Protein AF-0000000074209388 (afdb_homodimer)

Secondary structure (DSSP, 8-state):
-EEEEESSTT--EEEEE-PPPPPPTT-EEEEEEEEEE-HHHHHHHHT--TT--SSSB-----EEEEEEEE-TT--S--TT-EEE--SSB--SSSHHHHTT-GGG-TT-B-BTTTB--SSBSEEEESSHHHH-EEPPTTS-HHHHHTIIIIIHHHHIIIIIIS---TT-EEEEE--SHHHHHHHHHHHHTT-EEEEEES-HHHHHHHHHHT-SEEEE-SSS-HHHHHHHHHTS-EEEEEESS--HHHHHHHHHTEEEEEEEEE-SPPPP-TT--B--HHHHHHTT-EEEE-----GGGHHHHHHHHHHTSS-GGGGEEEEE-HHHHHHHGGGTTTS---SEEEE-TT--/-EEEEESSTT--EEEEE-PPPPPPTT-EEEEEEEEEE-HHHHHHHHT--TT--SSSB-----EEEEEEEE-TT--S--TT-EEE--SSB--SSSHHHHTT-GGG-TT-B-BTTTB--SSBSEEEESSHHHH-EEPPTTS-HHHHHTIIIIIHHHHIIIIIIS---TT-EEEEE--SHHHHHHHHHHHHTT-EEEEEES-HHHHHHHHHHT-SEEEE-SSS-HHHHHHHHHTS-EEEEEESS--HHHHHHHHHTEEEEEEEEE-SPPPP-TT--B--HHHHHHTT-EEEE-----GGGHHHHHHHHHHTSS-GGGGEEEEE-HHHHHHHGGGTTTS---SEEEE-TT--

pLDDT: mean 95.86, std 5.02, range [57.41, 99.0]

Structure (mmCIF, N/CA/C/O backbone):
data_AF-0000000074209388-model_v1
#
loop_
_entity.id
_entity.type
_entity.pdbx_description
1 polymer 'Alcohol dehydrogenase'
#
loop_
_atom_site.group_PDB
_atom_site.id
_atom_site.type_symbol
_atom_site.label_atom_id
_atom_site.label_alt_id
_atom_site.label_comp_id
_atom_site.label_asym_id
_atom_site.label_entity_id
_atom_site.label_seq_id
_atom_site.pdbx_PDB_ins_code
_atom_site.Cartn_x
_atom_site.Cartn_y
_atom_site.Cartn_z
_atom_site.occupancy
_atom_site.B_iso_or_equiv
_atom_site.auth_seq_id
_atom_site.auth_comp_id
_atom_site.auth_asym_id
_atom_site.auth_atom_id
_atom_site.pdbx_PDB_model_num
ATOM 1 N N . MET A 1 1 ? 12.617 -39.031 -22.172 1 97.19 1 MET A N 1
ATOM 2 C CA . MET A 1 1 ? 11.305 -38.719 -21.609 1 97.19 1 MET A CA 1
ATOM 3 C C . MET A 1 1 ? 10.422 -38.062 -22.641 1 97.19 1 MET A C 1
ATOM 5 O O . MET A 1 1 ? 10.914 -37.5 -23.625 1 97.19 1 MET A O 1
ATOM 9 N N . ARG A 1 2 ? 9.164 -38.188 -22.422 1 98.19 2 ARG A N 1
ATOM 10 C CA . ARG A 1 2 ? 8.211 -37.438 -23.25 1 98.19 2 ARG A CA 1
ATOM 11 C C . ARG A 1 2 ? 7.969 -36.062 -22.688 1 98.19 2 ARG A C 1
ATOM 13 O O . ARG A 1 2 ? 7.898 -35.875 -21.469 1 98.19 2 ARG A O 1
ATOM 20 N N . ALA A 1 3 ? 7.824 -35.062 -23.594 1 98.5 3 ALA A N 1
ATOM 21 C CA . ALA A 1 3 ? 7.559 -33.688 -23.188 1 98.5 3 ALA A CA 1
ATOM 22 C C . ALA A 1 3 ? 6.828 -32.938 -24.297 1 98.5 3 ALA A C 1
ATOM 24 O O . ALA A 1 3 ? 6.891 -33.312 -25.469 1 98.5 3 ALA A O 1
ATOM 25 N N . ILE A 1 4 ? 6.078 -31.984 -23.922 1 98.44 4 ILE A N 1
ATOM 26 C CA . ILE A 1 4 ? 5.527 -31.031 -24.875 1 98.44 4 ILE A CA 1
ATOM 27 C C . ILE A 1 4 ? 6.582 -29.984 -25.219 1 98.44 4 ILE A C 1
ATOM 29 O O . ILE A 1 4 ? 7.156 -29.359 -24.328 1 98.44 4 ILE A O 1
ATOM 33 N N . LEU A 1 5 ? 6.836 -29.75 -26.469 1 97.94 5 LEU A N 1
ATOM 34 C CA . LEU A 1 5 ? 7.824 -28.781 -26.922 1 97.94 5 LEU A CA 1
ATOM 35 C C . LEU A 1 5 ? 7.23 -27.859 -27.984 1 97.94 5 LEU A C 1
ATOM 37 O O . LEU A 1 5 ? 6.328 -28.25 -28.719 1 97.94 5 LEU A O 1
ATOM 41 N N . PHE A 1 6 ? 7.688 -26.625 -27.984 1 97.62 6 PHE A N 1
ATOM 42 C CA . PHE A 1 6 ? 7.508 -25.734 -29.125 1 97.62 6 PHE A CA 1
ATOM 43 C C . PHE A 1 6 ? 8.844 -25.156 -29.578 1 97.62 6 PHE A C 1
ATOM 45 O O . PHE A 1 6 ? 9.719 -24.875 -28.75 1 97.62 6 PHE A O 1
ATOM 52 N N . ASP A 1 7 ? 9.016 -24.922 -30.875 1 97.31 7 ASP A N 1
ATOM 53 C CA . ASP A 1 7 ? 10.289 -24.5 -31.469 1 97.31 7 ASP A CA 1
ATOM 54 C C . ASP A 1 7 ? 10.312 -22.984 -31.703 1 97.31 7 ASP A C 1
ATOM 56 O O . ASP A 1 7 ? 11.375 -22.406 -31.906 1 97.31 7 ASP A O 1
ATOM 60 N N . GLU A 1 8 ? 9.195 -22.422 -31.812 1 97 8 GLU A N 1
ATOM 61 C CA . GLU A 1 8 ? 9.039 -20.984 -31.984 1 97 8 GLU A CA 1
ATOM 62 C C . GLU A 1 8 ? 7.84 -20.469 -31.203 1 97 8 GLU A C 1
ATOM 64 O O . GLU A 1 8 ? 6.875 -21.188 -30.969 1 97 8 GLU A O 1
ATOM 69 N N . PHE A 1 9 ? 8.023 -19.297 -30.781 1 96.5 9 PHE A N 1
ATOM 70 C CA . PHE A 1 9 ? 6.879 -18.703 -30.109 1 96.5 9 PHE A CA 1
ATOM 71 C C . PHE A 1 9 ? 5.652 -18.719 -31.016 1 96.5 9 PHE A C 1
ATOM 73 O O . PHE A 1 9 ? 5.758 -18.484 -32.219 1 96.5 9 PHE A O 1
ATOM 80 N N . GLN A 1 10 ? 4.551 -19.078 -30.422 1 96.38 10 GLN A N 1
ATOM 81 C CA . GLN A 1 10 ? 3.266 -19.156 -31.109 1 96.38 10 GLN A CA 1
ATOM 82 C C . GLN A 1 10 ? 3.266 -20.234 -32.188 1 96.38 10 GLN A C 1
ATOM 84 O O . GLN A 1 10 ? 2.402 -20.25 -33.062 1 96.38 10 GLN A O 1
ATOM 89 N N . GLY A 1 11 ? 4.227 -21.062 -32.188 1 96.38 11 GLY A N 1
ATOM 90 C CA . GLY A 1 11 ? 4.289 -22.172 -33.125 1 96.38 11 GLY A CA 1
ATOM 91 C C . GLY A 1 11 ? 3.555 -23.406 -32.625 1 96.38 11 GLY A C 1
ATOM 92 O O . GLY A 1 11 ? 2.959 -23.391 -31.562 1 96.38 11 GLY A O 1
ATOM 93 N N . PRO A 1 12 ? 3.623 -24.422 -33.438 1 96.81 12 PRO A N 1
ATOM 94 C CA . PRO A 1 12 ? 2.959 -25.672 -33.031 1 96.81 12 PRO A CA 1
ATOM 95 C C . PRO A 1 12 ? 3.59 -26.297 -31.797 1 96.81 12 PRO A C 1
ATOM 97 O O . PRO A 1 12 ? 4.809 -26.219 -31.609 1 96.81 12 PRO A O 1
ATOM 100 N N . THR A 1 13 ? 2.775 -26.859 -31 1 97.94 13 THR A N 1
ATOM 101 C CA . THR A 1 13 ? 3.219 -27.656 -29.859 1 97.94 13 THR A CA 1
ATOM 102 C C . THR A 1 13 ? 3.07 -29.141 -30.172 1 97.94 13 THR A C 1
ATOM 104 O O . THR A 1 13 ? 2.096 -29.562 -30.797 1 97.94 13 THR A O 1
ATOM 107 N N . SER A 1 14 ? 4.039 -29.906 -29.766 1 97.56 14 SER A N 1
ATOM 108 C CA . SER A 1 14 ? 3.98 -31.344 -30.031 1 97.56 14 SER A CA 1
ATOM 109 C C . SER A 1 14 ? 4.656 -32.125 -28.906 1 97.56 14 SER A C 1
ATOM 111 O O . SER A 1 14 ? 5.5 -31.578 -28.188 1 97.56 14 SER A O 1
ATOM 113 N N . VAL A 1 15 ? 4.207 -33.344 -28.766 1 98.19 15 VAL A N 1
ATOM 114 C CA . VAL A 1 15 ? 4.859 -34.25 -27.844 1 98.19 15 VAL A CA 1
ATOM 115 C C . VAL A 1 15 ? 6.051 -34.938 -28.531 1 98.19 15 VAL A C 1
ATOM 117 O O . VAL A 1 15 ? 5.91 -35.5 -29.609 1 98.19 15 VAL A O 1
ATOM 120 N N . ARG A 1 16 ? 7.156 -34.812 -27.844 1 98.12 16 ARG A N 1
ATOM 121 C CA . ARG A 1 16 ? 8.375 -35.406 -28.406 1 98.12 16 ARG A CA 1
ATOM 122 C C . ARG A 1 16 ? 9.164 -36.125 -27.328 1 98.12 16 ARG A C 1
ATOM 124 O O . ARG A 1 16 ? 8.961 -35.906 -26.125 1 98.12 16 ARG A O 1
ATOM 131 N N . LYS A 1 17 ? 9.992 -37.031 -27.797 1 98.12 17 LYS A N 1
ATOM 132 C CA . LYS A 1 17 ? 10.953 -37.656 -26.906 1 98.12 17 LYS A CA 1
ATOM 133 C C . LYS A 1 17 ? 12.242 -36.875 -26.828 1 98.12 17 LYS A C 1
ATOM 135 O O . LYS A 1 17 ? 12.828 -36.531 -27.859 1 98.12 17 LYS A O 1
ATOM 140 N N . VAL A 1 18 ? 12.625 -36.562 -25.641 1 97.62 18 VAL A N 1
ATOM 141 C CA . VAL A 1 18 ? 13.859 -35.812 -25.391 1 97.62 18 VAL A CA 1
ATOM 142 C C . VAL A 1 18 ? 14.688 -36.531 -24.328 1 97.62 18 VAL A C 1
ATOM 144 O O . VAL A 1 18 ? 14.188 -37.438 -23.641 1 97.62 18 VAL A O 1
ATOM 147 N N . PRO A 1 19 ? 15.977 -36.188 -24.219 1 97.44 19 PRO A N 1
ATOM 148 C CA . PRO A 1 19 ? 16.797 -36.844 -23.203 1 97.44 19 PRO A CA 1
ATOM 149 C C . PRO A 1 19 ? 16.297 -36.594 -21.781 1 97.44 19 PRO A C 1
ATOM 151 O O . PRO A 1 19 ? 15.82 -35.5 -21.484 1 97.44 19 PRO A O 1
ATOM 154 N N . ASP A 1 20 ? 16.422 -37.594 -20.953 1 98.06 20 ASP A N 1
ATOM 155 C CA . ASP A 1 20 ? 16.125 -37.406 -19.531 1 98.06 20 ASP A CA 1
ATOM 156 C C . ASP A 1 20 ? 17.078 -36.375 -18.922 1 98.06 20 ASP A C 1
ATOM 158 O O . ASP A 1 20 ? 18.281 -36.375 -19.219 1 98.06 20 ASP A O 1
ATOM 162 N N . PRO A 1 21 ? 16.578 -35.562 -18.078 1 98 21 PRO A N 1
ATOM 163 C CA . PRO A 1 21 ? 17.469 -34.625 -17.406 1 98 21 PRO A CA 1
ATOM 164 C C . PRO A 1 21 ? 18.281 -35.25 -16.281 1 98 21 PRO A C 1
ATOM 166 O O . PRO A 1 21 ? 17.844 -36.25 -15.703 1 98 21 PRO A O 1
ATOM 169 N N . ALA A 1 22 ? 19.422 -34.656 -16.047 1 97.56 22 ALA A N 1
ATOM 170 C CA . ALA A 1 22 ? 20.219 -35.031 -14.883 1 97.56 22 ALA A CA 1
ATOM 171 C C . ALA A 1 22 ? 19.953 -34.062 -13.727 1 97.56 22 ALA A C 1
ATOM 173 O O . ALA A 1 22 ? 19.641 -32.875 -13.945 1 97.56 22 ALA A O 1
ATOM 174 N N . ALA A 1 23 ? 20.094 -34.594 -12.555 1 97.75 23 ALA A N 1
ATOM 175 C CA . ALA A 1 23 ? 19.938 -33.719 -11.391 1 97.75 23 ALA A CA 1
ATOM 176 C C . ALA A 1 23 ? 21.141 -32.812 -11.234 1 97.75 23 ALA A C 1
ATOM 178 O O . ALA A 1 23 ? 22.266 -33.281 -11.094 1 97.75 23 ALA A O 1
ATOM 179 N N . PRO A 1 24 ? 20.953 -31.531 -11.289 1 97.56 24 PRO A N 1
ATOM 180 C CA . PRO A 1 24 ? 22.094 -30.641 -11.047 1 97.56 24 PRO A CA 1
ATOM 181 C C . PRO A 1 24 ? 22.516 -30.609 -9.586 1 97.56 24 PRO A C 1
ATOM 183 O O . PRO A 1 24 ? 21.766 -31.047 -8.711 1 97.56 24 PRO A O 1
ATOM 186 N N . ASP A 1 25 ? 23.734 -30.047 -9.375 1 97.75 25 ASP A N 1
ATOM 187 C CA . ASP A 1 25 ? 24.172 -29.812 -7.996 1 97.75 25 ASP A CA 1
ATOM 188 C C . ASP A 1 25 ? 23.172 -28.938 -7.25 1 97.75 25 ASP A C 1
ATOM 190 O O . ASP A 1 25 ? 22.734 -27.906 -7.766 1 97.75 25 ASP A O 1
ATOM 194 N N . GLY A 1 26 ? 22.797 -29.391 -6.035 1 98 26 GLY A N 1
ATOM 195 C CA . GLY A 1 26 ? 21.859 -28.641 -5.199 1 98 26 GLY A CA 1
ATOM 196 C C . GLY A 1 26 ? 20.422 -28.766 -5.656 1 98 26 GLY A C 1
ATOM 197 O O . GLY A 1 26 ? 19.516 -28.266 -4.992 1 98 26 GLY A O 1
ATOM 198 N N . GLY A 1 27 ? 20.203 -29.453 -6.77 1 98.19 27 GLY A N 1
ATOM 199 C CA . GLY A 1 27 ? 18.859 -29.594 -7.328 1 98.19 27 GLY A CA 1
ATOM 200 C C . GLY A 1 27 ? 18.344 -31.016 -7.309 1 98.19 27 GLY A C 1
ATOM 201 O O . GLY A 1 27 ? 18.891 -31.859 -6.609 1 98.19 27 GLY A O 1
ATOM 202 N N . GLY A 1 28 ? 17.203 -31.188 -7.98 1 98.38 28 GLY A N 1
ATOM 203 C CA . GLY A 1 28 ? 16.609 -32.5 -8.109 1 98.38 28 GLY A CA 1
ATOM 204 C C . GLY A 1 28 ? 15.781 -32.656 -9.367 1 98.38 28 GLY A C 1
ATOM 205 O O . GLY A 1 28 ? 15.492 -31.688 -10.055 1 98.38 28 GLY A O 1
ATOM 206 N N . VAL A 1 29 ? 15.578 -33.906 -9.688 1 98.81 29 VAL A N 1
ATOM 207 C CA . VAL A 1 29 ? 14.656 -34.281 -10.75 1 98.81 29 VAL A CA 1
ATOM 208 C C . VAL A 1 29 ? 13.391 -34.875 -10.148 1 98.81 29 VAL A C 1
ATOM 210 O O . VAL A 1 29 ? 13.469 -35.781 -9.297 1 98.81 29 VAL A O 1
ATOM 213 N N . VAL A 1 30 ? 12.312 -34.375 -10.516 1 98.88 30 VAL A N 1
ATOM 214 C CA . VAL A 1 30 ? 11.023 -34.844 -10.039 1 98.88 30 VAL A CA 1
ATOM 215 C C . VAL A 1 30 ? 10.273 -35.562 -11.164 1 98.88 30 VAL A C 1
ATOM 217 O O . VAL A 1 30 ? 10.227 -35.062 -12.297 1 98.88 30 VAL A O 1
ATOM 220 N N . ARG A 1 31 ? 9.789 -36.719 -10.914 1 98.88 31 ARG A N 1
ATOM 221 C CA . ARG A 1 31 ? 8.82 -37.344 -11.812 1 98.88 31 ARG A CA 1
ATOM 222 C C . ARG A 1 31 ? 7.445 -36.688 -11.672 1 98.88 31 ARG A C 1
ATOM 224 O O . ARG A 1 31 ? 6.828 -36.75 -10.609 1 98.88 31 ARG A O 1
ATOM 231 N N . VAL A 1 32 ? 6.953 -36.156 -12.727 1 98.81 32 VAL A N 1
ATOM 232 C CA . VAL A 1 32 ? 5.723 -35.375 -12.688 1 98.81 32 VAL A CA 1
ATOM 233 C C . VAL A 1 32 ? 4.512 -36.281 -12.734 1 98.81 32 VAL A C 1
ATOM 235 O O . VAL A 1 32 ? 4.375 -37.094 -13.664 1 98.81 32 VAL A O 1
ATOM 238 N N . HIS A 1 33 ? 3.695 -36.156 -11.742 1 98.5 33 HIS A N 1
ATOM 239 C CA . HIS A 1 33 ? 2.455 -36.906 -11.734 1 98.5 33 HIS A CA 1
ATOM 240 C C . HIS A 1 33 ? 1.269 -36.062 -12.141 1 98.5 33 HIS A C 1
ATOM 242 O O . HIS A 1 33 ? 0.282 -36.562 -12.688 1 98.5 33 HIS A O 1
ATOM 248 N N . ALA A 1 34 ? 1.374 -34.812 -11.844 1 98 34 ALA A N 1
ATOM 249 C CA . ALA A 1 34 ? 0.345 -33.844 -12.203 1 98 34 ALA A CA 1
ATOM 250 C C . ALA A 1 34 ? 0.949 -32.469 -12.414 1 98 34 ALA A C 1
ATOM 252 O O . ALA A 1 34 ? 1.837 -32.062 -11.664 1 98 34 ALA A O 1
ATOM 253 N N . THR A 1 35 ? 0.519 -31.719 -13.398 1 97.75 35 THR A N 1
ATOM 254 C CA . THR A 1 35 ? 0.925 -30.344 -13.656 1 97.75 35 THR A CA 1
ATOM 255 C C . THR A 1 35 ? -0.229 -29.547 -14.25 1 97.75 35 THR A C 1
ATOM 257 O O . THR A 1 35 ? -1.016 -30.078 -15.039 1 97.75 35 THR A O 1
ATOM 260 N N . GLY A 1 36 ? -0.381 -28.359 -13.82 1 95 36 GLY A N 1
ATOM 261 C CA . GLY A 1 36 ? -1.518 -27.547 -14.242 1 95 36 GLY A CA 1
ATOM 262 C C . GLY A 1 36 ? -1.296 -26.859 -15.562 1 95 36 GLY A C 1
ATOM 263 O O . GLY A 1 36 ? -0.177 -26.438 -15.875 1 95 36 GLY A O 1
ATOM 264 N N . LEU A 1 37 ? -2.367 -26.734 -16.344 1 93.44 37 LEU A N 1
ATOM 265 C CA . LEU A 1 37 ? -2.381 -25.812 -17.484 1 93.44 37 LEU A CA 1
ATOM 266 C C . LEU A 1 37 ? -2.814 -24.422 -17.031 1 93.44 37 LEU A C 1
ATOM 268 O O . LEU A 1 37 ? -3.973 -24.219 -16.672 1 93.44 37 LEU A O 1
ATOM 272 N N . CYS A 1 38 ? -1.927 -23.5 -17.062 1 91.56 38 CYS A N 1
ATOM 273 C CA . CYS A 1 38 ? -2.16 -22.156 -16.578 1 91.56 38 CYS A CA 1
ATOM 274 C C . CYS A 1 38 ? -2.018 -21.141 -17.703 1 91.56 38 CYS A C 1
ATOM 276 O O . CYS A 1 38 ? -1.229 -21.344 -18.641 1 91.56 38 CYS A O 1
ATOM 278 N N . LEU A 1 39 ? -2.746 -20.078 -17.609 1 89.31 39 LEU A N 1
ATOM 279 C CA . LEU A 1 39 ? -2.68 -19.047 -18.641 1 89.31 39 LEU A CA 1
ATOM 280 C C . LEU A 1 39 ? -1.265 -18.5 -18.766 1 89.31 39 LEU A C 1
ATOM 282 O O . LEU A 1 39 ? -0.839 -18.109 -19.859 1 89.31 39 LEU A O 1
ATOM 286 N N . SER A 1 40 ? -0.528 -18.469 -17.719 1 91.69 40 SER A N 1
ATOM 287 C CA . SER A 1 40 ? 0.854 -18 -17.766 1 91.69 40 SER A CA 1
ATOM 288 C C . SER A 1 40 ? 1.693 -18.859 -18.703 1 91.69 40 SER A C 1
ATOM 290 O O . SER A 1 40 ? 2.625 -18.359 -19.344 1 91.69 40 SER A O 1
ATOM 292 N N . ASP A 1 41 ? 1.419 -20.094 -18.797 1 94.12 41 ASP A N 1
ATOM 293 C CA . ASP A 1 41 ? 2.117 -20.953 -19.734 1 94.12 41 ASP A CA 1
ATOM 294 C C . ASP A 1 41 ? 1.813 -20.547 -21.188 1 94.12 41 ASP A C 1
ATOM 296 O O . ASP A 1 41 ? 2.678 -20.656 -22.062 1 94.12 41 ASP A O 1
ATOM 300 N N . TRP A 1 42 ? 0.566 -20.188 -21.375 1 93.69 42 TRP A N 1
ATOM 301 C CA . TRP A 1 42 ? 0.209 -19.656 -22.688 1 93.69 42 TRP A CA 1
ATOM 302 C C . TRP A 1 42 ? 1.02 -18.406 -23.016 1 93.69 42 TRP A C 1
ATOM 304 O O . TRP A 1 42 ? 1.506 -18.25 -24.141 1 93.69 42 TRP A O 1
ATOM 314 N N . HIS A 1 43 ? 1.169 -17.547 -22.078 1 91.69 43 HIS A N 1
ATOM 315 C CA . HIS A 1 43 ? 1.952 -16.344 -22.281 1 91.69 43 HIS A CA 1
ATOM 316 C C . HIS A 1 43 ? 3.402 -16.672 -22.625 1 91.69 43 HIS A C 1
ATOM 318 O O . HIS A 1 43 ? 4.023 -16 -23.438 1 91.69 43 HIS A O 1
ATOM 324 N N . ALA A 1 44 ? 3.889 -17.656 -21.922 1 92.69 44 ALA A N 1
ATOM 325 C CA . ALA A 1 44 ? 5.234 -18.125 -22.25 1 92.69 44 ALA A CA 1
ATOM 326 C C . ALA A 1 44 ? 5.312 -18.609 -23.703 1 92.69 44 ALA A C 1
ATOM 328 O O . ALA A 1 44 ? 6.211 -18.203 -24.438 1 92.69 44 ALA A O 1
ATOM 329 N N . TRP A 1 45 ? 4.367 -19.375 -24.078 1 96.31 45 TRP A N 1
ATOM 330 C CA . TRP A 1 45 ? 4.301 -19.891 -25.453 1 96.31 45 TRP A CA 1
ATOM 331 C C . TRP A 1 45 ? 4.152 -18.75 -26.453 1 96.31 45 TRP A C 1
ATOM 333 O O . TRP A 1 45 ? 4.766 -18.766 -27.516 1 96.31 45 TRP A O 1
ATOM 343 N N . ALA A 1 46 ? 3.42 -17.75 -26 1 95.12 46 ALA A N 1
ATOM 344 C CA . ALA A 1 46 ? 3.102 -16.625 -26.875 1 95.12 46 ALA A CA 1
ATOM 345 C C . ALA A 1 46 ? 4.297 -15.695 -27.016 1 95.12 46 ALA A C 1
ATOM 347 O O . ALA A 1 46 ? 4.297 -14.805 -27.875 1 95.12 46 ALA A O 1
ATOM 348 N N . GLY A 1 47 ? 5.332 -15.828 -26.188 1 92.38 47 GLY A N 1
ATOM 349 C CA . GLY A 1 47 ? 6.527 -15 -26.281 1 92.38 47 GLY A CA 1
ATOM 350 C C . GLY A 1 47 ? 6.422 -13.719 -25.469 1 92.38 47 GLY A C 1
ATOM 351 O O . GLY A 1 47 ? 7.16 -12.766 -25.719 1 92.38 47 GLY A O 1
ATOM 352 N N . HIS A 1 48 ? 5.527 -13.688 -24.547 1 87.31 48 HIS A N 1
ATOM 353 C CA . HIS A 1 48 ? 5.297 -12.484 -23.75 1 87.31 48 HIS A CA 1
ATOM 354 C C . HIS A 1 48 ? 6.258 -12.406 -22.562 1 87.31 48 HIS A C 1
ATOM 356 O O . HIS A 1 48 ? 6.348 -11.375 -21.891 1 87.31 48 HIS A O 1
ATOM 362 N N . ASP A 1 49 ? 6.988 -13.453 -22.312 1 85.19 49 ASP A N 1
ATOM 363 C CA . ASP A 1 49 ? 7.879 -13.531 -21.156 1 85.19 49 ASP A CA 1
ATOM 364 C C . ASP A 1 49 ? 9.344 -13.523 -21.578 1 85.19 49 ASP A C 1
ATOM 366 O O . ASP A 1 49 ? 9.773 -14.383 -22.359 1 85.19 49 ASP A O 1
ATOM 370 N N . THR A 1 50 ? 10.07 -12.656 -21.031 1 85.25 50 THR A N 1
ATOM 371 C CA . THR A 1 50 ? 11.453 -12.477 -21.453 1 85.25 50 THR A CA 1
ATOM 372 C C . THR A 1 50 ? 12.375 -13.453 -20.734 1 85.25 50 THR A C 1
ATOM 374 O O . THR A 1 50 ? 13.57 -13.531 -21.031 1 85.25 50 THR A O 1
ATOM 377 N N . ASP A 1 51 ? 11.852 -14.266 -19.906 1 88 51 ASP A N 1
ATOM 378 C CA . ASP A 1 51 ? 12.68 -15.133 -19.078 1 88 51 ASP A CA 1
ATOM 379 C C . ASP A 1 51 ? 13.023 -16.422 -19.812 1 88 51 ASP A C 1
ATOM 381 O O . ASP A 1 51 ? 13.867 -17.203 -19.359 1 88 51 ASP A O 1
ATOM 385 N N . ILE A 1 52 ? 12.367 -16.703 -20.906 1 89.69 52 ILE A N 1
ATOM 386 C CA . ILE A 1 52 ? 12.648 -17.922 -21.656 1 89.69 52 ILE A CA 1
ATOM 387 C C . ILE A 1 52 ? 13.984 -17.797 -22.375 1 89.69 52 ILE A C 1
ATOM 389 O O . ILE A 1 52 ? 14.117 -16.984 -23.297 1 89.69 52 ILE A O 1
ATOM 393 N N . PRO A 1 53 ? 14.914 -18.578 -22.031 1 87.12 53 PRO A N 1
ATOM 394 C CA . PRO A 1 53 ? 16.281 -18.344 -22.5 1 87.12 53 PRO A CA 1
ATOM 395 C C . PRO A 1 53 ? 16.5 -18.875 -23.922 1 87.12 53 PRO A C 1
ATOM 397 O O . PRO A 1 53 ? 17.344 -18.359 -24.656 1 87.12 53 PRO A O 1
ATOM 400 N N . ALA A 1 54 ? 15.852 -20.016 -24.203 1 89.69 54 ALA A N 1
ATOM 401 C CA . ALA A 1 54 ? 16.141 -20.625 -25.5 1 89.69 54 ALA A CA 1
ATOM 402 C C . ALA A 1 54 ? 14.977 -21.484 -25.984 1 89.69 54 ALA A C 1
ATOM 404 O O . ALA A 1 54 ? 14.148 -21.922 -25.172 1 89.69 54 ALA A O 1
ATOM 405 N N . LEU A 1 55 ? 14.977 -21.672 -27.297 1 94.25 55 LEU A N 1
ATOM 406 C CA . LEU A 1 55 ? 14.07 -22.594 -27.969 1 94.25 55 LEU A CA 1
ATOM 407 C C . LEU A 1 55 ? 14.828 -23.766 -28.578 1 94.25 55 LEU A C 1
ATOM 409 O O . LEU A 1 55 ? 15.992 -23.625 -28.953 1 94.25 55 LEU A O 1
ATOM 413 N N . PRO A 1 56 ? 14.25 -24.984 -28.719 1 96.69 56 PRO A N 1
ATOM 414 C CA . PRO A 1 56 ? 12.898 -25.344 -28.297 1 96.69 56 PRO A CA 1
ATOM 415 C C . PRO A 1 56 ? 12.727 -25.281 -26.781 1 96.69 56 PRO A C 1
ATOM 417 O O . PRO A 1 56 ? 13.711 -25.328 -26.031 1 96.69 56 PRO A O 1
ATOM 420 N N . HIS A 1 57 ? 11.492 -25.156 -26.312 1 97.69 57 HIS A N 1
ATOM 421 C CA . HIS A 1 57 ? 11.211 -24.969 -24.891 1 97.69 57 HIS A CA 1
ATOM 422 C C . HIS A 1 57 ? 10.078 -25.875 -24.422 1 97.69 57 HIS A C 1
ATOM 424 O O . HIS A 1 57 ? 9.164 -26.172 -25.188 1 97.69 57 HIS A O 1
ATOM 430 N N . VAL A 1 58 ? 10.203 -26.391 -23.219 1 98 58 VAL A N 1
ATOM 431 C CA . VAL A 1 58 ? 9.156 -27.156 -22.547 1 98 58 VAL A CA 1
ATOM 432 C C . VAL A 1 58 ? 8.453 -26.281 -21.516 1 98 58 VAL A C 1
ATOM 434 O O . VAL A 1 58 ? 9.039 -25.906 -20.5 1 98 58 VAL A O 1
ATOM 437 N N . PRO A 1 59 ? 7.137 -25.969 -21.641 1 97.25 59 PRO A N 1
ATOM 438 C CA . PRO A 1 59 ? 6.41 -25.141 -20.688 1 97.25 59 PRO A CA 1
ATOM 439 C C . PRO A 1 59 ? 5.914 -25.938 -19.484 1 97.25 59 PRO A C 1
ATOM 441 O O . PRO A 1 59 ? 6.203 -27.125 -19.359 1 97.25 59 PRO A O 1
ATOM 444 N N . GLY A 1 60 ? 5.219 -25.266 -18.562 1 96.94 60 GLY A N 1
ATOM 445 C CA . GLY A 1 60 ? 4.648 -25.875 -17.375 1 96.94 60 GLY A CA 1
ATOM 446 C C . GLY A 1 60 ? 5.355 -25.469 -16.094 1 96.94 60 GLY A C 1
ATOM 447 O O . GLY A 1 60 ? 6.574 -25.594 -15.984 1 96.94 60 GLY A O 1
ATOM 448 N N . HIS A 1 61 ? 4.574 -24.969 -15.102 1 96.75 61 HIS A N 1
ATOM 449 C CA . HIS A 1 61 ? 5.254 -24.484 -13.906 1 96.75 61 HIS A CA 1
ATOM 450 C C . HIS A 1 61 ? 4.496 -24.859 -12.641 1 96.75 61 HIS A C 1
ATOM 452 O O . HIS A 1 61 ? 4.961 -24.594 -11.531 1 96.75 61 HIS A O 1
ATOM 458 N N . GLU A 1 62 ? 3.363 -25.453 -12.758 1 96.56 62 GLU A N 1
ATOM 459 C CA . GLU A 1 62 ? 2.584 -25.969 -11.633 1 96.56 62 GLU A CA 1
ATOM 460 C C . GLU A 1 62 ? 2.689 -27.5 -11.555 1 96.56 62 GLU A C 1
ATOM 462 O O . GLU A 1 62 ? 2.145 -28.203 -12.398 1 96.56 62 GLU A O 1
ATOM 467 N N . LEU A 1 63 ? 3.297 -28 -10.453 1 97.56 63 LEU A N 1
ATOM 468 C CA . LEU A 1 63 ? 3.52 -29.438 -10.555 1 97.56 63 LEU A CA 1
ATOM 469 C C . LEU A 1 63 ? 3.52 -30.094 -9.18 1 97.56 63 LEU A C 1
ATOM 471 O O . LEU A 1 63 ? 3.73 -29.422 -8.172 1 97.56 63 LEU A O 1
ATOM 475 N N . ALA A 1 64 ? 3.248 -31.375 -9.219 1 98.25 64 ALA A N 1
ATOM 476 C CA . ALA A 1 64 ? 3.422 -32.312 -8.109 1 98.25 64 ALA A CA 1
ATOM 477 C C . ALA A 1 64 ? 3.881 -33.688 -8.602 1 98.25 64 ALA A C 1
ATOM 479 O O . ALA A 1 64 ? 3.52 -34.094 -9.703 1 98.25 64 ALA A O 1
ATOM 480 N N . GLY A 1 65 ? 4.648 -34.281 -7.809 1 98.56 65 GLY A N 1
ATOM 481 C CA . GLY A 1 65 ? 5.168 -35.562 -8.18 1 98.56 65 GLY A CA 1
ATOM 482 C C . GLY A 1 65 ? 6.047 -36.188 -7.105 1 98.56 65 GLY A C 1
ATOM 483 O O . GLY A 1 65 ? 5.824 -35.969 -5.91 1 98.56 65 GLY A O 1
ATOM 484 N N . THR A 1 66 ? 6.91 -37.062 -7.578 1 98.81 66 THR A N 1
ATOM 485 C CA . THR A 1 66 ? 7.836 -37.719 -6.664 1 98.81 66 THR A CA 1
ATOM 486 C C . THR A 1 66 ? 9.281 -37.469 -7.062 1 98.81 66 THR A C 1
ATOM 488 O O . THR A 1 66 ? 9.594 -37.375 -8.25 1 98.81 66 THR A O 1
ATOM 491 N N . VAL A 1 67 ? 10.117 -37.375 -6.047 1 98.88 67 VAL A N 1
ATOM 492 C CA . VAL A 1 67 ? 11.539 -37.188 -6.316 1 98.88 67 VAL A CA 1
ATOM 493 C C . VAL A 1 67 ? 12.102 -38.375 -7.051 1 98.88 67 VAL A C 1
ATOM 495 O O . VAL A 1 67 ? 11.977 -39.531 -6.574 1 98.88 67 VAL A O 1
ATOM 498 N N . GLU A 1 68 ? 12.648 -38.156 -8.195 1 98.75 68 GLU A N 1
ATOM 499 C CA . GLU A 1 68 ? 13.281 -39.188 -8.992 1 98.75 68 GLU A CA 1
ATOM 500 C C . GLU A 1 68 ? 14.758 -39.344 -8.648 1 98.75 68 GLU A C 1
ATOM 502 O O . GLU A 1 68 ? 15.273 -40.469 -8.555 1 98.75 68 GLU A O 1
ATOM 507 N N . LYS A 1 69 ? 15.406 -38.219 -8.555 1 98.44 69 LYS A N 1
ATOM 508 C CA . LYS A 1 69 ? 16.828 -38.125 -8.266 1 98.44 69 LYS A CA 1
ATOM 509 C C . LYS A 1 69 ? 17.188 -36.781 -7.602 1 98.44 69 LYS A C 1
ATOM 511 O O . LYS A 1 69 ? 16.547 -35.781 -7.879 1 98.44 69 LYS A O 1
ATOM 516 N N . VAL A 1 70 ? 18.219 -36.844 -6.75 1 98.5 70 VAL A N 1
ATOM 517 C CA . VAL A 1 70 ? 18.719 -35.594 -6.16 1 98.5 70 VAL A CA 1
ATOM 518 C C . VAL A 1 70 ? 20.188 -35.406 -6.527 1 98.5 70 VAL A C 1
ATOM 520 O O . VAL A 1 70 ? 20.906 -36.375 -6.75 1 98.5 70 VAL A O 1
ATOM 523 N N . GLY A 1 71 ? 20.531 -34.188 -6.684 1 98.25 71 GLY A N 1
ATOM 524 C CA . GLY A 1 71 ? 21.906 -33.844 -6.977 1 98.25 71 GLY A CA 1
ATOM 525 C C . GLY A 1 71 ? 22.766 -33.75 -5.73 1 98.25 71 GLY A C 1
ATOM 526 O O . GLY A 1 71 ? 22.266 -33.844 -4.609 1 98.25 71 GLY A O 1
ATOM 527 N N . ALA A 1 72 ? 24.062 -33.5 -6.039 1 98.06 72 ALA A N 1
ATOM 528 C CA . ALA A 1 72 ? 25.016 -33.344 -4.949 1 98.06 72 ALA A CA 1
ATOM 529 C C . ALA A 1 72 ? 24.641 -32.156 -4.07 1 98.06 72 ALA A C 1
ATOM 531 O O . ALA A 1 72 ? 24.234 -31.109 -4.57 1 98.06 72 ALA A O 1
ATOM 532 N N . GLY A 1 73 ? 24.703 -32.344 -2.764 1 97.62 73 GLY A N 1
ATOM 533 C CA . GLY A 1 73 ? 24.469 -31.266 -1.83 1 97.62 73 GLY A CA 1
ATOM 534 C C . GLY A 1 73 ? 23.047 -31.234 -1.292 1 97.62 73 GLY A C 1
ATOM 535 O O . GLY A 1 73 ? 22.766 -30.531 -0.317 1 97.62 73 GLY A O 1
ATOM 536 N N . VAL A 1 74 ? 22.156 -32 -1.941 1 98.56 74 VAL A N 1
ATOM 537 C CA . VAL A 1 74 ? 20.797 -32.062 -1.445 1 98.56 74 VAL A CA 1
ATOM 538 C C . VAL A 1 74 ? 20.734 -32.969 -0.216 1 98.56 74 VAL A C 1
ATOM 540 O O . VAL A 1 74 ? 21.25 -34.094 -0.237 1 98.56 74 VAL A O 1
ATOM 543 N N . THR A 1 75 ? 20.094 -32.5 0.836 1 98.31 75 THR A N 1
ATOM 544 C CA . THR A 1 75 ? 20.125 -33.25 2.078 1 98.31 75 THR A CA 1
ATOM 545 C C . THR A 1 75 ? 18.719 -33.531 2.578 1 98.31 75 THR A C 1
ATOM 547 O O . THR A 1 75 ? 18.516 -34.438 3.412 1 98.31 75 THR A O 1
ATOM 550 N N . ARG A 1 76 ? 17.75 -32.906 2.098 1 98.19 76 ARG A N 1
ATOM 551 C CA . ARG A 1 76 ? 16.422 -32.969 2.715 1 98.19 76 ARG A CA 1
ATOM 552 C C . ARG A 1 76 ? 15.5 -33.906 1.949 1 98.19 76 ARG A C 1
ATOM 554 O O . ARG A 1 76 ? 14.375 -34.156 2.379 1 98.19 76 ARG A O 1
ATOM 561 N N . TRP A 1 77 ? 15.984 -34.406 0.867 1 98.62 77 TRP A N 1
ATOM 562 C CA . TRP A 1 77 ? 15.086 -35.156 -0.006 1 98.62 77 TRP A CA 1
ATOM 563 C C . TRP A 1 77 ? 15.727 -36.438 -0.487 1 98.62 77 TRP A C 1
ATOM 565 O O . TRP A 1 77 ? 16.953 -36.531 -0.642 1 98.62 77 TRP A O 1
ATOM 575 N N . ARG A 1 78 ? 14.867 -37.406 -0.757 1 97.94 78 ARG A N 1
ATOM 576 C CA . ARG A 1 78 ? 15.305 -38.688 -1.312 1 97.94 78 ARG A CA 1
ATOM 577 C C . ARG A 1 78 ? 14.328 -39.188 -2.373 1 97.94 78 ARG A C 1
ATOM 579 O O . ARG A 1 78 ? 13.18 -38.75 -2.424 1 97.94 78 ARG A O 1
ATOM 586 N N . GLU A 1 79 ? 14.82 -40.156 -3.08 1 98.25 79 GLU A N 1
ATOM 587 C CA . GLU A 1 79 ? 14 -40.75 -4.125 1 98.25 79 GLU A CA 1
ATOM 588 C C . GLU A 1 79 ? 12.695 -41.312 -3.553 1 98.25 79 GLU A C 1
ATOM 590 O O . GLU A 1 79 ? 12.695 -41.938 -2.494 1 98.25 79 GLU A O 1
ATOM 595 N N . GLY A 1 80 ? 11.562 -40.906 -4.195 1 98.44 80 GLY A N 1
ATOM 596 C CA . GLY A 1 80 ? 10.266 -41.406 -3.781 1 98.44 80 GLY A CA 1
ATOM 597 C C . GLY A 1 80 ? 9.453 -40.406 -2.979 1 98.44 80 GLY A C 1
ATOM 598 O O . GLY A 1 80 ? 8.242 -40.594 -2.822 1 98.44 80 GLY A O 1
ATOM 599 N N . ASP A 1 81 ? 10.094 -39.438 -2.393 1 98.62 81 ASP A N 1
ATOM 600 C CA . ASP A 1 81 ? 9.375 -38.406 -1.619 1 98.62 81 ASP A CA 1
ATOM 601 C C . ASP A 1 81 ? 8.336 -37.719 -2.479 1 98.62 81 ASP A C 1
ATOM 603 O O . ASP A 1 81 ? 8.609 -37.344 -3.625 1 98.62 81 ASP A O 1
ATOM 607 N N . ARG A 1 82 ? 7.066 -37.5 -1.964 1 98.69 82 ARG A N 1
ATOM 608 C CA . ARG A 1 82 ? 6.023 -36.719 -2.621 1 98.69 82 ARG A CA 1
ATOM 609 C C . ARG A 1 82 ? 6.262 -35.25 -2.439 1 98.69 82 ARG A C 1
ATOM 611 O O . ARG A 1 82 ? 6.387 -34.75 -1.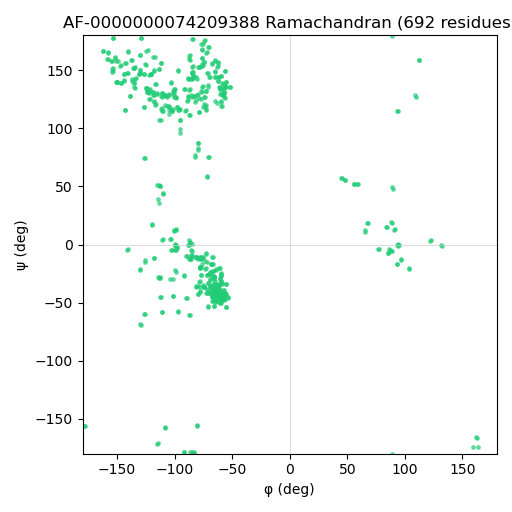312 1 98.69 82 ARG A O 1
ATOM 618 N N . VAL A 1 83 ? 6.301 -34.469 -3.572 1 98.62 83 VAL A N 1
ATOM 619 C CA . VAL A 1 83 ? 6.691 -33.094 -3.426 1 98.62 83 VAL A CA 1
ATOM 620 C C . VAL A 1 83 ? 5.879 -32.219 -4.383 1 98.62 83 VAL A C 1
ATOM 622 O O . VAL A 1 83 ? 5.289 -32.719 -5.34 1 98.62 83 VAL A O 1
ATOM 625 N N . THR A 1 84 ? 5.77 -31.062 -4.09 1 98.12 84 THR A N 1
ATOM 626 C CA . THR A 1 84 ? 5.402 -29.953 -4.973 1 98.12 84 THR A CA 1
ATOM 627 C C . THR A 1 84 ? 6.398 -28.797 -4.848 1 98.12 84 THR A C 1
ATOM 629 O O . THR A 1 84 ? 7.414 -28.938 -4.164 1 98.12 84 THR A O 1
ATOM 632 N N . VAL A 1 85 ? 6.227 -27.766 -5.609 1 97.81 85 VAL A N 1
ATOM 633 C CA . VAL A 1 85 ? 7.148 -26.625 -5.621 1 97.81 85 VAL A CA 1
ATOM 634 C C . VAL A 1 85 ? 6.395 -25.359 -5.977 1 97.81 85 VAL A C 1
ATOM 636 O O . VAL A 1 85 ? 5.457 -25.375 -6.777 1 97.81 85 VAL A O 1
ATOM 639 N N . PRO A 1 86 ? 6.715 -24.234 -5.312 1 96.94 86 PRO A N 1
ATOM 640 C CA . PRO A 1 86 ? 6.172 -22.969 -5.805 1 96.94 86 PRO A CA 1
ATOM 641 C C . PRO A 1 86 ? 6.648 -22.625 -7.215 1 96.94 86 PRO A C 1
ATOM 643 O O . PRO A 1 86 ? 7.742 -23.031 -7.613 1 96.94 86 PRO A O 1
ATOM 646 N N . PHE A 1 87 ? 5.867 -21.859 -7.949 1 94.69 87 PHE A N 1
ATOM 647 C CA . PHE A 1 87 ? 6.336 -21.422 -9.258 1 94.69 87 PHE A CA 1
ATOM 648 C C . PHE A 1 87 ? 7.484 -20.422 -9.125 1 94.69 87 PHE A C 1
ATOM 650 O O . PHE A 1 87 ? 8.281 -20.266 -10.047 1 94.69 87 PHE A O 1
ATOM 657 N N . VAL A 1 88 ? 7.531 -19.766 -7.953 1 94.25 88 VAL A N 1
ATOM 658 C CA . VAL A 1 88 ? 8.648 -18.875 -7.652 1 94.25 88 VAL A CA 1
ATOM 659 C C . VAL A 1 88 ? 9.695 -19.625 -6.836 1 94.25 88 VAL A C 1
ATOM 661 O O . VAL A 1 88 ? 9.625 -19.656 -5.605 1 94.25 88 VAL A O 1
ATOM 664 N N . SER A 1 89 ? 10.711 -20.078 -7.508 1 97.25 89 SER A N 1
ATOM 665 C CA . SER A 1 89 ? 11.797 -20.766 -6.824 1 97.25 89 SER A CA 1
ATOM 666 C C . SER A 1 89 ? 12.961 -19.828 -6.543 1 97.25 89 SER A C 1
ATOM 668 O O . SER A 1 89 ? 13.594 -19.312 -7.469 1 97.25 89 SER A O 1
ATOM 670 N N . GLY A 1 90 ? 13.219 -19.609 -5.258 1 98 90 GLY A N 1
ATOM 671 C CA . GLY A 1 90 ? 14.344 -18.766 -4.891 1 98 90 GLY A CA 1
ATOM 672 C C . GLY A 1 90 ? 15.688 -19.469 -5.055 1 98 90 GLY A C 1
ATOM 673 O O . GLY A 1 90 ? 15.742 -20.672 -5.301 1 98 90 GLY A O 1
ATOM 674 N N . CYS A 1 91 ? 16.781 -18.703 -4.879 1 97.94 91 CYS A N 1
ATOM 675 C CA . CYS A 1 91 ? 18.125 -19.234 -5.051 1 97.94 91 CYS A CA 1
ATOM 676 C C . CYS A 1 91 ? 18.547 -20.047 -3.838 1 97.94 91 CYS A C 1
ATOM 678 O O . CYS A 1 91 ? 19.5 -20.828 -3.906 1 97.94 91 CYS A O 1
ATOM 680 N N . GLY A 1 92 ? 17.906 -19.844 -2.768 1 97.56 92 GLY A N 1
ATOM 681 C CA . GLY A 1 92 ? 18.141 -20.625 -1.56 1 97.56 92 GLY A CA 1
ATOM 682 C C . GLY A 1 92 ? 19.234 -20.047 -0.683 1 97.56 92 GLY A C 1
ATOM 683 O O . GLY A 1 92 ? 19.422 -20.469 0.458 1 97.56 92 GLY A O 1
ATOM 684 N N . THR A 1 93 ? 19.906 -18.984 -1.203 1 97.38 93 THR A N 1
ATOM 685 C CA . THR A 1 93 ? 21.094 -18.594 -0.456 1 97.38 93 THR A CA 1
ATOM 686 C C . THR A 1 93 ? 21.094 -17.094 -0.165 1 97.38 93 THR A C 1
ATOM 688 O O . THR A 1 93 ? 21.812 -16.641 0.73 1 97.38 93 THR A O 1
ATOM 691 N N . CYS A 1 94 ? 20.391 -16.328 -0.901 1 97.69 94 CYS A N 1
ATOM 692 C CA . CYS A 1 94 ? 20.438 -14.883 -0.681 1 97.69 94 CYS A CA 1
ATOM 693 C C . CYS A 1 94 ? 19.672 -14.5 0.583 1 97.69 94 CYS A C 1
ATOM 695 O O . CYS A 1 94 ? 19.062 -15.352 1.228 1 97.69 94 CYS A O 1
ATOM 697 N N . GLU A 1 95 ? 19.719 -13.25 0.926 1 96.94 95 GLU A N 1
ATOM 698 C CA . GLU A 1 95 ? 19.109 -12.781 2.164 1 96.94 95 GLU A CA 1
ATOM 699 C C . GLU A 1 95 ? 17.594 -13.008 2.154 1 96.94 95 GLU A C 1
ATOM 701 O O . GLU A 1 95 ? 17 -13.344 3.182 1 96.94 95 GLU A O 1
ATOM 706 N N . TRP A 1 96 ? 16.953 -12.859 1.062 1 97.94 96 TRP A N 1
ATOM 707 C CA . TRP A 1 96 ? 15.508 -13.023 0.955 1 97.94 96 TRP A CA 1
ATOM 708 C C . TRP A 1 96 ? 15.117 -14.492 1.116 1 97.94 96 TRP A C 1
ATOM 710 O O . TRP A 1 96 ? 14.148 -14.812 1.817 1 97.94 96 TRP A O 1
ATOM 720 N N . CYS A 1 97 ? 15.836 -15.336 0.537 1 98.06 97 CYS A N 1
ATOM 721 C CA . CYS A 1 97 ? 15.57 -16.766 0.691 1 98.06 97 CYS A CA 1
ATOM 722 C C . CYS A 1 97 ? 15.797 -17.203 2.131 1 98.06 97 CYS A C 1
ATOM 724 O O . CYS A 1 97 ? 14.984 -17.938 2.691 1 98.06 97 CYS A O 1
ATOM 726 N N . ARG A 1 98 ? 16.812 -16.672 2.709 1 97.25 98 ARG A N 1
ATOM 727 C CA . ARG A 1 98 ? 17.156 -17.094 4.062 1 97.25 98 ARG A CA 1
ATOM 728 C C . ARG A 1 98 ? 16.125 -16.594 5.07 1 97.25 98 ARG A C 1
ATOM 730 O O . ARG A 1 98 ? 15.961 -17.172 6.145 1 97.25 98 ARG A O 1
ATOM 737 N N . THR A 1 99 ? 15.438 -15.484 4.719 1 96.62 99 THR A N 1
ATOM 738 C CA . THR A 1 99 ? 14.469 -14.914 5.648 1 96.62 99 THR A CA 1
ATOM 739 C C . THR A 1 99 ? 13.047 -15.32 5.262 1 96.62 99 THR A C 1
ATOM 741 O O . THR A 1 99 ? 12.078 -14.719 5.723 1 96.62 99 THR A O 1
ATOM 744 N N . GLY A 1 100 ? 12.93 -16.281 4.359 1 96.81 100 GLY A N 1
ATOM 745 C CA . GLY A 1 100 ? 11.641 -16.844 4.02 1 96.81 100 GLY A CA 1
ATOM 746 C C . GLY A 1 100 ? 10.883 -16.031 2.986 1 96.81 100 GLY A C 1
ATOM 747 O O . GLY A 1 100 ? 9.664 -16.188 2.834 1 96.81 100 GLY A O 1
ATOM 748 N N . GLN A 1 101 ? 11.586 -15.125 2.301 1 97.94 101 GLN A N 1
ATOM 749 C CA . GLN A 1 101 ? 10.953 -14.258 1.317 1 97.94 101 GLN A CA 1
ATOM 750 C C . GLN A 1 101 ? 11.438 -14.578 -0.094 1 97.94 101 GLN A C 1
ATOM 752 O O . GLN A 1 101 ? 11.797 -13.672 -0.852 1 97.94 101 GLN A O 1
ATOM 757 N N . ALA A 1 102 ? 11.398 -15.828 -0.457 1 98 102 ALA A N 1
ATOM 758 C CA . ALA A 1 102 ? 11.938 -16.281 -1.735 1 98 102 ALA A CA 1
ATOM 759 C C . ALA A 1 102 ? 11.133 -15.719 -2.902 1 98 102 ALA A C 1
ATOM 761 O O . ALA A 1 102 ? 11.633 -15.641 -4.027 1 98 102 ALA A O 1
ATOM 762 N N . GLN A 1 103 ? 9.844 -15.328 -2.635 1 97.44 103 GLN A N 1
ATOM 763 C CA . GLN A 1 103 ? 8.992 -14.852 -3.719 1 97.44 103 GLN A CA 1
ATOM 764 C C . GLN A 1 103 ? 9.492 -13.523 -4.277 1 97.44 103 GLN A C 1
ATOM 766 O O . GLN A 1 103 ? 9.062 -13.094 -5.348 1 97.44 103 GLN A O 1
ATOM 771 N N . VAL A 1 104 ? 10.477 -12.906 -3.535 1 98.25 104 VAL A N 1
ATOM 772 C CA . VAL A 1 104 ? 11.039 -11.664 -4.066 1 98.25 104 VAL A CA 1
ATOM 773 C C . VAL A 1 104 ? 12.531 -11.836 -4.301 1 98.25 104 VAL A C 1
ATOM 775 O O . VAL A 1 104 ? 13.273 -10.852 -4.391 1 98.25 104 VAL A O 1
ATOM 778 N N . CYS A 1 105 ? 13.047 -13.039 -4.359 1 98.12 105 CYS A N 1
ATOM 779 C CA . CYS A 1 105 ? 14.453 -13.328 -4.648 1 98.12 105 CYS A CA 1
ATOM 780 C C . CYS A 1 105 ? 14.859 -12.75 -6 1 98.12 105 CYS A C 1
ATOM 782 O O . CYS A 1 105 ? 14.188 -12.992 -7.008 1 98.12 105 CYS A O 1
ATOM 784 N N . PRO A 1 106 ? 15.953 -11.984 -6.059 1 97 106 PRO A N 1
ATOM 785 C CA . PRO A 1 106 ? 16.375 -11.438 -7.348 1 97 106 PRO A CA 1
ATOM 786 C C . PRO A 1 106 ? 16.875 -12.516 -8.312 1 97 106 PRO A C 1
ATOM 788 O O . PRO A 1 106 ? 16.984 -12.266 -9.516 1 97 106 PRO A O 1
ATOM 791 N N . ASP A 1 107 ? 17.172 -13.664 -7.777 1 96.94 107 ASP A N 1
ATOM 792 C CA . ASP A 1 107 ? 17.703 -14.75 -8.594 1 96.94 107 ASP A CA 1
ATOM 793 C C . ASP A 1 107 ? 16.719 -15.914 -8.672 1 96.94 107 ASP A C 1
ATOM 795 O O . ASP A 1 107 ? 17.125 -17.078 -8.617 1 96.94 107 ASP A O 1
ATOM 799 N N . GLN A 1 108 ? 15.523 -15.602 -8.703 1 96 108 GLN A N 1
ATOM 800 C CA . GLN A 1 108 ? 14.469 -16.609 -8.773 1 96 108 GLN A CA 1
ATOM 801 C C . GLN A 1 108 ? 14.531 -17.391 -10.086 1 96 108 GLN A C 1
ATOM 803 O O . GLN A 1 108 ? 14.984 -16.859 -11.102 1 96 108 GLN A O 1
ATOM 808 N N . THR A 1 109 ? 14.109 -18.641 -10.039 1 95.94 109 THR A N 1
ATOM 809 C CA . THR A 1 109 ? 13.906 -19.469 -11.227 1 95.94 109 THR A CA 1
ATOM 810 C C . THR A 1 109 ? 12.484 -20.031 -11.25 1 95.94 109 THR A C 1
ATOM 812 O O . THR A 1 109 ? 11.812 -20.078 -10.219 1 95.94 109 THR A O 1
ATOM 815 N N . GLN A 1 110 ? 12.016 -20.344 -12.367 1 96.44 110 GLN A N 1
ATOM 816 C CA . GLN A 1 110 ? 10.664 -20.859 -12.562 1 96.44 110 GLN A CA 1
ATOM 817 C C . GLN A 1 110 ? 10.633 -21.922 -13.656 1 96.44 110 GLN A C 1
ATOM 819 O O . GLN A 1 110 ? 10.93 -21.641 -14.812 1 96.44 110 GLN A O 1
ATOM 824 N N . PRO A 1 111 ? 10.297 -23.156 -13.266 1 97.06 111 PRO A N 1
ATOM 825 C CA . PRO A 1 111 ? 10.156 -24.156 -14.328 1 97.06 111 PRO A CA 1
ATOM 826 C C . PRO A 1 111 ? 9.164 -23.734 -15.406 1 97.06 111 PRO A C 1
ATOM 828 O O . PRO A 1 111 ? 8.133 -23.141 -15.102 1 97.06 111 PRO A O 1
ATOM 831 N N . GLY A 1 112 ? 9.516 -24.016 -16.656 1 96.81 112 GLY A N 1
ATOM 832 C CA . GLY A 1 112 ? 8.656 -23.656 -17.766 1 96.81 112 GLY A CA 1
ATOM 833 C C . GLY A 1 112 ? 8.906 -22.234 -18.281 1 96.81 112 GLY A C 1
ATOM 834 O O . GLY A 1 112 ? 8.297 -21.812 -19.266 1 96.81 112 GLY A O 1
ATOM 835 N N . PHE A 1 113 ? 9.797 -21.484 -17.594 1 96.38 113 PHE A N 1
ATOM 836 C CA . PHE A 1 113 ? 10.156 -20.125 -17.984 1 96.38 113 PHE A CA 1
ATOM 837 C C . PHE A 1 113 ? 11.672 -19.953 -18.062 1 96.38 113 PHE A C 1
ATOM 839 O O . PHE A 1 113 ? 12.258 -20.078 -19.141 1 96.38 113 PHE A O 1
ATOM 846 N N . THR A 1 114 ? 12.359 -19.984 -16.922 1 96.62 114 THR A N 1
ATOM 847 C CA . THR A 1 114 ? 13.805 -19.797 -16.906 1 96.62 114 THR A CA 1
ATOM 848 C C . THR A 1 114 ? 14.523 -21.062 -17.328 1 96.62 114 THR A C 1
ATOM 850 O O . THR A 1 114 ? 15.711 -21.047 -17.656 1 96.62 114 THR A O 1
ATOM 853 N N . HIS A 1 115 ? 13.891 -22.188 -17.266 1 96.56 115 HIS A N 1
ATOM 854 C CA . HIS A 1 115 ? 14.352 -23.5 -17.734 1 96.56 115 HIS A CA 1
ATOM 855 C C . HIS A 1 115 ? 13.18 -24.406 -18.094 1 96.56 115 HIS A C 1
ATOM 857 O O . HIS A 1 115 ? 12.016 -23.984 -17.984 1 96.56 115 HIS A O 1
ATOM 863 N N . TRP A 1 116 ? 13.422 -25.594 -18.578 1 97.81 116 TRP A N 1
ATOM 864 C CA . TRP A 1 116 ? 12.367 -26.5 -19.031 1 97.81 116 TRP A CA 1
ATOM 865 C C . TRP A 1 116 ? 11.406 -26.828 -17.891 1 97.81 116 TRP A C 1
ATOM 867 O O . TRP A 1 116 ? 11.828 -27.016 -16.75 1 97.81 116 TRP A O 1
ATOM 877 N N . GLY A 1 117 ? 10.125 -26.969 -18.281 1 98 117 GLY A N 1
ATOM 878 C CA . GLY A 1 117 ? 9.086 -27.062 -17.266 1 98 117 GLY A CA 1
ATOM 879 C C . GLY A 1 117 ? 8.5 -28.469 -17.141 1 98 117 GLY A C 1
ATOM 880 O O . GLY A 1 117 ? 9.164 -29.453 -17.484 1 98 117 GLY A O 1
ATOM 881 N N . SER A 1 118 ? 7.324 -28.5 -16.625 1 98.31 118 SER A N 1
ATOM 882 C CA . SER A 1 118 ? 6.754 -29.734 -16.109 1 98.31 118 SER A CA 1
ATOM 883 C C . SER A 1 118 ? 5.797 -30.359 -17.109 1 98.31 118 SER A C 1
ATOM 885 O O . SER A 1 118 ? 5.164 -31.375 -16.828 1 98.31 118 SER A O 1
ATOM 887 N N . TYR A 1 119 ? 5.613 -29.703 -18.25 1 98.44 119 TYR A N 1
ATOM 888 C CA . TYR A 1 119 ? 4.879 -30.422 -19.281 1 98.44 119 TYR A CA 1
ATOM 889 C C . TYR A 1 119 ? 5.727 -31.547 -19.875 1 98.44 119 TYR A C 1
ATOM 891 O O . TYR A 1 119 ? 5.977 -31.562 -21.078 1 98.44 119 TYR A O 1
ATOM 899 N N . ALA A 1 120 ? 6.133 -32.438 -19.047 1 98.56 120 ALA A N 1
ATOM 900 C CA . ALA A 1 120 ? 7.062 -33.531 -19.297 1 98.56 120 ALA A CA 1
ATOM 901 C C . ALA A 1 120 ? 6.957 -34.594 -18.219 1 98.56 120 ALA A C 1
ATOM 903 O O . ALA A 1 120 ? 6.332 -34.375 -17.172 1 98.56 120 ALA A O 1
ATOM 904 N N . GLU A 1 121 ? 7.547 -35.719 -18.5 1 98.69 121 GLU A N 1
ATOM 905 C CA . GLU A 1 121 ? 7.551 -36.812 -17.516 1 98.69 121 GLU A CA 1
ATOM 906 C C . GLU A 1 121 ? 8.461 -36.469 -16.344 1 98.69 121 GLU A C 1
ATOM 908 O O . GLU A 1 121 ? 8.211 -36.906 -15.211 1 98.69 121 GLU A O 1
ATOM 913 N N . LEU A 1 122 ? 9.531 -35.75 -16.609 1 98.81 122 LEU A N 1
ATOM 914 C CA . LEU A 1 122 ? 10.508 -35.344 -15.609 1 98.81 122 LEU A CA 1
ATOM 915 C C . LEU A 1 122 ? 10.789 -33.844 -15.688 1 98.81 122 LEU A C 1
ATOM 917 O O . LEU A 1 122 ? 10.742 -33.281 -16.781 1 98.81 122 LEU A O 1
ATOM 921 N N . VAL A 1 123 ? 11.133 -33.25 -14.57 1 98.69 123 VAL A N 1
ATOM 922 C CA . VAL A 1 123 ? 11.453 -31.844 -14.555 1 98.69 123 VAL A CA 1
ATOM 923 C C . VAL A 1 123 ? 12.578 -31.578 -13.562 1 98.69 123 VAL A C 1
ATOM 925 O O . VAL A 1 123 ? 12.625 -32.188 -12.484 1 98.69 123 VAL A O 1
ATOM 928 N N . VAL A 1 124 ? 13.461 -30.688 -13.922 1 98.56 124 VAL A N 1
ATOM 929 C CA . VAL A 1 124 ? 14.547 -30.266 -13.055 1 98.56 124 VAL A CA 1
ATOM 930 C C . VAL A 1 124 ? 14.086 -29.109 -12.164 1 98.56 124 VAL A C 1
ATOM 932 O O . VAL A 1 124 ? 13.477 -28.156 -12.656 1 98.56 124 VAL A O 1
ATOM 935 N N . LEU A 1 125 ? 14.375 -29.203 -10.883 1 98.38 125 LEU A N 1
ATOM 936 C CA . LEU A 1 125 ? 14.125 -28.125 -9.938 1 98.38 125 LEU A CA 1
ATOM 937 C C . LEU A 1 125 ? 15.406 -27.734 -9.211 1 98.38 125 LEU A C 1
ATOM 939 O O . LEU A 1 125 ? 16.125 -28.594 -8.711 1 98.38 125 LEU A O 1
ATOM 943 N N . ASN A 1 126 ? 15.617 -26.453 -9.203 1 97.31 126 ASN A N 1
ATOM 944 C CA . ASN A 1 126 ? 16.828 -25.922 -8.594 1 97.31 126 ASN A CA 1
ATOM 945 C C . ASN A 1 126 ? 16.641 -25.688 -7.094 1 97.31 126 ASN A C 1
ATOM 947 O O . ASN A 1 126 ? 15.516 -25.562 -6.617 1 97.31 126 ASN A O 1
ATOM 951 N N . ALA A 1 127 ? 17.797 -25.641 -6.375 1 98.12 127 ALA A N 1
ATOM 952 C CA . ALA A 1 127 ? 17.812 -25.375 -4.938 1 98.12 127 ALA A CA 1
ATOM 953 C C . ALA A 1 127 ? 16.734 -26.219 -4.23 1 98.12 127 ALA A C 1
ATOM 955 O O . ALA A 1 127 ? 15.906 -25.672 -3.496 1 98.12 127 ALA A O 1
ATOM 956 N N . ALA A 1 128 ? 16.844 -27.516 -4.414 1 98.5 128 ALA A N 1
ATOM 957 C CA . ALA A 1 128 ? 15.812 -28.469 -4.004 1 98.5 128 ALA A CA 1
ATOM 958 C C . ALA A 1 128 ? 15.5 -28.328 -2.518 1 98.5 128 ALA A C 1
ATOM 960 O O . ALA A 1 128 ? 14.328 -28.281 -2.125 1 98.5 128 ALA A O 1
ATOM 961 N N . ASP A 1 129 ? 16.5 -28.156 -1.666 1 98.38 129 ASP A N 1
ATOM 962 C CA . ASP A 1 129 ? 16.297 -28.094 -0.223 1 98.38 129 ASP A CA 1
ATOM 963 C C . ASP A 1 129 ? 15.492 -26.844 0.155 1 98.38 129 ASP A C 1
ATOM 965 O O . ASP A 1 129 ? 14.75 -26.859 1.144 1 98.38 129 ASP A O 1
ATOM 969 N N . ALA A 1 130 ? 15.586 -25.797 -0.643 1 98.12 130 ALA A N 1
ATOM 970 C CA . ALA A 1 130 ? 14.914 -24.547 -0.33 1 98.12 130 ALA A CA 1
ATOM 971 C C . ALA A 1 130 ? 13.523 -24.5 -0.957 1 98.12 130 ALA A C 1
ATOM 973 O O . ALA A 1 130 ? 12.609 -23.859 -0.422 1 98.12 130 ALA A O 1
ATOM 974 N N . ASN A 1 131 ? 13.352 -25.234 -2.082 1 98.38 131 ASN A N 1
ATOM 975 C CA . ASN A 1 131 ? 12.164 -24.922 -2.881 1 98.38 131 ASN A CA 1
ATOM 976 C C . ASN A 1 131 ? 11.18 -26.094 -2.885 1 98.38 131 ASN A C 1
ATOM 978 O O . ASN A 1 131 ? 9.977 -25.891 -3.049 1 98.38 131 ASN A O 1
ATOM 982 N N . LEU A 1 132 ? 11.586 -27.328 -2.748 1 98.5 132 LEU A N 1
ATOM 983 C CA . LEU A 1 132 ? 10.648 -28.438 -2.734 1 98.5 132 LEU A CA 1
ATOM 984 C C . LEU A 1 132 ? 9.812 -28.422 -1.459 1 98.5 132 LEU A C 1
ATOM 986 O O . LEU A 1 132 ? 10.312 -28.078 -0.387 1 98.5 132 LEU A O 1
ATOM 990 N N . VAL A 1 133 ? 8.586 -28.797 -1.566 1 98.38 133 VAL A N 1
ATOM 991 C CA . VAL A 1 133 ? 7.633 -28.875 -0.463 1 98.38 133 VAL A CA 1
ATOM 992 C C . VAL A 1 133 ? 7.09 -30.281 -0.336 1 98.38 133 VAL A C 1
ATOM 994 O O . VAL A 1 133 ? 6.629 -30.875 -1.319 1 98.38 133 VAL A O 1
ATOM 997 N N . ALA A 1 134 ? 7.109 -30.75 0.822 1 98.31 134 ALA A N 1
ATOM 998 C CA . ALA A 1 134 ? 6.586 -32.094 1.064 1 98.31 134 ALA A CA 1
ATOM 999 C C . ALA A 1 134 ? 5.066 -32.125 0.94 1 98.31 134 ALA A C 1
ATOM 1001 O O . ALA A 1 134 ? 4.379 -31.234 1.454 1 98.31 134 ALA A O 1
ATOM 1002 N N . LEU A 1 135 ? 4.57 -33.094 0.298 1 97.44 135 LEU A N 1
ATOM 1003 C CA . LEU A 1 135 ? 3.129 -33.281 0.168 1 97.44 135 LEU A CA 1
ATOM 1004 C C . LEU A 1 135 ? 2.619 -34.312 1.168 1 97.44 135 LEU A C 1
ATOM 1006 O O . LEU A 1 135 ? 3.09 -35.469 1.183 1 97.44 135 LEU A O 1
ATOM 1010 N N . PRO A 1 136 ? 1.648 -33.938 1.918 1 95.44 136 PRO A N 1
ATOM 1011 C CA . PRO A 1 136 ? 0.997 -34.938 2.758 1 95.44 136 PRO A CA 1
ATOM 1012 C C . PRO A 1 136 ? 0.344 -36.031 1.944 1 95.44 136 PRO A C 1
ATOM 1014 O O . PRO A 1 136 ? -0.09 -35.812 0.812 1 95.44 136 PRO A O 1
ATOM 1017 N N . ASP A 1 137 ? 0.178 -37.156 2.58 1 93.56 137 ASP A N 1
ATOM 1018 C CA . ASP A 1 137 ? -0.37 -38.344 1.904 1 93.56 137 ASP A CA 1
ATOM 1019 C C . ASP A 1 137 ? -1.821 -38.094 1.492 1 93.56 137 ASP A C 1
ATOM 1021 O O . ASP A 1 137 ? -2.283 -38.656 0.49 1 93.56 137 ASP A O 1
ATOM 1025 N N . ASP A 1 138 ? -2.475 -37.25 2.217 1 92.5 138 ASP A N 1
ATOM 1026 C CA . ASP A 1 138 ? -3.906 -37.062 2.01 1 92.5 138 ASP A CA 1
ATOM 1027 C C . ASP A 1 138 ? -4.168 -36 0.925 1 92.5 138 ASP A C 1
ATOM 1029 O O . ASP A 1 138 ? -5.32 -35.75 0.583 1 92.5 138 ASP A O 1
ATOM 1033 N N . VAL A 1 139 ? -3.125 -35.5 0.314 1 94.81 139 VAL A N 1
ATOM 1034 C CA . VAL A 1 139 ? -3.277 -34.531 -0.763 1 94.81 139 VAL A CA 1
ATOM 1035 C C . VAL A 1 139 ? -2.934 -35.188 -2.102 1 94.81 139 VAL A C 1
ATOM 1037 O O . VAL A 1 139 ? -1.82 -35.656 -2.289 1 94.81 139 VAL A O 1
ATOM 1040 N N . SER A 1 140 ? -3.914 -35.188 -2.949 1 95.31 140 SER A N 1
ATOM 1041 C CA . SER A 1 140 ? -3.678 -35.781 -4.258 1 95.31 140 SER A CA 1
ATOM 1042 C C . SER A 1 140 ? -2.691 -34.969 -5.078 1 95.31 140 SER A C 1
ATOM 1044 O O . SER A 1 140 ? -2.525 -33.75 -4.828 1 95.31 140 SER A O 1
ATOM 1046 N N . PHE A 1 141 ? -2.029 -35.531 -6 1 96.5 141 PHE A N 1
ATOM 1047 C CA . PHE A 1 141 ? -1.104 -34.812 -6.871 1 96.5 141 PHE A CA 1
ATOM 1048 C C . PHE A 1 141 ? -1.84 -33.781 -7.699 1 96.5 141 PHE A C 1
ATOM 1050 O O . PHE A 1 141 ? -1.31 -32.688 -7.953 1 96.5 141 PHE A O 1
ATOM 1057 N N . GLU A 1 142 ? -3.07 -34.094 -8.125 1 94.62 142 GLU A N 1
ATOM 1058 C CA . GLU A 1 142 ? -3.861 -33.156 -8.914 1 94.62 142 GLU A CA 1
ATOM 1059 C C . GLU A 1 142 ? -4.18 -31.906 -8.117 1 94.62 142 GLU A C 1
ATOM 1061 O O . GLU A 1 142 ? -4.039 -30.797 -8.625 1 94.62 142 GLU A O 1
ATOM 1066 N N . ALA A 1 143 ? -4.578 -32.125 -6.91 1 93.19 143 ALA A N 1
ATOM 1067 C CA . ALA A 1 143 ? -4.84 -30.984 -6.043 1 93.19 143 ALA A CA 1
ATOM 1068 C C . ALA A 1 143 ? -3.568 -30.172 -5.805 1 93.19 143 ALA A C 1
ATOM 1070 O O . ALA A 1 143 ? -3.588 -28.938 -5.871 1 93.19 143 ALA A O 1
ATOM 1071 N N . ALA A 1 144 ? -2.49 -30.859 -5.594 1 94.69 144 ALA A N 1
ATOM 1072 C CA . ALA A 1 144 ? -1.215 -30.219 -5.305 1 94.69 144 ALA A CA 1
ATOM 1073 C C . ALA A 1 144 ? -0.732 -29.391 -6.5 1 94.69 144 ALA A C 1
ATOM 1075 O O . ALA A 1 144 ? -0.158 -28.312 -6.332 1 94.69 144 ALA A O 1
ATOM 1076 N N . ALA A 1 145 ? -0.928 -29.891 -7.695 1 93.56 145 ALA A N 1
ATOM 1077 C CA . ALA A 1 145 ? -0.512 -29.188 -8.898 1 93.56 145 ALA A CA 1
ATOM 1078 C C . ALA A 1 145 ? -1.217 -27.828 -9.016 1 93.56 145 ALA A C 1
ATOM 1080 O O . ALA A 1 145 ? -0.655 -26.875 -9.555 1 93.56 145 ALA A O 1
ATOM 1081 N N . SER A 1 146 ? -2.426 -27.75 -8.469 1 89.44 146 SER A N 1
ATOM 1082 C CA . SER A 1 146 ? -3.201 -26.516 -8.539 1 89.44 146 SER A CA 1
ATOM 1083 C C . SER A 1 146 ? -2.693 -25.484 -7.539 1 89.44 146 SER A C 1
ATOM 1085 O O . SER A 1 146 ? -3.047 -24.312 -7.617 1 89.44 146 SER A O 1
ATOM 1087 N N . LEU A 1 147 ? -1.831 -25.891 -6.648 1 92.69 147 LEU A N 1
ATOM 1088 C CA . LEU A 1 147 ? -1.39 -25.016 -5.566 1 92.69 147 LEU A CA 1
ATOM 1089 C C . LEU A 1 147 ? -0.161 -24.203 -5.98 1 92.69 147 LEU A C 1
ATOM 1091 O O . LEU A 1 147 ? 0.249 -23.281 -5.277 1 92.69 147 LEU A O 1
ATOM 1095 N N . GLY A 1 148 ? 0.388 -24.547 -7.09 1 89.81 148 GLY A N 1
ATOM 1096 C CA . GLY A 1 148 ? 1.685 -24.016 -7.461 1 89.81 148 GLY A CA 1
ATOM 1097 C C . GLY A 1 148 ? 1.632 -22.547 -7.832 1 89.81 148 GLY A C 1
ATOM 1098 O O . GLY A 1 148 ? 2.535 -21.781 -7.492 1 89.81 148 GLY A O 1
ATOM 1099 N N . CYS A 1 149 ? 0.614 -22.109 -8.523 1 91.69 149 CYS A N 1
ATOM 1100 C CA . CYS A 1 149 ? 0.58 -20.734 -9 1 91.69 149 CYS A CA 1
ATOM 1101 C C . CYS A 1 149 ? -0.698 -20.031 -8.555 1 91.69 149 CYS A C 1
ATOM 1103 O O . CYS A 1 149 ? -0.678 -19.234 -7.617 1 91.69 149 CYS A O 1
ATOM 1105 N N . ARG A 1 150 ? -1.856 -20.531 -8.93 1 90.94 150 ARG A N 1
ATOM 1106 C CA . ARG A 1 150 ? -3.117 -19.828 -8.688 1 90.94 150 ARG A CA 1
ATOM 1107 C C . ARG A 1 150 ? -3.418 -19.734 -7.199 1 90.94 150 ARG A C 1
ATOM 1109 O O . ARG A 1 150 ? -3.59 -18.641 -6.664 1 90.94 150 ARG A O 1
ATOM 1116 N N . PHE A 1 151 ? -3.393 -20.922 -6.512 1 93.19 151 PHE A N 1
ATOM 1117 C CA . PHE A 1 151 ? -3.754 -20.938 -5.098 1 93.19 151 PHE A CA 1
ATOM 1118 C C . PHE A 1 151 ? -2.662 -20.297 -4.25 1 93.19 151 PHE A C 1
ATOM 1120 O O . PHE A 1 151 ? -2.957 -19.562 -3.301 1 93.19 151 PHE A O 1
ATOM 1127 N N . ALA A 1 152 ? -1.409 -20.641 -4.617 1 96.19 152 ALA A N 1
ATOM 1128 C CA . ALA A 1 152 ? -0.321 -20.047 -3.846 1 96.19 152 ALA A CA 1
ATOM 1129 C C . ALA A 1 152 ? -0.354 -18.516 -3.932 1 96.19 152 ALA A C 1
ATOM 1131 O O . ALA A 1 152 ? -0.209 -17.828 -2.92 1 96.19 152 ALA A O 1
ATOM 1132 N N . THR A 1 153 ? -0.567 -18.031 -5.117 1 96.38 153 THR A N 1
ATOM 1133 C CA . THR A 1 153 ? -0.642 -16.594 -5.332 1 96.38 153 THR A CA 1
ATOM 1134 C C . THR A 1 153 ? -1.809 -15.992 -4.555 1 96.38 153 THR A C 1
ATOM 1136 O O . THR A 1 153 ? -1.648 -14.977 -3.867 1 96.38 153 THR A O 1
ATOM 1139 N N . ALA A 1 154 ? -2.916 -16.625 -4.637 1 97.44 154 ALA A N 1
ATOM 1140 C CA . ALA A 1 154 ? -4.109 -16.156 -3.936 1 97.44 154 ALA A CA 1
ATOM 1141 C C . ALA A 1 154 ? -3.932 -16.25 -2.424 1 97.44 154 ALA A C 1
ATOM 1143 O O . ALA A 1 154 ? -4.352 -15.359 -1.686 1 97.44 154 ALA A O 1
ATOM 1144 N N . TYR A 1 155 ? -3.375 -17.359 -1.976 1 98.31 155 TYR A N 1
ATOM 1145 C CA . TYR A 1 155 ? -3.176 -17.562 -0.544 1 98.31 155 TYR A CA 1
ATOM 1146 C C . TYR A 1 155 ? -2.279 -16.484 0.038 1 98.31 155 TYR A C 1
ATOM 1148 O O . TYR A 1 155 ? -2.58 -15.914 1.093 1 98.31 155 TYR A O 1
ATOM 1156 N N . ARG A 1 156 ? -1.196 -16.25 -0.627 1 98.31 156 ARG A N 1
ATOM 1157 C CA . ARG A 1 156 ? -0.314 -15.172 -0.183 1 98.31 156 ARG A CA 1
ATOM 1158 C C . ARG A 1 156 ? -1.048 -13.836 -0.156 1 98.31 156 ARG A C 1
ATOM 1160 O O . ARG A 1 156 ? -0.93 -13.07 0.807 1 98.31 156 ARG A O 1
ATOM 1167 N N . ALA A 1 157 ? -1.799 -13.531 -1.177 1 98.69 157 ALA A N 1
ATOM 1168 C CA . ALA A 1 157 ? -2.521 -12.258 -1.254 1 98.69 157 ALA A CA 1
ATOM 1169 C C . ALA A 1 157 ? -3.494 -12.109 -0.086 1 98.69 157 ALA A C 1
ATOM 1171 O O . ALA A 1 157 ? -3.49 -11.094 0.605 1 98.69 157 ALA A O 1
ATOM 1172 N N . VAL A 1 158 ? -4.281 -13.156 0.176 1 98.75 158 VAL A N 1
ATOM 1173 C CA . VAL A 1 158 ? -5.395 -13.094 1.118 1 98.75 158 VAL A CA 1
ATOM 1174 C C . VAL A 1 158 ? -4.867 -13.219 2.547 1 98.75 158 VAL A C 1
ATOM 1176 O O . VAL A 1 158 ? -5.27 -12.453 3.43 1 98.75 158 VAL A O 1
ATOM 1179 N N . THR A 1 159 ? -3.938 -14.117 2.781 1 98.12 159 THR A N 1
ATOM 1180 C CA . THR A 1 159 ? -3.52 -14.438 4.145 1 98.12 159 THR A CA 1
ATOM 1181 C C . THR A 1 159 ? -2.197 -13.75 4.477 1 98.12 159 THR A C 1
ATOM 1183 O O . THR A 1 159 ? -2.021 -13.234 5.578 1 98.12 159 THR A O 1
ATOM 1186 N N . GLY A 1 160 ? -1.282 -13.805 3.568 1 97.81 160 GLY A N 1
ATOM 1187 C CA . GLY A 1 160 ? 0.051 -13.289 3.838 1 97.81 160 GLY A CA 1
ATOM 1188 C C . GLY A 1 160 ? 0.134 -11.773 3.75 1 97.81 160 GLY A C 1
ATOM 1189 O O . GLY A 1 160 ? 0.793 -11.133 4.574 1 97.81 160 GLY A O 1
ATOM 1190 N N . ARG A 1 161 ? -0.559 -11.164 2.754 1 98.69 161 ARG A N 1
ATOM 1191 C CA . ARG A 1 161 ? -0.444 -9.734 2.498 1 98.69 161 ARG A CA 1
ATOM 1192 C C . ARG A 1 161 ? -1.586 -8.969 3.156 1 98.69 161 ARG A C 1
ATOM 1194 O O . ARG A 1 161 ? -1.357 -8.141 4.039 1 98.69 161 ARG A O 1
ATOM 1201 N N . ALA A 1 162 ? -2.836 -9.352 2.773 1 98.81 162 ALA A N 1
ATOM 1202 C CA . ALA A 1 162 ? -3.998 -8.633 3.287 1 98.81 162 ALA A CA 1
ATOM 1203 C C . ALA A 1 162 ? -4.305 -9.039 4.727 1 98.81 162 ALA A C 1
ATOM 1205 O O . ALA A 1 162 ? -4.992 -8.312 5.449 1 98.81 162 ALA A O 1
ATOM 1206 N N . ARG A 1 163 ? -3.908 -10.289 5.129 1 98.56 163 ARG A N 1
ATOM 1207 C CA . ARG A 1 163 ? -4.145 -10.812 6.469 1 98.56 163 ARG A CA 1
ATOM 1208 C C . ARG A 1 163 ? -5.629 -10.766 6.82 1 98.56 163 ARG A C 1
ATOM 1210 O O . ARG A 1 163 ? -6.004 -10.227 7.867 1 98.56 163 ARG A O 1
ATOM 1217 N N . VAL A 1 164 ? -6.434 -11.305 5.98 1 98.75 164 VAL A N 1
ATOM 1218 C CA . VAL A 1 164 ? -7.887 -11.297 6.109 1 98.75 164 VAL A CA 1
ATOM 1219 C C . VAL A 1 164 ? -8.289 -11.961 7.422 1 98.75 164 VAL A C 1
ATOM 1221 O O . VAL A 1 164 ? -7.723 -12.984 7.812 1 98.75 164 VAL A O 1
ATOM 1224 N N . GLN A 1 165 ? -9.258 -11.375 8.078 1 98.5 165 GLN A N 1
ATOM 1225 C CA . GLN A 1 165 ? -9.812 -11.898 9.328 1 98.5 165 GLN A CA 1
ATOM 1226 C C . GLN A 1 165 ? -11.242 -12.391 9.133 1 98.5 165 GLN A C 1
ATOM 1228 O O . GLN A 1 165 ? -11.93 -11.977 8.195 1 98.5 165 GLN A O 1
ATOM 1233 N N . SER A 1 166 ? -11.594 -13.305 10.039 1 98.44 166 SER A N 1
ATOM 1234 C CA . SER A 1 166 ? -12.969 -13.789 10.016 1 98.44 166 SER A CA 1
ATOM 1235 C C . SER A 1 166 ? -13.961 -12.641 10.133 1 98.44 166 SER A C 1
ATOM 1237 O O . SER A 1 166 ? -13.75 -11.703 10.898 1 98.44 166 SER A O 1
ATOM 1239 N N . GLY A 1 167 ? -14.992 -12.688 9.305 1 98.56 167 GLY A N 1
ATOM 1240 C CA . GLY A 1 167 ? -16.062 -11.703 9.359 1 98.56 167 GLY A CA 1
ATOM 1241 C C . GLY A 1 167 ? -15.844 -10.531 8.414 1 98.56 167 GLY A C 1
ATOM 1242 O O . GLY A 1 167 ? -16.781 -9.789 8.117 1 98.56 167 GLY A O 1
ATOM 1243 N N . GLU A 1 168 ? -14.656 -10.32 7.91 1 98.81 168 GLU A N 1
ATOM 1244 C CA . GLU A 1 168 ? -14.367 -9.203 7.008 1 98.81 168 GLU A CA 1
ATOM 1245 C C . GLU A 1 168 ? -14.992 -9.422 5.637 1 98.81 168 GLU A C 1
ATOM 1247 O O . GLU A 1 168 ? -15.125 -10.562 5.18 1 98.81 168 GLU A O 1
ATOM 1252 N N . TRP A 1 169 ? -15.375 -8.336 5.023 1 98.94 169 TRP A N 1
ATOM 1253 C CA . TRP A 1 169 ? -15.781 -8.367 3.621 1 98.94 169 TRP A CA 1
ATOM 1254 C C . TRP A 1 169 ? -14.562 -8.297 2.703 1 98.94 169 TRP A C 1
ATOM 1256 O O . TRP A 1 169 ? -13.711 -7.418 2.859 1 98.94 169 TRP A O 1
ATOM 1266 N N . VAL A 1 170 ? -14.516 -9.25 1.801 1 98.94 170 VAL A N 1
ATOM 1267 C CA . VAL A 1 170 ? -13.469 -9.289 0.785 1 98.94 170 VAL A CA 1
ATOM 1268 C C . VAL A 1 170 ? -14.094 -9.172 -0.604 1 98.94 170 VAL A C 1
ATOM 1270 O O . VAL A 1 170 ? -14.984 -9.945 -0.958 1 98.94 170 VAL A O 1
ATOM 1273 N N . VAL A 1 171 ? -13.68 -8.18 -1.371 1 98.94 171 VAL A N 1
ATOM 1274 C CA . VAL A 1 171 ? -14.102 -8.102 -2.766 1 98.94 171 VAL A CA 1
ATOM 1275 C C . VAL A 1 171 ? -13 -8.656 -3.67 1 98.94 171 VAL A C 1
ATOM 1277 O O . VAL A 1 171 ? -11.828 -8.273 -3.543 1 98.94 171 VAL A O 1
ATOM 1280 N N . VAL A 1 172 ? -13.336 -9.57 -4.484 1 98.94 172 VAL A N 1
ATOM 1281 C CA . VAL A 1 172 ? -12.422 -10.148 -5.469 1 98.94 172 VAL A CA 1
ATOM 1282 C C . VAL A 1 172 ? -12.844 -9.719 -6.875 1 98.94 172 VAL A C 1
ATOM 1284 O O . VAL A 1 172 ? -13.93 -10.07 -7.34 1 98.94 172 VAL A O 1
ATOM 1287 N N . VAL A 1 173 ? -11.953 -8.953 -7.484 1 98.81 173 VAL A N 1
ATOM 1288 C CA . VAL A 1 173 ? -12.219 -8.492 -8.844 1 98.81 173 VAL A CA 1
ATOM 1289 C C . VAL A 1 173 ? -11.539 -9.414 -9.844 1 98.81 173 VAL A C 1
ATOM 1291 O O . VAL A 1 173 ? -10.305 -9.461 -9.922 1 98.81 173 VAL A O 1
ATOM 1294 N N . GLY A 1 174 ? -12.32 -10.078 -10.641 1 96.94 174 GLY A N 1
ATOM 1295 C CA . GLY A 1 174 ? -11.852 -11.133 -11.516 1 96.94 174 GLY A CA 1
ATOM 1296 C C . GLY A 1 174 ? -11.977 -12.516 -10.898 1 96.94 174 GLY A C 1
ATOM 1297 O O . GLY A 1 174 ? -11.305 -12.828 -9.914 1 96.94 174 GLY A O 1
ATOM 1298 N N . ALA A 1 175 ? -12.828 -13.305 -11.516 1 94.62 175 ALA A N 1
ATOM 1299 C CA . ALA A 1 175 ? -13.062 -14.648 -10.984 1 94.62 175 ALA A CA 1
ATOM 1300 C C . ALA A 1 175 ? -12.477 -15.711 -11.914 1 94.62 175 ALA A C 1
ATOM 1302 O O . ALA A 1 175 ? -13.156 -16.688 -12.258 1 94.62 175 ALA A O 1
ATOM 1303 N N . GLY A 1 176 ? -11.289 -15.43 -12.344 1 91.12 176 GLY A N 1
ATOM 1304 C CA . GLY A 1 176 ? -10.5 -16.469 -12.984 1 91.12 176 GLY A CA 1
ATOM 1305 C C . GLY A 1 176 ? -9.82 -17.406 -11.992 1 91.12 176 GLY A C 1
ATOM 1306 O O . GLY A 1 176 ? -10.336 -17.625 -10.891 1 91.12 176 GLY A O 1
ATOM 1307 N N . GLY A 1 177 ? -8.734 -18.047 -12.422 1 90 177 GLY A N 1
ATOM 1308 C CA . GLY A 1 177 ? -8.055 -19 -11.57 1 90 177 GLY A CA 1
ATOM 1309 C C . GLY A 1 177 ? -7.637 -18.422 -10.234 1 90 177 GLY A C 1
ATOM 1310 O O . GLY A 1 177 ? -8 -18.953 -9.18 1 90 177 GLY A O 1
ATOM 1311 N N . VAL A 1 178 ? -6.914 -17.328 -10.281 1 94 178 VAL A N 1
ATOM 1312 C CA . VAL A 1 178 ? -6.441 -16.688 -9.055 1 94 178 VAL A CA 1
ATOM 1313 C C . VAL A 1 178 ? -7.625 -16.141 -8.266 1 94 178 VAL A C 1
ATOM 1315 O O . VAL A 1 178 ? -7.695 -16.312 -7.043 1 94 178 VAL A O 1
ATOM 1318 N N . GLY A 1 179 ? -8.578 -15.578 -8.961 1 96.56 179 GLY A N 1
ATOM 1319 C CA . GLY A 1 179 ? -9.734 -15.008 -8.297 1 96.56 179 GLY A CA 1
ATOM 1320 C C . GLY A 1 179 ? -10.586 -16.047 -7.578 1 96.56 179 GLY A C 1
ATOM 1321 O O . GLY A 1 179 ? -10.961 -15.852 -6.422 1 96.56 179 GLY A O 1
ATOM 1322 N N . LEU A 1 180 ? -10.891 -17.125 -8.258 1 95.56 180 LEU A N 1
ATOM 1323 C CA . LEU A 1 180 ? -11.672 -18.203 -7.641 1 95.56 180 LEU A CA 1
ATOM 1324 C C . LEU A 1 180 ? -10.93 -18.797 -6.445 1 95.56 180 LEU A C 1
ATOM 1326 O O . LEU A 1 180 ? -11.547 -19.109 -5.426 1 95.56 180 LEU A O 1
ATOM 1330 N N . SER A 1 181 ? -9.625 -18.906 -6.609 1 96.31 181 SER A N 1
ATOM 1331 C CA . SER A 1 181 ? -8.828 -19.375 -5.48 1 96.31 181 SER A CA 1
ATOM 1332 C C . SER A 1 181 ? -8.93 -18.422 -4.301 1 96.31 181 SER A C 1
ATOM 1334 O O . SER A 1 181 ? -9.078 -18.844 -3.154 1 96.31 181 SER A O 1
ATOM 1336 N N . ALA A 1 182 ? -8.875 -17.141 -4.578 1 98.12 182 ALA A N 1
ATOM 1337 C CA . ALA A 1 182 ? -8.977 -16.125 -3.529 1 98.12 182 ALA A CA 1
ATOM 1338 C C . ALA A 1 182 ? -10.328 -16.188 -2.824 1 98.12 182 ALA A C 1
ATOM 1340 O O . ALA A 1 182 ? -10.398 -16.062 -1.602 1 98.12 182 ALA A O 1
ATOM 1341 N N . VAL A 1 183 ? -11.375 -16.422 -3.631 1 98.38 183 VAL A N 1
ATOM 1342 C CA . VAL A 1 183 ? -12.711 -16.562 -3.055 1 98.38 183 VAL A CA 1
ATOM 1343 C C . VAL A 1 183 ? -12.719 -17.75 -2.076 1 98.38 183 VAL A C 1
ATOM 1345 O O . VAL A 1 183 ? -13.109 -17.594 -0.917 1 98.38 183 VAL A O 1
ATOM 1348 N N . MET A 1 184 ? -12.25 -18.844 -2.516 1 97.5 184 MET A N 1
ATOM 1349 C CA . MET A 1 184 ? -12.273 -20.062 -1.696 1 97.5 184 MET A CA 1
ATOM 1350 C C . MET A 1 184 ? -11.453 -19.875 -0.425 1 97.5 184 MET A C 1
ATOM 1352 O O . MET A 1 184 ? -11.883 -20.281 0.659 1 97.5 184 MET A O 1
ATOM 1356 N N . ILE A 1 185 ? -10.305 -19.281 -0.54 1 98.12 185 ILE A N 1
ATOM 1357 C CA . ILE A 1 185 ? -9.398 -19.094 0.59 1 98.12 185 ILE A CA 1
ATOM 1358 C C . ILE A 1 185 ? -10.016 -18.125 1.589 1 98.12 185 ILE A C 1
ATOM 1360 O O . ILE A 1 185 ? -9.984 -18.359 2.799 1 98.12 185 ILE A O 1
ATOM 1364 N N . ALA A 1 186 ? -10.578 -17 1.088 1 98.75 186 ALA A N 1
ATOM 1365 C CA . ALA A 1 186 ? -11.227 -16.031 1.97 1 98.75 186 ALA A CA 1
ATOM 1366 C C . ALA A 1 186 ? -12.375 -16.656 2.742 1 98.75 186 ALA A C 1
ATOM 1368 O O . ALA A 1 186 ? -12.516 -16.453 3.949 1 98.75 186 ALA A O 1
ATOM 1369 N N . VAL A 1 187 ? -13.156 -17.469 2.061 1 98.31 187 VAL A N 1
ATOM 1370 C CA . VAL A 1 187 ? -14.266 -18.172 2.695 1 98.31 187 VAL A CA 1
ATOM 1371 C C . VAL A 1 187 ? -13.734 -19.125 3.758 1 98.31 187 VAL A C 1
ATOM 1373 O O . VAL A 1 187 ? -14.258 -19.188 4.871 1 98.31 187 VAL A O 1
ATOM 1376 N N . ALA A 1 188 ? -12.703 -19.844 3.398 1 96.94 188 ALA A N 1
ATOM 1377 C CA . ALA A 1 188 ? -12.109 -20.781 4.336 1 96.94 188 ALA A CA 1
ATOM 1378 C C . ALA A 1 188 ? -11.602 -20.062 5.59 1 96.94 188 ALA A C 1
ATOM 1380 O O . ALA A 1 188 ? -11.555 -20.656 6.672 1 96.94 188 ALA A O 1
ATOM 1381 N N . ARG A 1 189 ? -11.266 -18.797 5.465 1 96.81 189 ARG A N 1
ATOM 1382 C CA . ARG A 1 189 ? -10.773 -18 6.582 1 96.81 189 ARG A CA 1
ATOM 1383 C C . ARG A 1 189 ? -11.922 -17.344 7.344 1 96.81 189 ARG A C 1
ATOM 1385 O O . ARG A 1 189 ? -11.703 -16.609 8.305 1 96.81 189 ARG A O 1
ATOM 1392 N N . GLY A 1 190 ? -13.117 -17.578 6.902 1 97.94 190 GLY A N 1
ATOM 1393 C CA . GLY A 1 190 ? -14.297 -17.078 7.598 1 97.94 190 GLY A CA 1
ATOM 1394 C C . GLY A 1 190 ? -14.75 -15.719 7.121 1 97.94 190 GLY A C 1
ATOM 1395 O O . GLY A 1 190 ? -15.57 -15.07 7.773 1 97.94 190 GLY A O 1
ATOM 1396 N N . ALA A 1 191 ? -14.234 -15.273 6.016 1 98.75 191 ALA A N 1
ATOM 1397 C CA . ALA A 1 191 ? -14.609 -13.961 5.48 1 98.75 191 ALA A CA 1
ATOM 1398 C C . ALA A 1 191 ? -15.859 -14.062 4.613 1 98.75 191 ALA A C 1
ATOM 1400 O O . ALA A 1 191 ? -16.297 -15.164 4.254 1 98.75 191 ALA A O 1
ATOM 1401 N N . ARG A 1 192 ? -16.453 -12.961 4.383 1 98.88 192 ARG A N 1
ATOM 1402 C CA . ARG A 1 192 ? -17.562 -12.812 3.445 1 98.88 192 ARG A CA 1
ATOM 1403 C C . ARG A 1 192 ? -17.078 -12.234 2.117 1 98.88 192 ARG A C 1
ATOM 1405 O O . ARG A 1 192 ? -16.328 -11.258 2.094 1 98.88 192 ARG A O 1
ATOM 1412 N N . VAL A 1 193 ? -17.531 -12.836 1.006 1 98.94 193 VAL A N 1
ATOM 1413 C CA . VAL A 1 193 ? -16.875 -12.484 -0.246 1 98.94 193 VAL A CA 1
ATOM 1414 C C . VAL A 1 193 ? -17.891 -11.93 -1.234 1 98.94 193 VAL A C 1
ATOM 1416 O O . VAL A 1 193 ? -18.984 -12.477 -1.372 1 98.94 193 VAL A O 1
ATOM 1419 N N . VAL A 1 194 ? -17.547 -10.828 -1.86 1 98.94 194 VAL A N 1
ATOM 1420 C CA . VAL A 1 194 ? -18.188 -10.32 -3.07 1 98.94 194 VAL A CA 1
ATOM 1421 C C . VAL A 1 194 ? -17.281 -10.57 -4.277 1 98.94 194 VAL A C 1
ATOM 1423 O O . VAL A 1 194 ? -16.156 -10.078 -4.328 1 98.94 194 VAL A O 1
ATOM 1426 N N . ALA A 1 195 ? -17.766 -11.336 -5.227 1 98.81 195 ALA A N 1
ATOM 1427 C CA . ALA A 1 195 ? -17 -11.578 -6.445 1 98.81 195 ALA A CA 1
ATOM 1428 C C . ALA A 1 195 ? -17.5 -10.719 -7.594 1 98.81 195 ALA A C 1
ATOM 1430 O O . ALA A 1 195 ? -18.719 -10.609 -7.812 1 98.81 195 ALA A O 1
ATOM 1431 N N . VAL A 1 196 ? -16.609 -10.094 -8.266 1 98.75 196 VAL A N 1
ATOM 1432 C CA . VAL A 1 196 ? -16.906 -9.219 -9.398 1 98.75 196 VAL A CA 1
ATOM 1433 C C . VAL A 1 196 ? -16.312 -9.805 -10.672 1 98.75 196 VAL A C 1
ATOM 1435 O O . VAL A 1 196 ? -15.148 -10.195 -10.703 1 98.75 196 VAL A O 1
ATOM 1438 N N . ASP A 1 197 ? -17.078 -9.914 -11.703 1 97.56 197 ASP A N 1
ATOM 1439 C CA . ASP A 1 197 ? -16.594 -10.367 -13 1 97.56 197 ASP A CA 1
ATOM 1440 C C . ASP A 1 197 ? -17.516 -9.906 -14.125 1 97.56 197 ASP A C 1
ATOM 1442 O O . ASP A 1 197 ? -18.672 -9.523 -13.875 1 97.56 197 ASP A O 1
ATOM 1446 N N . ARG A 1 198 ? -17.016 -9.883 -15.289 1 96 198 ARG A N 1
ATOM 1447 C CA . ARG A 1 198 ? -17.812 -9.5 -16.438 1 96 198 ARG A CA 1
ATOM 1448 C C . ARG A 1 198 ? -18.578 -10.695 -17 1 96 198 ARG A C 1
ATOM 1450 O O . ARG A 1 198 ? -19.453 -10.547 -17.859 1 96 198 ARG A O 1
ATOM 1457 N N . SER A 1 199 ? -18.234 -11.938 -16.562 1 93.38 199 SER A N 1
ATOM 1458 C CA . SER A 1 199 ? -18.812 -13.18 -17.062 1 93.38 199 SER A CA 1
ATOM 1459 C C . SER A 1 199 ? -19.75 -13.82 -16.047 1 93.38 199 SER A C 1
ATOM 1461 O O . SER A 1 199 ? -19.344 -14.117 -14.922 1 93.38 199 SER A O 1
ATOM 1463 N N . GLU A 1 200 ? -20.969 -14.141 -16.5 1 94.69 200 GLU A N 1
ATOM 1464 C CA . GLU A 1 200 ? -21.922 -14.828 -15.625 1 94.69 200 GLU A CA 1
ATOM 1465 C C . GLU A 1 200 ? -21.406 -16.203 -15.234 1 94.69 200 GLU A C 1
ATOM 1467 O O . GLU A 1 200 ? -21.641 -16.656 -14.109 1 94.69 200 GLU A O 1
ATOM 1472 N N . GLY A 1 201 ? -20.781 -16.844 -16.188 1 92.56 201 GLY A N 1
ATOM 1473 C CA . GLY A 1 201 ? -20.219 -18.156 -15.898 1 92.56 201 GLY A CA 1
ATOM 1474 C C . GLY A 1 201 ? -19.172 -18.109 -14.797 1 92.56 201 GLY A C 1
ATOM 1475 O O . GLY A 1 201 ? -19.172 -18.984 -13.914 1 92.56 201 GLY A O 1
ATOM 1476 N N . ALA A 1 202 ? -18.344 -17.141 -14.828 1 92.88 202 ALA A N 1
ATOM 1477 C CA . ALA A 1 202 ? -17.328 -16.969 -13.789 1 92.88 202 ALA A CA 1
ATOM 1478 C C . ALA A 1 202 ? -17.969 -16.688 -12.438 1 92.88 202 ALA A C 1
ATOM 1480 O O . ALA A 1 202 ? -17.516 -17.172 -11.406 1 92.88 202 ALA A O 1
ATOM 1481 N N . LEU A 1 203 ? -19.031 -15.906 -12.453 1 96.88 203 LEU A N 1
ATOM 1482 C CA . LEU A 1 203 ? -19.719 -15.555 -11.219 1 96.88 203 LEU A CA 1
ATOM 1483 C C . LEU A 1 203 ? -20.422 -16.766 -10.625 1 96.88 203 LEU A C 1
ATOM 1485 O O . LEU A 1 203 ? -20.5 -16.922 -9.398 1 96.88 203 LEU A O 1
ATOM 1489 N N . GLU A 1 204 ? -20.938 -17.594 -11.508 1 95.75 204 GLU A N 1
ATOM 1490 C CA . GLU A 1 204 ? -21.516 -18.844 -11.016 1 95.75 204 GLU A CA 1
ATOM 1491 C C . GLU A 1 204 ? -20.469 -19.719 -10.344 1 95.75 204 GLU A C 1
ATOM 1493 O O . GLU A 1 204 ? -20.734 -20.312 -9.297 1 95.75 204 GLU A O 1
ATOM 1498 N N . ALA A 1 205 ? -19.328 -19.766 -10.961 1 93.69 205 ALA A N 1
ATOM 1499 C CA . ALA A 1 205 ? -18.219 -20.5 -10.359 1 93.69 205 ALA A CA 1
ATOM 1500 C C . ALA A 1 205 ? -17.828 -19.906 -9.008 1 93.69 205 ALA A C 1
ATOM 1502 O O . ALA A 1 205 ? -17.531 -20.641 -8.062 1 93.69 205 ALA A O 1
ATOM 1503 N N . ALA A 1 206 ? -17.875 -18.625 -8.914 1 96.88 206 ALA A N 1
ATOM 1504 C CA . ALA A 1 206 ? -17.531 -17.938 -7.664 1 96.88 206 ALA A CA 1
ATOM 1505 C C . ALA A 1 206 ? -18.547 -18.266 -6.57 1 96.88 206 ALA A C 1
ATOM 1507 O O . ALA A 1 206 ? -18.172 -18.469 -5.414 1 96.88 206 ALA A O 1
ATOM 1508 N N . ARG A 1 207 ? -19.812 -18.297 -6.941 1 97.75 207 ARG A N 1
ATOM 1509 C CA . ARG A 1 207 ? -20.844 -18.688 -5.984 1 97.75 207 ARG A CA 1
ATOM 1510 C C . ARG A 1 207 ? -20.609 -20.094 -5.457 1 97.75 207 ARG A C 1
ATOM 1512 O O . ARG A 1 207 ? -20.719 -20.344 -4.254 1 97.75 207 ARG A O 1
ATOM 1519 N N . ARG A 1 208 ? -20.25 -20.938 -6.359 1 95 208 ARG A N 1
ATOM 1520 C CA . ARG A 1 208 ? -19.969 -22.312 -5.973 1 95 208 ARG A CA 1
ATOM 1521 C C . ARG A 1 208 ? -18.766 -22.391 -5.047 1 95 208 ARG A C 1
ATOM 1523 O O . ARG A 1 208 ? -18.703 -23.25 -4.164 1 95 208 ARG A O 1
ATOM 1530 N N . ALA A 1 209 ? -17.875 -21.453 -5.27 1 95.06 209 ALA A N 1
ATOM 1531 C CA . ALA A 1 209 ? -16.656 -21.438 -4.453 1 95.06 209 ALA A CA 1
ATOM 1532 C C . ALA A 1 209 ? -16.922 -20.797 -3.094 1 95.06 209 ALA A C 1
ATOM 1534 O O . ALA A 1 209 ? -16.062 -20.797 -2.217 1 95.06 209 ALA A O 1
ATOM 1535 N N . GLY A 1 210 ? -18.094 -20.141 -2.912 1 97.56 210 GLY A N 1
ATOM 1536 C CA . GLY A 1 210 ? -18.484 -19.688 -1.588 1 97.56 210 GLY A CA 1
ATOM 1537 C C . GLY A 1 210 ? -18.734 -18.188 -1.526 1 97.56 210 GLY A C 1
ATOM 1538 O O . GLY A 1 210 ? -19.031 -17.641 -0.461 1 97.56 210 GLY A O 1
ATOM 1539 N N . ALA A 1 211 ? -18.656 -17.516 -2.631 1 98.56 211 ALA A N 1
ATOM 1540 C CA . ALA A 1 211 ? -18.938 -16.078 -2.613 1 98.56 211 ALA A CA 1
ATOM 1541 C C . ALA A 1 211 ? -20.375 -15.82 -2.148 1 98.56 211 ALA A C 1
ATOM 1543 O O . ALA A 1 211 ? -21.312 -16.438 -2.65 1 98.56 211 ALA A O 1
ATOM 1544 N N . GLU A 1 212 ? -20.5 -14.977 -1.236 1 98.69 212 GLU A N 1
ATOM 1545 C CA . GLU A 1 212 ? -21.797 -14.648 -0.684 1 98.69 212 GLU A CA 1
ATOM 1546 C C . GLU A 1 212 ? -22.609 -13.781 -1.652 1 98.69 212 GLU A C 1
ATOM 1548 O O . GLU A 1 212 ? -23.828 -13.906 -1.73 1 98.69 212 GLU A O 1
ATOM 1553 N N . ARG A 1 213 ? -21.922 -12.898 -2.354 1 98.69 213 ARG A N 1
ATOM 1554 C CA . ARG A 1 213 ? -22.531 -12 -3.33 1 98.69 213 ARG A CA 1
ATOM 1555 C C . ARG A 1 213 ? -21.688 -11.945 -4.605 1 98.69 213 ARG A C 1
ATOM 1557 O O . ARG A 1 213 ? -20.484 -12.195 -4.578 1 98.69 213 ARG A O 1
ATOM 1564 N N . THR A 1 214 ? -22.359 -11.68 -5.703 1 98.38 214 THR A N 1
ATOM 1565 C CA . THR A 1 214 ? -21.656 -11.484 -6.973 1 98.38 214 THR A CA 1
ATOM 1566 C C . THR A 1 214 ? -22.125 -10.195 -7.652 1 98.38 214 THR A C 1
ATOM 1568 O O . THR A 1 214 ? -23.266 -9.766 -7.457 1 98.38 214 THR A O 1
ATOM 1571 N N . VAL A 1 215 ? -21.25 -9.562 -8.352 1 98.31 215 VAL A N 1
ATOM 1572 C CA . VAL A 1 215 ? -21.531 -8.344 -9.109 1 98.31 215 VAL A CA 1
ATOM 1573 C C . VAL A 1 215 ? -21.094 -8.531 -10.555 1 98.31 215 VAL A C 1
ATOM 1575 O O . VAL A 1 215 ? -19.922 -8.758 -10.836 1 98.31 215 VAL A O 1
ATOM 1578 N N . LEU A 1 216 ? -22.031 -8.453 -11.461 1 97.38 216 LEU A N 1
ATOM 1579 C CA . LEU A 1 216 ? -21.703 -8.469 -12.883 1 97.38 216 LEU A CA 1
ATOM 1580 C C . LEU A 1 216 ? -21.203 -7.105 -13.344 1 97.38 216 LEU A C 1
ATOM 1582 O O . LEU A 1 216 ? -21.938 -6.113 -13.289 1 97.38 216 LEU A O 1
ATOM 1586 N N . ALA A 1 217 ? -19.969 -7.031 -13.727 1 94.75 217 ALA A N 1
ATOM 1587 C CA . ALA A 1 217 ? -19.375 -5.781 -14.195 1 94.75 217 ALA A CA 1
ATOM 1588 C C . ALA A 1 217 ? -19.703 -5.527 -15.664 1 94.75 217 ALA A C 1
ATOM 1590 O O . ALA A 1 217 ? -18.875 -5.77 -16.547 1 94.75 217 ALA A O 1
ATOM 1591 N N . ASP A 1 218 ? -20.812 -5.145 -15.977 1 90.12 218 ASP A N 1
ATOM 1592 C CA . ASP A 1 218 ? -21.312 -4.848 -17.312 1 90.12 218 ASP A CA 1
ATOM 1593 C C . ASP A 1 218 ? -21.625 -3.363 -17.469 1 90.12 218 ASP A C 1
ATOM 1595 O O . ASP A 1 218 ? -22.719 -3.006 -17.938 1 90.12 218 ASP A O 1
ATOM 1599 N N . GLY A 1 219 ? -20.672 -2.523 -17.125 1 89.19 219 GLY A N 1
ATOM 1600 C CA . GLY A 1 219 ? -20.875 -1.089 -17.234 1 89.19 219 GLY A CA 1
ATOM 1601 C C . GLY A 1 219 ? -21.375 -0.458 -15.945 1 89.19 219 GLY A C 1
ATOM 1602 O O . GLY A 1 219 ? -21.5 0.765 -15.859 1 89.19 219 GLY A O 1
ATOM 1603 N N . LEU A 1 220 ? -21.578 -1.22 -14.914 1 88.62 220 LEU A N 1
ATOM 1604 C CA . LEU A 1 220 ? -22.047 -0.725 -13.625 1 88.62 220 LEU A CA 1
ATOM 1605 C C . LEU A 1 220 ? -20.922 -0.033 -12.859 1 88.62 220 LEU A C 1
ATOM 1607 O O . LEU A 1 220 ? -19.75 -0.211 -13.18 1 88.62 220 LEU A O 1
ATOM 1611 N N . ASP A 1 221 ? -21.406 0.773 -11.906 1 96.88 221 ASP A N 1
ATOM 1612 C CA . ASP A 1 221 ? -20.484 1.338 -10.922 1 96.88 221 ASP A CA 1
ATOM 1613 C C . ASP A 1 221 ? -20.156 0.324 -9.828 1 96.88 221 ASP A C 1
ATOM 1615 O O . ASP A 1 221 ? -20.781 0.331 -8.766 1 96.88 221 ASP A O 1
ATOM 1619 N N . VAL A 1 222 ? -19.156 -0.476 -10.07 1 98.31 222 VAL A N 1
ATOM 1620 C CA . VAL A 1 222 ? -18.828 -1.61 -9.219 1 98.31 222 VAL A CA 1
ATOM 1621 C C . VAL A 1 222 ? -18.562 -1.124 -7.793 1 98.31 222 VAL A C 1
ATOM 1623 O O . VAL A 1 222 ? -19.125 -1.668 -6.836 1 98.31 222 VAL A O 1
ATOM 1626 N N . PRO A 1 223 ? -17.797 -0.071 -7.609 1 98.69 223 PRO A N 1
ATOM 1627 C CA . PRO A 1 223 ? -17.562 0.422 -6.25 1 98.69 223 PRO A CA 1
ATOM 1628 C C . PRO A 1 223 ? -18.844 0.771 -5.516 1 98.69 223 PRO A C 1
ATOM 1630 O O . PRO A 1 223 ? -19.016 0.417 -4.344 1 98.69 223 PRO A O 1
ATOM 1633 N N . ALA A 1 224 ? -19.719 1.473 -6.141 1 98.56 224 ALA A N 1
ATOM 1634 C CA . ALA A 1 224 ? -20.984 1.851 -5.508 1 98.56 224 ALA A CA 1
ATOM 1635 C C . ALA A 1 224 ? -21.781 0.618 -5.082 1 98.56 224 ALA A C 1
ATOM 1637 O O . ALA A 1 224 ? -22.328 0.579 -3.98 1 98.56 224 ALA A O 1
ATOM 1638 N N . VAL A 1 225 ? -21.844 -0.406 -5.969 1 98.44 225 VAL A N 1
ATOM 1639 C CA . VAL A 1 225 ? -22.578 -1.638 -5.672 1 98.44 225 VAL A CA 1
ATOM 1640 C C . VAL A 1 225 ? -21.922 -2.344 -4.484 1 98.44 225 VAL A C 1
ATOM 1642 O O . VAL A 1 225 ? -22.609 -2.809 -3.574 1 98.44 225 VAL A O 1
ATOM 1645 N N . VAL A 1 226 ? -20.578 -2.418 -4.457 1 98.75 226 VAL A N 1
ATOM 1646 C CA . VAL A 1 226 ? -19.859 -3.09 -3.375 1 98.75 226 VAL A CA 1
ATOM 1647 C C . VAL A 1 226 ? -20.125 -2.359 -2.059 1 98.75 226 VAL A C 1
ATOM 1649 O O . VAL A 1 226 ? -20.344 -2.992 -1.023 1 98.75 226 VAL A O 1
ATOM 1652 N N . HIS A 1 227 ? -20.078 -1.045 -2.051 1 98.75 227 HIS A N 1
ATOM 1653 C CA . HIS A 1 227 ? -20.344 -0.276 -0.842 1 98.75 227 HIS A CA 1
ATOM 1654 C C . HIS A 1 227 ? -21.75 -0.56 -0.314 1 98.75 227 HIS A C 1
ATOM 1656 O O . HIS A 1 227 ? -21.953 -0.656 0.898 1 98.75 227 HIS A O 1
ATOM 1662 N N . GLN A 1 228 ? -22.719 -0.659 -1.211 1 98.31 228 GLN A N 1
ATOM 1663 C CA . GLN A 1 228 ? -24.078 -0.972 -0.807 1 98.31 228 GLN A CA 1
ATOM 1664 C C . GLN A 1 228 ? -24.172 -2.365 -0.19 1 98.31 228 GLN A C 1
ATOM 1666 O O . GLN A 1 228 ? -24.734 -2.539 0.887 1 98.31 228 GLN A O 1
ATOM 1671 N N . VAL A 1 229 ? -23.516 -3.332 -0.85 1 97.94 229 VAL A N 1
ATOM 1672 C CA . VAL A 1 229 ? -23.594 -4.73 -0.438 1 97.94 229 VAL A CA 1
ATOM 1673 C C . VAL A 1 229 ? -22.906 -4.902 0.919 1 97.94 229 VAL A C 1
ATOM 1675 O O . VAL A 1 229 ? -23.391 -5.668 1.763 1 97.94 229 VAL A O 1
ATOM 1678 N N . THR A 1 230 ? -21.844 -4.211 1.181 1 98.25 230 THR A N 1
ATOM 1679 C CA . THR A 1 230 ? -21.016 -4.414 2.371 1 98.25 230 THR A CA 1
ATOM 1680 C C . THR A 1 230 ? -21.375 -3.398 3.453 1 98.25 230 THR A C 1
ATOM 1682 O O . THR A 1 230 ? -20.812 -3.42 4.547 1 98.25 230 THR A O 1
ATOM 1685 N N . ASP A 1 231 ? -22.312 -2.504 3.133 1 97.5 231 ASP A N 1
ATOM 1686 C CA . ASP A 1 231 ? -22.734 -1.438 4.039 1 97.5 231 ASP A CA 1
ATOM 1687 C C . ASP A 1 231 ? -21.547 -0.555 4.43 1 97.5 231 ASP A C 1
ATOM 1689 O O . ASP A 1 231 ? -21.266 -0.372 5.617 1 97.5 231 ASP A O 1
ATOM 1693 N N . GLY A 1 232 ? -20.812 -0.06 3.344 1 97.62 232 GLY A N 1
ATOM 1694 C CA . GLY A 1 232 ? -19.797 0.918 3.676 1 97.62 232 GLY A CA 1
ATOM 1695 C C . GLY A 1 232 ? -18.453 0.62 3.033 1 97.62 232 GLY A C 1
ATOM 1696 O O . GLY A 1 232 ? -17.469 1.347 3.248 1 97.62 232 GLY A O 1
ATOM 1697 N N . GLY A 1 233 ? -18.328 -0.463 2.289 1 98.69 233 GLY A N 1
ATOM 1698 C CA . GLY A 1 233 ? -17.094 -0.807 1.616 1 98.69 233 GLY A CA 1
ATOM 1699 C C . GLY A 1 233 ? -16.438 -2.057 2.176 1 98.69 233 GLY A C 1
ATOM 1700 O O . GLY A 1 233 ? -16.672 -2.428 3.326 1 98.69 233 GLY A O 1
ATOM 1701 N N . ALA A 1 234 ? -15.617 -2.648 1.413 1 98.94 234 ALA A N 1
ATOM 1702 C CA . ALA A 1 234 ? -14.961 -3.893 1.799 1 98.94 234 ALA A CA 1
ATOM 1703 C C . ALA A 1 234 ? -13.719 -3.617 2.641 1 98.94 234 ALA A C 1
ATOM 1705 O O . ALA A 1 234 ? -13.117 -2.549 2.533 1 98.94 234 ALA A O 1
ATOM 1706 N N . HIS A 1 235 ? -13.359 -4.59 3.486 1 98.94 235 HIS A N 1
ATOM 1707 C CA . HIS A 1 235 ? -12.133 -4.52 4.27 1 98.94 235 HIS A CA 1
ATOM 1708 C C . HIS A 1 235 ? -10.914 -4.789 3.4 1 98.94 235 HIS A C 1
ATOM 1710 O O . HIS A 1 235 ? -9.859 -4.18 3.6 1 98.94 235 HIS A O 1
ATOM 1716 N N . VAL A 1 236 ? -11.109 -5.707 2.471 1 98.94 236 VAL A N 1
ATOM 1717 C CA . VAL A 1 236 ? -10.031 -6.133 1.591 1 98.94 236 VAL A CA 1
ATOM 1718 C C . VAL A 1 236 ? -10.531 -6.203 0.151 1 98.94 236 VAL A C 1
ATOM 1720 O O . VAL A 1 236 ? -11.672 -6.617 -0.097 1 98.94 236 VAL A O 1
ATOM 1723 N N . ALA A 1 237 ? -9.711 -5.754 -0.766 1 99 237 ALA A N 1
ATOM 1724 C CA . ALA A 1 237 ? -9.961 -5.941 -2.193 1 99 237 ALA A CA 1
ATOM 1725 C C . ALA A 1 237 ? -8.781 -6.645 -2.863 1 99 237 ALA A C 1
ATOM 1727 O O . ALA A 1 237 ? -7.621 -6.336 -2.578 1 99 237 ALA A O 1
ATOM 1728 N N . VAL A 1 238 ? -9.07 -7.613 -3.676 1 98.94 238 VAL A N 1
ATOM 1729 C CA . VAL A 1 238 ? -8.062 -8.297 -4.484 1 98.94 238 VAL A CA 1
ATOM 1730 C C . VAL A 1 238 ? -8.352 -8.07 -5.965 1 98.94 238 VAL A C 1
ATOM 1732 O O . VAL A 1 238 ? -9.445 -8.383 -6.449 1 98.94 238 VAL A O 1
ATOM 1735 N N . ASP A 1 239 ? -7.449 -7.488 -6.672 1 98.88 239 ASP A N 1
ATOM 1736 C CA . ASP A 1 239 ? -7.543 -7.41 -8.125 1 98.88 239 ASP A CA 1
ATOM 1737 C C . ASP A 1 239 ? -6.758 -8.547 -8.789 1 98.88 239 ASP A C 1
ATOM 1739 O O . ASP A 1 239 ? -5.527 -8.508 -8.836 1 98.88 239 ASP A O 1
ATOM 1743 N N . ALA A 1 240 ? -7.465 -9.469 -9.297 1 97.31 240 ALA A N 1
ATOM 1744 C CA . ALA A 1 240 ? -6.855 -10.648 -9.906 1 97.31 240 ALA A CA 1
ATOM 1745 C C . ALA A 1 240 ? -6.801 -10.508 -11.422 1 97.31 240 ALA A C 1
ATOM 1747 O O . ALA A 1 240 ? -6.57 -11.492 -12.133 1 97.31 240 ALA A O 1
ATOM 1748 N N . VAL A 1 241 ? -7.031 -9.297 -11.969 1 96.06 241 VAL A N 1
ATOM 1749 C CA . VAL A 1 241 ? -7.074 -9.07 -13.406 1 96.06 241 VAL A CA 1
ATOM 1750 C C . VAL A 1 241 ? -5.871 -8.234 -13.836 1 96.06 241 VAL A C 1
ATOM 1752 O O . VAL A 1 241 ? -5.07 -8.664 -14.664 1 96.06 241 VAL A O 1
ATOM 1755 N N . GLY A 1 242 ? -5.727 -7.039 -13.25 1 96.19 242 GLY A N 1
ATOM 1756 C CA . GLY A 1 242 ? -4.602 -6.172 -13.562 1 96.19 242 GLY A CA 1
ATOM 1757 C C . GLY A 1 242 ? -4.875 -5.238 -14.727 1 96.19 242 GLY A C 1
ATOM 1758 O O . GLY A 1 242 ? -4.117 -5.207 -15.695 1 96.19 242 GLY A O 1
ATOM 1759 N N . SER A 1 243 ? -5.957 -4.531 -14.758 1 96.31 243 SER A N 1
ATOM 1760 C CA . SER A 1 243 ? -6.242 -3.406 -15.641 1 96.31 243 SER A CA 1
ATOM 1761 C C . SER A 1 243 ? -6.469 -2.125 -14.852 1 96.31 243 SER A C 1
ATOM 1763 O O . SER A 1 243 ? -6.723 -2.172 -13.641 1 96.31 243 SER A O 1
ATOM 1765 N N . GLU A 1 244 ? -6.367 -0.983 -15.5 1 96.38 244 GLU A N 1
ATOM 1766 C CA . GLU A 1 244 ? -6.629 0.285 -14.82 1 96.38 244 GLU A CA 1
ATOM 1767 C C . GLU A 1 244 ? -8.016 0.301 -14.195 1 96.38 244 GLU A C 1
ATOM 1769 O O . GLU A 1 244 ? -8.188 0.741 -13.055 1 96.38 244 GLU A O 1
ATOM 1774 N N . ARG A 1 245 ? -8.914 -0.205 -14.938 1 96.5 245 ARG A N 1
ATOM 1775 C CA . ARG A 1 245 ? -10.297 -0.193 -14.477 1 96.5 245 ARG A CA 1
ATOM 1776 C C . ARG A 1 245 ? -10.477 -1.107 -13.266 1 96.5 245 ARG A C 1
ATOM 1778 O O . ARG A 1 245 ? -11.078 -0.712 -12.266 1 96.5 245 ARG A O 1
ATOM 1785 N N . THR A 1 246 ? -10 -2.324 -13.32 1 98 246 THR A N 1
ATOM 1786 C CA . THR A 1 246 ? -10.203 -3.268 -12.227 1 98 246 THR A CA 1
ATOM 1787 C C . THR A 1 246 ? -9.43 -2.838 -10.984 1 98 246 THR A C 1
ATOM 1789 O O . THR A 1 246 ? -9.891 -3.031 -9.859 1 98 246 THR A O 1
ATOM 1792 N N . CYS A 1 247 ? -8.273 -2.291 -11.234 1 98.38 247 CYS A N 1
ATOM 1793 C CA . CYS A 1 247 ? -7.504 -1.736 -10.125 1 98.38 247 CYS A CA 1
ATOM 1794 C C . CYS A 1 247 ? -8.281 -0.627 -9.422 1 98.38 247 CYS A C 1
ATOM 1796 O O . CYS A 1 247 ? -8.414 -0.632 -8.195 1 98.38 247 CYS A O 1
ATOM 1798 N N . ALA A 1 248 ? -8.805 0.282 -10.227 1 98.44 248 ALA A N 1
ATOM 1799 C CA . ALA A 1 248 ? -9.594 1.386 -9.688 1 98.44 248 ALA A CA 1
ATOM 1800 C C . ALA A 1 248 ? -10.844 0.871 -8.969 1 98.44 248 ALA A C 1
ATOM 1802 O O . ALA A 1 248 ? -11.156 1.316 -7.863 1 98.44 248 ALA A O 1
ATOM 1803 N N . ASP A 1 249 ? -11.523 -0.073 -9.57 1 98.62 249 ASP A N 1
ATOM 1804 C CA . ASP A 1 249 ? -12.727 -0.646 -8.969 1 98.62 249 ASP A CA 1
ATOM 1805 C C . ASP A 1 249 ? -12.414 -1.281 -7.617 1 98.62 249 ASP A C 1
ATOM 1807 O O . ASP A 1 249 ? -13.156 -1.094 -6.652 1 98.62 249 ASP A O 1
ATOM 1811 N N . ALA A 1 250 ? -11.336 -2.025 -7.582 1 98.88 250 ALA A N 1
ATOM 1812 C CA . ALA A 1 250 ? -10.945 -2.686 -6.34 1 98.88 250 ALA A CA 1
ATOM 1813 C C . ALA A 1 250 ? -10.648 -1.662 -5.246 1 98.88 250 ALA A C 1
ATOM 1815 O O . ALA A 1 250 ? -11.203 -1.739 -4.148 1 98.88 250 ALA A O 1
ATOM 1816 N N . ILE A 1 251 ? -9.867 -0.683 -5.523 1 98.94 251 ILE A N 1
ATOM 1817 C CA . ILE A 1 251 ? -9.438 0.316 -4.555 1 98.94 251 ILE A CA 1
ATOM 1818 C C . ILE A 1 251 ? -10.633 1.143 -4.094 1 98.94 251 ILE A C 1
ATOM 1820 O O . ILE A 1 251 ? -10.82 1.372 -2.896 1 98.94 251 ILE A O 1
ATOM 1824 N N . LEU A 1 252 ? -11.469 1.544 -5.023 1 98.88 252 LEU A N 1
ATOM 1825 C CA . LEU A 1 252 ? -12.594 2.428 -4.723 1 98.88 252 LEU A CA 1
ATOM 1826 C C . LEU A 1 252 ? -13.711 1.663 -4.023 1 98.88 252 LEU A C 1
ATOM 1828 O O . LEU A 1 252 ? -14.641 2.27 -3.482 1 98.88 252 LEU A O 1
ATOM 1832 N N . SER A 1 253 ? -13.625 0.334 -3.996 1 98.94 253 SER A N 1
ATOM 1833 C CA . SER A 1 253 ? -14.609 -0.499 -3.322 1 98.94 253 SER A CA 1
ATOM 1834 C C . SER A 1 253 ? -14.289 -0.648 -1.838 1 98.94 253 SER A C 1
ATOM 1836 O O . SER A 1 253 ? -15.094 -1.195 -1.077 1 98.94 253 SER A O 1
ATOM 1838 N N . LEU A 1 254 ? -13.203 -0.144 -1.422 1 98.94 254 LEU A N 1
ATOM 1839 C CA . LEU A 1 254 ? -12.727 -0.346 -0.059 1 98.94 254 LEU A CA 1
ATOM 1840 C C . LEU A 1 254 ? -13.359 0.664 0.894 1 98.94 254 LEU A C 1
ATOM 1842 O O . LEU A 1 254 ? -13.656 1.792 0.498 1 98.94 254 LEU A O 1
ATOM 1846 N N . ARG A 1 255 ? -13.539 0.226 2.105 1 98.81 255 ARG A N 1
ATOM 1847 C CA . ARG A 1 255 ? -13.828 1.155 3.193 1 98.81 255 ARG A CA 1
ATOM 1848 C C . ARG A 1 255 ? -12.562 1.894 3.629 1 98.81 255 ARG A C 1
ATOM 1850 O O . ARG A 1 255 ? -11.461 1.542 3.213 1 98.81 255 ARG A O 1
ATOM 1857 N N . ARG A 1 256 ? -12.711 2.934 4.426 1 98.62 256 ARG A N 1
ATOM 1858 C CA . ARG A 1 256 ? -11.562 3.615 5.02 1 98.62 256 ARG A CA 1
ATOM 1859 C C . ARG A 1 256 ? -10.641 2.627 5.727 1 98.62 256 ARG A C 1
ATOM 1861 O O . ARG A 1 256 ? -11.109 1.712 6.406 1 98.62 256 ARG A O 1
ATOM 1868 N N . ARG A 1 257 ? -9.328 2.803 5.492 1 98.62 257 ARG A N 1
ATOM 1869 C CA . ARG A 1 257 ? -8.273 1.981 6.082 1 98.62 257 ARG A CA 1
ATOM 1870 C C . ARG A 1 257 ? -8.328 0.555 5.547 1 98.62 257 ARG A C 1
ATOM 1872 O O . ARG A 1 257 ? -7.879 -0.381 6.211 1 98.62 257 ARG A O 1
ATOM 1879 N N . GLY A 1 258 ? -9.008 0.389 4.422 1 98.88 258 GLY A N 1
ATOM 1880 C CA . GLY A 1 258 ? -9.023 -0.918 3.783 1 98.88 258 GLY A CA 1
ATOM 1881 C C . GLY A 1 258 ? -7.688 -1.295 3.168 1 98.88 258 GLY A C 1
ATOM 1882 O O . GLY A 1 258 ? -6.781 -0.466 3.088 1 98.88 258 GLY A O 1
ATOM 1883 N N . ARG A 1 259 ? -7.574 -2.539 2.752 1 98.94 259 ARG A N 1
ATOM 1884 C CA . ARG A 1 259 ? -6.352 -3.086 2.164 1 98.94 259 ARG A CA 1
ATOM 1885 C C . ARG A 1 259 ? -6.617 -3.627 0.764 1 98.94 259 ARG A C 1
ATOM 1887 O O . ARG A 1 259 ? -7.535 -4.426 0.563 1 98.94 259 ARG A O 1
ATOM 1894 N N . HIS A 1 260 ? -5.852 -3.143 -0.205 1 98.94 260 HIS A N 1
ATOM 1895 C CA . HIS A 1 260 ? -5.895 -3.637 -1.576 1 98.94 260 HIS A CA 1
ATOM 1896 C C . HIS A 1 260 ? -4.68 -4.504 -1.886 1 98.94 260 HIS A C 1
ATOM 1898 O O . HIS A 1 260 ? -3.541 -4.105 -1.617 1 98.94 260 HIS A O 1
ATOM 1904 N N . VAL A 1 261 ? -4.891 -5.668 -2.406 1 98.94 261 VAL A N 1
ATOM 1905 C CA . VAL A 1 261 ? -3.789 -6.488 -2.895 1 98.94 261 VAL A CA 1
ATOM 1906 C C . VAL A 1 261 ? -3.857 -6.594 -4.418 1 98.94 261 VAL A C 1
ATOM 1908 O O . VAL A 1 261 ? -4.836 -7.105 -4.965 1 98.94 261 VAL A O 1
ATOM 1911 N N . GLN A 1 262 ? -2.854 -6.078 -5.051 1 98.88 262 GLN A N 1
ATOM 1912 C CA . GLN A 1 262 ? -2.752 -6.184 -6.5 1 98.88 262 GLN A CA 1
ATOM 1913 C C . GLN A 1 262 ? -1.986 -7.441 -6.91 1 98.88 262 GLN A C 1
ATOM 1915 O O . GLN A 1 262 ? -0.792 -7.562 -6.629 1 98.88 262 GLN A O 1
ATOM 1920 N N . VAL A 1 263 ? -2.686 -8.344 -7.582 1 97.69 263 VAL A N 1
ATOM 1921 C CA . VAL A 1 263 ? -2.105 -9.617 -8.016 1 97.69 263 VAL A CA 1
ATOM 1922 C C . VAL A 1 263 ? -2.008 -9.648 -9.539 1 97.69 263 VAL A C 1
ATOM 1924 O O . VAL A 1 263 ? -0.989 -10.062 -10.094 1 97.69 263 VAL A O 1
ATOM 1927 N N . GLY A 1 264 ? -3.1 -9.227 -10.164 1 95.69 264 GLY A N 1
ATOM 1928 C CA . GLY A 1 264 ? -3.125 -9.203 -11.617 1 95.69 264 GLY A CA 1
ATOM 1929 C C . GLY A 1 264 ? -2.07 -8.297 -12.219 1 95.69 264 GLY A C 1
ATOM 1930 O O . GLY A 1 264 ? -1.916 -7.145 -11.797 1 95.69 264 GLY A O 1
ATOM 1931 N N . LEU A 1 265 ? -1.384 -8.766 -13.203 1 93.38 265 LEU A N 1
ATOM 1932 C CA . LEU A 1 265 ? -0.33 -8.008 -13.867 1 93.38 265 LEU A CA 1
ATOM 1933 C C . LEU A 1 265 ? -0.912 -7.098 -14.945 1 93.38 265 LEU A C 1
ATOM 1935 O O . LEU A 1 265 ? -1.853 -7.477 -15.641 1 93.38 265 LEU A O 1
ATOM 1939 N N . PHE A 1 266 ? -0.304 -5.969 -15.039 1 93.69 266 PHE A N 1
ATOM 1940 C CA . PHE A 1 266 ? -0.773 -4.988 -16.016 1 93.69 266 PHE A CA 1
ATOM 1941 C C . PHE A 1 266 ? -0.095 -5.199 -17.359 1 93.69 266 PHE A C 1
ATOM 1943 O O . PHE A 1 266 ? 1.078 -5.574 -17.422 1 93.69 266 PHE A O 1
ATOM 1950 N N . PRO A 1 267 ? -0.894 -4.98 -18.406 1 88.44 267 PRO A N 1
ATOM 1951 C CA . PRO A 1 267 ? -0.167 -4.844 -19.672 1 88.44 267 PRO A CA 1
ATOM 1952 C C . PRO A 1 267 ? 0.882 -3.734 -19.625 1 88.44 267 PRO A C 1
ATOM 1954 O O . PRO A 1 267 ? 0.735 -2.766 -18.875 1 88.44 267 PRO A O 1
ATOM 1957 N N . PRO A 1 268 ? 1.903 -3.904 -20.344 1 85.75 268 PRO A N 1
ATOM 1958 C CA . PRO A 1 268 ? 2.961 -2.889 -20.312 1 85.75 268 PRO A CA 1
ATOM 1959 C C . PRO A 1 268 ? 2.467 -1.512 -20.75 1 85.75 268 PRO A C 1
ATOM 1961 O O . PRO A 1 268 ? 1.842 -1.381 -21.812 1 85.75 268 PRO A O 1
ATOM 1964 N N . VAL A 1 269 ? 2.574 -0.611 -19.891 1 85.75 269 VAL A N 1
ATOM 1965 C CA . VAL A 1 269 ? 2.295 0.792 -20.188 1 85.75 269 VAL A CA 1
ATOM 1966 C C . VAL A 1 269 ? 3.371 1.673 -19.547 1 85.75 269 VAL A C 1
ATOM 1968 O O . VAL A 1 269 ? 3.828 1.4 -18.438 1 85.75 269 VAL A O 1
ATOM 1971 N N . ASP A 1 270 ? 3.713 2.672 -20.266 1 88.12 270 ASP A N 1
ATOM 1972 C CA . ASP A 1 270 ? 4.738 3.568 -19.75 1 88.12 270 ASP A CA 1
ATOM 1973 C C . ASP A 1 270 ? 4.297 4.191 -18.422 1 88.12 270 ASP A C 1
ATOM 1975 O O . ASP A 1 270 ? 3.197 4.734 -18.312 1 88.12 270 ASP A O 1
ATOM 1979 N N . GLY A 1 271 ? 5.031 4.008 -17.484 1 90.56 271 GLY A N 1
ATOM 1980 C CA . GLY A 1 271 ? 4.777 4.594 -16.172 1 90.56 271 GLY A CA 1
ATOM 1981 C C . GLY A 1 271 ? 3.84 3.764 -15.32 1 90.56 271 GLY A C 1
ATOM 1982 O O . GLY A 1 271 ? 3.623 4.07 -14.148 1 90.56 271 GLY A O 1
ATOM 1983 N N . GLY A 1 272 ? 3.287 2.729 -15.953 1 95.38 272 GLY A N 1
ATOM 1984 C CA . GLY A 1 272 ? 2.328 1.924 -15.211 1 95.38 272 GLY A CA 1
ATOM 1985 C C . GLY A 1 272 ? 0.905 2.438 -15.328 1 95.38 272 GLY A C 1
ATOM 1986 O O . GLY A 1 272 ? 0.646 3.406 -16.047 1 95.38 272 GLY A O 1
ATOM 1987 N N . PRO A 1 273 ? -0.023 1.782 -14.695 1 97.19 273 PRO A N 1
ATOM 1988 C CA . PRO A 1 273 ? -1.432 2.174 -14.766 1 97.19 273 PRO A CA 1
ATOM 1989 C C . PRO A 1 273 ? -1.741 3.42 -13.938 1 97.19 273 PRO A C 1
ATOM 1991 O O . PRO A 1 273 ? -0.999 3.746 -13.008 1 97.19 273 PRO A O 1
ATOM 1994 N N . ARG A 1 274 ? -2.848 4.094 -14.336 1 97.56 274 ARG A N 1
ATOM 1995 C CA . ARG A 1 274 ? -3.393 5.137 -13.469 1 97.56 274 ARG A CA 1
ATOM 1996 C C . ARG A 1 274 ? -4.078 4.527 -12.25 1 97.56 274 ARG A C 1
ATOM 1998 O O . ARG A 1 274 ? -4.82 3.549 -12.367 1 97.56 274 ARG A O 1
ATOM 2005 N N . VAL A 1 275 ? -3.793 5.008 -11.086 1 98.44 275 VAL A N 1
ATOM 2006 C CA . VAL A 1 275 ? -4.309 4.512 -9.812 1 98.44 275 VAL A CA 1
ATOM 2007 C C . VAL A 1 275 ? -4.969 5.656 -9.047 1 98.44 275 VAL A C 1
ATOM 2009 O O . VAL A 1 275 ? -4.434 6.766 -8.992 1 98.44 275 VAL A O 1
ATOM 2012 N N . PRO A 1 276 ? -6.145 5.449 -8.477 1 98.31 276 PRO A N 1
ATOM 2013 C CA . PRO A 1 276 ? -6.797 6.508 -7.707 1 98.31 276 PRO A CA 1
ATOM 2014 C C . PRO A 1 276 ? -6.098 6.793 -6.383 1 98.31 276 PRO A C 1
ATOM 2016 O O . PRO A 1 276 ? -6.68 6.586 -5.316 1 98.31 276 PRO A O 1
ATOM 2019 N N . MET A 1 277 ? -4.98 7.457 -6.418 1 98.38 277 MET A N 1
ATOM 2020 C CA . MET A 1 277 ? -4.113 7.688 -5.27 1 98.38 277 MET A CA 1
ATOM 2021 C C . MET A 1 277 ? -4.738 8.695 -4.312 1 98.38 277 MET A C 1
ATOM 2023 O O . MET A 1 277 ? -4.414 8.711 -3.121 1 98.38 277 MET A O 1
ATOM 2027 N N . GLY A 1 278 ? -5.605 9.594 -4.82 1 97.31 278 GLY A N 1
ATOM 2028 C CA . GLY A 1 278 ? -6.332 10.469 -3.91 1 97.31 278 GLY A CA 1
ATOM 2029 C C . GLY A 1 278 ? -7.117 9.711 -2.855 1 97.31 278 GLY A C 1
ATOM 2030 O O . GLY A 1 278 ? -7.113 10.086 -1.682 1 97.31 278 GLY A O 1
ATOM 2031 N N . ARG A 1 279 ? -7.777 8.641 -3.314 1 98.12 279 ARG A N 1
ATOM 2032 C CA . ARG A 1 279 ? -8.523 7.77 -2.41 1 98.12 279 ARG A CA 1
ATOM 2033 C C . ARG A 1 279 ? -7.586 7.043 -1.45 1 98.12 279 ARG A C 1
ATOM 2035 O O . ARG A 1 279 ? -7.883 6.918 -0.26 1 98.12 279 ARG A O 1
ATOM 2042 N N . VAL A 1 280 ? -6.445 6.605 -1.946 1 98.81 280 VAL A N 1
ATOM 2043 C CA . VAL A 1 280 ? -5.461 5.898 -1.138 1 98.81 280 VAL A CA 1
ATOM 2044 C C . VAL A 1 280 ? -4.973 6.801 -0.008 1 98.81 280 VAL A C 1
ATOM 2046 O O . VAL A 1 280 ? -4.887 6.375 1.146 1 98.81 280 VAL A O 1
ATOM 2049 N N . ILE A 1 281 ? -4.711 8.016 -0.317 1 98.19 281 ILE A N 1
ATOM 2050 C CA . ILE A 1 281 ? -4.223 8.977 0.671 1 98.19 281 ILE A CA 1
ATOM 2051 C C . ILE A 1 281 ? -5.348 9.328 1.642 1 98.19 281 ILE A C 1
ATOM 2053 O O . ILE A 1 281 ? -5.211 9.141 2.854 1 98.19 281 ILE A O 1
ATOM 2057 N N . GLY A 1 282 ? -6.504 9.758 1.103 1 97.12 282 GLY A N 1
ATOM 2058 C CA . GLY A 1 282 ? -7.578 10.312 1.914 1 97.12 282 GLY A CA 1
ATOM 2059 C C . GLY A 1 282 ? -8.172 9.312 2.887 1 97.12 282 GLY A C 1
ATOM 2060 O O . GLY A 1 282 ? -8.539 9.664 4.008 1 97.12 282 GLY A O 1
ATOM 2061 N N . TRP A 1 283 ? -8.219 8.023 2.471 1 98.56 283 TRP A N 1
ATOM 2062 C CA . TRP A 1 283 ? -8.836 6.992 3.297 1 98.56 283 TRP A CA 1
ATOM 2063 C C . TRP A 1 283 ? -7.773 6.125 3.965 1 98.56 283 TRP A C 1
ATOM 2065 O O . TRP A 1 283 ? -8.094 5.156 4.656 1 98.56 283 TRP A O 1
ATOM 2075 N N . GLU A 1 284 ? -6.48 6.566 3.725 1 98.69 284 GLU A N 1
ATOM 2076 C CA . GLU A 1 284 ? -5.332 5.832 4.246 1 98.69 284 GLU A CA 1
ATOM 2077 C C . GLU A 1 284 ? -5.449 4.34 3.947 1 98.69 284 GLU A C 1
ATOM 2079 O O . GLU A 1 284 ? -5.32 3.508 4.848 1 98.69 284 GLU A O 1
ATOM 2084 N N . LEU A 1 285 ? -5.613 4.043 2.697 1 98.94 285 LEU A N 1
ATOM 2085 C CA . LEU A 1 285 ? -5.648 2.658 2.24 1 98.94 285 LEU A CA 1
ATOM 2086 C C . LEU A 1 285 ? -4.242 2.078 2.143 1 98.94 285 LEU A C 1
ATOM 2088 O O . LEU A 1 285 ? -3.266 2.824 2.045 1 98.94 285 LEU A O 1
ATOM 2092 N N . ASP A 1 286 ? -4.121 0.77 2.299 1 98.94 286 ASP A N 1
ATOM 2093 C CA . ASP A 1 286 ? -2.908 0.025 1.982 1 98.94 286 ASP A CA 1
ATOM 2094 C C . ASP A 1 286 ? -3.002 -0.621 0.602 1 98.94 286 ASP A C 1
ATOM 2096 O O . ASP A 1 286 ? -3.92 -1.4 0.337 1 98.94 286 ASP A O 1
ATOM 2100 N N . VAL A 1 287 ? -2.143 -0.243 -0.28 1 98.94 287 VAL A N 1
ATOM 2101 C CA . VAL A 1 287 ? -2.004 -0.901 -1.574 1 98.94 287 VAL A CA 1
ATOM 2102 C C . VAL A 1 287 ? -0.785 -1.821 -1.56 1 98.94 287 VAL A C 1
ATOM 2104 O O . VAL A 1 287 ? 0.353 -1.353 -1.471 1 98.94 287 VAL A O 1
ATOM 2107 N N . LEU A 1 288 ? -1.05 -3.107 -1.686 1 98.94 288 LEU A N 1
ATOM 2108 C CA . LEU A 1 288 ? -0.037 -4.133 -1.46 1 98.94 288 LEU A CA 1
ATOM 2109 C C . LEU A 1 288 ? 0.208 -4.945 -2.729 1 98.94 288 LEU A C 1
ATOM 2111 O O . LEU A 1 288 ? -0.741 -5.395 -3.375 1 98.94 288 LEU A O 1
ATOM 2115 N N . GLY A 1 289 ? 1.468 -5.09 -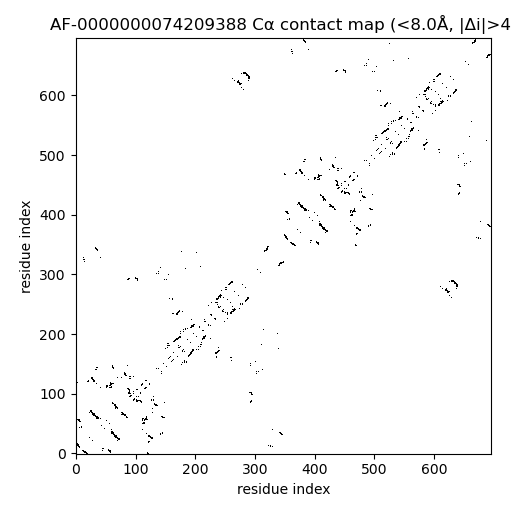3.045 1 98.81 289 GLY A N 1
ATOM 2116 C CA . GLY A 1 289 ? 1.812 -6.016 -4.113 1 98.81 289 GLY A CA 1
ATOM 2117 C C . GLY A 1 289 ? 1.955 -7.449 -3.639 1 98.81 289 GLY A C 1
ATOM 2118 O O . GLY A 1 289 ? 2.406 -7.691 -2.518 1 98.81 289 GLY A O 1
ATOM 2119 N N . SER A 1 290 ? 1.624 -8.328 -4.484 1 98.19 290 SER A N 1
ATOM 2120 C CA . SER A 1 290 ? 1.825 -9.75 -4.223 1 98.19 290 SER A CA 1
ATOM 2121 C C . SER A 1 290 ? 2.336 -10.477 -5.465 1 98.19 290 SER A C 1
ATOM 2123 O O . SER A 1 290 ? 1.762 -10.344 -6.547 1 98.19 290 SER A O 1
ATOM 2125 N N . HIS A 1 291 ? 3.35 -11.172 -5.355 1 95.38 291 HIS A N 1
ATOM 2126 C CA . HIS A 1 291 ? 4.035 -11.758 -6.5 1 95.38 291 HIS A CA 1
ATOM 2127 C C . HIS A 1 291 ? 3.922 -13.273 -6.496 1 95.38 291 HIS A C 1
ATOM 2129 O O . HIS A 1 291 ? 3.99 -13.914 -7.551 1 95.38 291 HIS A O 1
ATOM 2135 N N . GLY A 1 292 ? 3.795 -13.898 -5.391 1 95.44 292 GLY A N 1
ATOM 2136 C CA . GLY A 1 292 ? 3.803 -15.336 -5.191 1 95.44 292 GLY A CA 1
ATOM 2137 C C . GLY A 1 292 ? 4.066 -15.734 -3.754 1 95.44 292 GLY A C 1
ATOM 2138 O O . GLY A 1 292 ? 4.016 -14.898 -2.852 1 95.44 292 GLY A O 1
ATOM 2139 N N . MET A 1 293 ? 4.371 -17.016 -3.609 1 97.19 293 MET A N 1
ATOM 2140 C CA . MET A 1 293 ? 4.523 -17.531 -2.25 1 97.19 293 MET A CA 1
ATOM 2141 C C . MET A 1 293 ? 5.762 -18.406 -2.133 1 97.19 293 MET A C 1
ATOM 2143 O O . MET A 1 293 ? 6.031 -19.234 -3.016 1 97.19 293 MET A O 1
ATOM 2147 N N . ALA A 1 294 ? 6.477 -18.203 -1.114 1 97.38 294 ALA A N 1
ATOM 2148 C CA . ALA A 1 294 ? 7.672 -19 -0.852 1 97.38 294 ALA A CA 1
ATOM 2149 C C . ALA A 1 294 ? 7.305 -20.375 -0.335 1 97.38 294 ALA A C 1
ATOM 2151 O O . ALA A 1 294 ? 6.254 -20.562 0.286 1 97.38 294 ALA A O 1
ATOM 2152 N N . ALA A 1 295 ? 8.172 -21.328 -0.531 1 97.75 295 ALA A N 1
ATOM 2153 C CA . ALA A 1 295 ? 7.98 -22.719 -0.119 1 97.75 295 ALA A CA 1
ATOM 2154 C C . ALA A 1 295 ? 7.684 -22.812 1.374 1 97.75 295 ALA A C 1
ATOM 2156 O O . ALA A 1 295 ? 6.859 -23.625 1.799 1 97.75 295 ALA A O 1
ATOM 2157 N N . VAL A 1 296 ? 8.25 -21.969 2.158 1 97.19 296 VAL A N 1
ATOM 2158 C CA . VAL A 1 296 ? 8.172 -22.062 3.613 1 97.19 296 VAL A CA 1
ATOM 2159 C C . VAL A 1 296 ? 6.742 -21.812 4.078 1 97.19 296 VAL A C 1
ATOM 2161 O O . VAL A 1 296 ? 6.363 -22.203 5.184 1 97.19 296 VAL A O 1
ATOM 2164 N N . ASP A 1 297 ? 5.926 -21.25 3.229 1 97.12 297 ASP A N 1
ATOM 2165 C CA . ASP A 1 297 ? 4.57 -20.875 3.621 1 97.12 297 ASP A CA 1
ATOM 2166 C C . ASP A 1 297 ? 3.559 -21.922 3.152 1 97.12 297 ASP A C 1
ATOM 2168 O O . ASP A 1 297 ? 2.363 -21.797 3.426 1 97.12 297 ASP A O 1
ATOM 2172 N N . TYR A 1 298 ? 3.938 -22.969 2.494 1 97.81 298 TYR A N 1
ATOM 2173 C CA . TYR A 1 298 ? 3.049 -23.953 1.882 1 97.81 298 TYR A CA 1
ATOM 2174 C C . TYR A 1 298 ? 2.424 -24.844 2.939 1 97.81 298 TYR A C 1
ATOM 2176 O O . TYR A 1 298 ? 1.259 -25.234 2.822 1 97.81 298 TYR A O 1
ATOM 2184 N N . PRO A 1 299 ? 3.15 -25.188 4.004 1 96.44 299 PRO A N 1
ATOM 2185 C CA . PRO A 1 299 ? 2.592 -26.156 4.941 1 96.44 299 PRO A CA 1
ATOM 2186 C C . PRO A 1 299 ? 1.248 -25.719 5.516 1 96.44 299 PRO A C 1
ATOM 2188 O O . PRO A 1 299 ? 0.325 -26.531 5.629 1 96.44 299 PRO A O 1
ATOM 2191 N N . GLU A 1 300 ? 1.13 -24.438 5.809 1 95.94 300 GLU A N 1
ATOM 2192 C CA . GLU A 1 300 ? -0.146 -23.969 6.34 1 95.94 300 GLU A CA 1
ATOM 2193 C C . GLU A 1 300 ? -1.266 -24.141 5.316 1 95.94 300 GLU A C 1
ATOM 2195 O O . GLU A 1 300 ? -2.367 -24.578 5.66 1 95.94 300 GLU A O 1
ATOM 2200 N N . MET A 1 301 ? -1.028 -23.812 4.117 1 96.56 301 MET A N 1
ATOM 2201 C CA . MET A 1 301 ? -2.004 -23.984 3.043 1 96.56 301 MET A CA 1
ATOM 2202 C C . MET A 1 301 ? -2.33 -25.469 2.832 1 96.56 301 MET A C 1
ATOM 2204 O O . MET A 1 301 ? -3.498 -25.828 2.701 1 96.56 301 MET A O 1
ATOM 2208 N N . LEU A 1 302 ? -1.325 -26.312 2.881 1 96.5 302 LEU A N 1
ATOM 2209 C CA . LEU A 1 302 ? -1.505 -27.75 2.682 1 96.5 302 LEU A CA 1
ATOM 2210 C C . LEU A 1 302 ? -2.32 -28.359 3.818 1 96.5 302 LEU A C 1
ATOM 2212 O O . LEU A 1 302 ? -3.111 -29.281 3.596 1 96.5 302 LEU A O 1
ATOM 2216 N N . ASP A 1 303 ? -2.143 -27.812 5.016 1 95.19 303 ASP A N 1
ATOM 2217 C CA . ASP A 1 303 ? -2.938 -28.266 6.152 1 95.19 303 ASP A CA 1
ATOM 2218 C C . ASP A 1 303 ? -4.422 -27.984 5.934 1 95.19 303 ASP A C 1
ATOM 2220 O O . ASP A 1 303 ? -5.277 -28.797 6.281 1 95.19 303 ASP A O 1
ATOM 2224 N N . LEU A 1 304 ? -4.695 -26.891 5.355 1 94.81 304 LEU A N 1
ATOM 2225 C CA . LEU A 1 304 ? -6.082 -26.531 5.062 1 94.81 304 LEU A CA 1
ATOM 2226 C C . LEU A 1 304 ? -6.664 -27.469 4.008 1 94.81 304 LEU A C 1
ATOM 2228 O O . LEU A 1 304 ? -7.84 -27.828 4.074 1 94.81 304 LEU A O 1
ATOM 2232 N N . VAL A 1 305 ? -5.883 -27.812 3.059 1 95.25 305 VAL A N 1
ATOM 2233 C CA . VAL A 1 305 ? -6.336 -28.734 2.023 1 95.25 305 VAL A CA 1
ATOM 2234 C C . VAL A 1 305 ? -6.559 -30.109 2.629 1 95.25 305 VAL A C 1
ATOM 2236 O O . VAL A 1 305 ? -7.586 -30.75 2.387 1 95.25 305 VAL A O 1
ATOM 2239 N N . ALA A 1 306 ? -5.633 -30.531 3.455 1 94.44 306 ALA A N 1
ATOM 2240 C CA . ALA A 1 306 ? -5.699 -31.859 4.074 1 94.44 306 ALA A CA 1
ATOM 2241 C C . ALA A 1 306 ? -6.922 -31.984 4.984 1 94.44 306 ALA A C 1
ATOM 2243 O O . ALA A 1 306 ? -7.555 -33.031 5.043 1 94.44 306 ALA A O 1
ATOM 2244 N N . SER A 1 307 ? -7.266 -30.906 5.672 1 93.81 307 SER A N 1
ATOM 2245 C CA . SER A 1 307 ? -8.391 -30.906 6.602 1 93.81 307 SER A CA 1
ATOM 2246 C C . SER A 1 307 ? -9.719 -30.797 5.863 1 93.81 307 SER A C 1
ATOM 2248 O O . SER A 1 307 ? -10.781 -31.016 6.445 1 93.81 307 SER A O 1
ATOM 2250 N N . GLY A 1 308 ? -9.625 -30.328 4.609 1 93.81 308 GLY A N 1
ATOM 2251 C CA . GLY A 1 308 ? -10.836 -30.141 3.826 1 93.81 308 GLY A CA 1
ATOM 2252 C C . GLY A 1 308 ? -11.391 -28.719 3.906 1 93.81 308 GLY A C 1
ATOM 2253 O O . GLY A 1 308 ? -12.367 -28.391 3.23 1 93.81 308 GLY A O 1
ATOM 2254 N N . ALA A 1 309 ? -10.719 -27.906 4.637 1 93.62 309 ALA A N 1
ATOM 2255 C CA . ALA A 1 309 ? -11.156 -26.531 4.75 1 93.62 309 ALA A CA 1
ATOM 2256 C C . ALA A 1 309 ? -10.953 -25.781 3.434 1 93.62 309 ALA A C 1
ATOM 2258 O O . ALA A 1 309 ? -11.695 -24.844 3.121 1 93.62 309 ALA A O 1
ATOM 2259 N N . LEU A 1 310 ? -9.984 -26.172 2.719 1 94.5 310 LEU A N 1
ATOM 2260 C CA . LEU A 1 310 ? -9.711 -25.688 1.369 1 94.5 310 LEU A CA 1
ATOM 2261 C C . LEU A 1 310 ? -9.789 -26.828 0.358 1 94.5 310 LEU A C 1
ATOM 2263 O O . LEU A 1 310 ? -9.133 -27.859 0.522 1 94.5 310 LEU A O 1
ATOM 2267 N N . ARG A 1 311 ? -10.555 -26.594 -0.66 1 93.69 311 ARG A N 1
ATOM 2268 C CA . ARG A 1 311 ? -10.844 -27.703 -1.565 1 93.69 311 ARG A CA 1
ATOM 2269 C C . ARG A 1 311 ? -10.492 -27.344 -3.004 1 93.69 311 ARG A C 1
ATOM 2271 O O . ARG A 1 311 ? -11.383 -27.172 -3.842 1 93.69 311 ARG A O 1
ATOM 2278 N N . PRO A 1 312 ? -9.219 -27.328 -3.27 1 93 312 PRO A N 1
ATOM 2279 C CA . PRO A 1 312 ? -8.812 -26.984 -4.637 1 93 312 PRO A CA 1
ATOM 2280 C C . PRO A 1 312 ? -9.391 -27.953 -5.676 1 93 312 PRO A C 1
ATOM 2282 O O . PRO A 1 312 ? -9.594 -27.562 -6.832 1 93 312 PRO A O 1
ATOM 2285 N N . GLN A 1 313 ? -9.703 -29.141 -5.285 1 89.69 313 GLN A N 1
ATOM 2286 C CA . GLN A 1 313 ? -10.219 -30.156 -6.191 1 89.69 313 GLN A CA 1
ATOM 2287 C C . GLN A 1 313 ? -11.57 -29.75 -6.77 1 89.69 313 GLN A C 1
ATOM 2289 O O . GLN A 1 313 ? -11.969 -30.234 -7.832 1 89.69 313 GLN A O 1
ATOM 2294 N N . ASP A 1 314 ? -12.227 -28.859 -6.066 1 90.81 314 ASP A N 1
ATOM 2295 C CA . ASP A 1 314 ? -13.531 -28.406 -6.531 1 90.81 314 ASP A CA 1
ATOM 2296 C C . ASP A 1 314 ? -13.406 -27.5 -7.754 1 90.81 314 ASP A C 1
ATOM 2298 O O . ASP A 1 314 ? -14.383 -27.25 -8.453 1 90.81 314 ASP A O 1
ATOM 2302 N N . LEU A 1 315 ? -12.18 -27.016 -7.996 1 89.62 315 LEU A N 1
ATOM 2303 C CA . LEU A 1 315 ? -11.969 -26.141 -9.141 1 89.62 315 LEU A CA 1
ATOM 2304 C C . LEU A 1 315 ? -11.391 -26.922 -10.32 1 89.62 315 LEU A C 1
ATOM 2306 O O . LEU A 1 315 ? -11.242 -26.375 -11.422 1 89.62 315 LEU A O 1
ATOM 2310 N N . LEU A 1 316 ? -11.086 -28.172 -10.133 1 89.31 316 LEU A N 1
ATOM 2311 C CA . LEU A 1 316 ? -10.516 -29 -11.195 1 89.31 316 LEU A CA 1
ATOM 2312 C C . LEU A 1 316 ? -11.586 -29.375 -12.211 1 89.31 316 LEU A C 1
ATOM 2314 O O . LEU A 1 316 ? -12.688 -29.781 -11.844 1 89.31 316 LEU A O 1
ATOM 2318 N N . ASP A 1 317 ? -11.32 -29.125 -13.383 1 88.56 317 ASP A N 1
ATOM 2319 C CA . ASP A 1 317 ? -12.234 -29.484 -14.453 1 88.56 317 ASP A CA 1
ATOM 2320 C C . ASP A 1 317 ? -11.977 -30.922 -14.93 1 88.56 317 ASP A C 1
ATOM 2322 O O . ASP A 1 317 ? -12.859 -31.781 -14.836 1 88.56 317 ASP A O 1
ATOM 2326 N N . ARG A 1 318 ? -10.734 -31.156 -15.43 1 91.5 318 ARG A N 1
ATOM 2327 C CA . ARG A 1 318 ? -10.406 -32.5 -15.938 1 91.5 318 ARG A CA 1
ATOM 2328 C C . ARG A 1 318 ? -8.891 -32.719 -15.938 1 91.5 318 ARG A C 1
ATOM 2330 O O . ARG A 1 318 ? -8.125 -31.75 -15.805 1 91.5 318 ARG A O 1
ATOM 2337 N N . VAL A 1 319 ? -8.602 -34 -16.078 1 94.69 319 VAL A N 1
ATOM 2338 C CA . VAL A 1 319 ? -7.211 -34.438 -16.234 1 94.69 319 VAL A CA 1
ATOM 2339 C C . VAL A 1 319 ? -6.973 -34.938 -17.656 1 94.69 319 VAL A C 1
ATOM 2341 O O . VAL A 1 319 ? -7.758 -35.719 -18.188 1 94.69 319 VAL A O 1
ATOM 2344 N N . VAL A 1 320 ? -5.93 -34.406 -18.266 1 96.12 320 VAL A N 1
ATOM 2345 C CA . VAL A 1 320 ? -5.648 -34.781 -19.641 1 96.12 320 VAL A CA 1
ATOM 2346 C C . VAL A 1 320 ? -4.23 -35.344 -19.75 1 96.12 320 VAL A C 1
ATOM 2348 O O . VAL A 1 320 ? -3.449 -35.25 -18.797 1 96.12 320 VAL A O 1
ATOM 2351 N N . GLY A 1 321 ? -3.938 -35.969 -20.906 1 97.12 321 GLY A N 1
ATOM 2352 C CA . GLY A 1 321 ? -2.586 -36.406 -21.188 1 97.12 321 GLY A CA 1
ATOM 2353 C C . GLY A 1 321 ? -1.758 -35.406 -21.938 1 97.12 321 GLY A C 1
ATOM 2354 O O . GLY A 1 321 ? -2.229 -34.281 -22.219 1 97.12 321 GLY A O 1
ATOM 2355 N N . LEU A 1 322 ? -0.52 -35.75 -22.25 1 97.81 322 LEU A N 1
ATOM 2356 C CA . LEU A 1 322 ? 0.432 -34.844 -22.906 1 97.81 322 LEU A CA 1
ATOM 2357 C C . LEU A 1 322 ? -0.099 -34.375 -24.266 1 97.81 322 LEU A C 1
ATOM 2359 O O . LEU A 1 322 ? -0.031 -33.188 -24.594 1 97.81 322 LEU A O 1
ATOM 2363 N N . GLN A 1 323 ? -0.672 -35.312 -25.016 1 97.19 323 GLN A N 1
ATOM 2364 C CA . GLN A 1 323 ? -1.104 -35 -26.375 1 97.19 323 GLN A CA 1
ATOM 2365 C C . GLN A 1 323 ? -2.234 -33.969 -26.375 1 97.19 323 GLN A C 1
ATOM 2367 O O . GLN A 1 323 ? -2.191 -33 -27.109 1 97.19 323 GLN A O 1
ATOM 2372 N N . GLU A 1 324 ? -3.184 -34.25 -25.578 1 96.25 324 GLU A N 1
ATOM 2373 C CA . GLU A 1 324 ? -4.301 -33.312 -25.484 1 96.25 324 GLU A CA 1
ATOM 2374 C C . GLU A 1 324 ? -3.844 -31.953 -24.938 1 96.25 324 GLU A C 1
ATOM 2376 O O . GLU A 1 324 ? -4.305 -30.906 -25.406 1 96.25 324 GLU A O 1
ATOM 2381 N N . ALA A 1 325 ? -2.99 -31.969 -23.953 1 96.5 325 ALA A N 1
ATOM 2382 C CA . ALA A 1 325 ? -2.473 -30.734 -23.391 1 96.5 325 ALA A CA 1
ATOM 2383 C C . ALA A 1 325 ? -1.737 -29.922 -24.453 1 96.5 325 ALA A C 1
ATOM 2385 O O . ALA A 1 325 ? -1.839 -28.688 -24.484 1 96.5 325 ALA A O 1
ATOM 2386 N N . ALA A 1 326 ? -0.983 -30.594 -25.281 1 97.44 326 ALA A N 1
ATOM 2387 C CA . ALA A 1 326 ? -0.271 -29.922 -26.375 1 97.44 326 ALA A CA 1
ATOM 2388 C C . ALA A 1 326 ? -1.241 -29.203 -27.297 1 97.44 326 ALA A C 1
ATOM 2390 O O . ALA A 1 326 ? -0.922 -28.125 -27.812 1 97.44 326 ALA A O 1
ATOM 2391 N N . GLU A 1 327 ? -2.395 -29.734 -27.453 1 95.88 327 GLU A N 1
ATOM 2392 C CA . GLU A 1 327 ? -3.416 -29.125 -28.297 1 95.88 327 GLU A CA 1
ATOM 2393 C C . GLU A 1 327 ? -4.109 -27.969 -27.594 1 95.88 327 GLU A C 1
ATOM 2395 O O . GLU A 1 327 ? -4.523 -27 -28.234 1 95.88 327 GLU A O 1
ATOM 2400 N N . LEU A 1 328 ? -4.223 -28.062 -26.328 1 95.06 328 LEU A N 1
ATOM 2401 C CA . LEU A 1 328 ? -4.973 -27.094 -25.547 1 95.06 328 LEU A CA 1
ATOM 2402 C C . LEU A 1 328 ? -4.156 -25.812 -25.344 1 95.06 328 LEU A C 1
ATOM 2404 O O . LEU A 1 328 ? -4.707 -24.719 -25.344 1 95.06 328 LEU A O 1
ATOM 2408 N N . LEU A 1 329 ? -2.846 -25.906 -25.172 1 95.75 329 LEU A N 1
ATOM 2409 C CA . LEU A 1 329 ? -1.986 -24.797 -24.766 1 95.75 329 LEU A CA 1
ATOM 2410 C C . LEU A 1 329 ? -2.166 -23.594 -25.688 1 95.75 329 LEU A C 1
ATOM 2412 O O . LEU A 1 329 ? -2.463 -22.484 -25.234 1 95.75 329 LEU A O 1
ATOM 2416 N N . PRO A 1 330 ? -2.197 -23.75 -27 1 95.69 330 PRO A N 1
ATOM 2417 C CA . PRO A 1 330 ? -2.307 -22.594 -27.891 1 95.69 330 PRO A CA 1
ATOM 2418 C C . PRO A 1 330 ? -3.697 -21.969 -27.875 1 95.69 330 PRO A C 1
ATOM 2420 O O . PRO A 1 330 ? -3.891 -20.875 -28.422 1 95.69 330 PRO A O 1
ATOM 2423 N N . THR A 1 331 ? -4.633 -22.641 -27.203 1 93.25 331 THR A N 1
ATOM 2424 C CA . THR A 1 331 ? -6.012 -22.156 -27.281 1 93.25 331 THR A CA 1
ATOM 2425 C C . THR A 1 331 ? -6.449 -21.562 -25.953 1 93.25 331 THR A C 1
ATOM 2427 O O . THR A 1 331 ? -7.605 -21.156 -25.797 1 93.25 331 THR A O 1
ATOM 2430 N N . MET A 1 332 ? -5.59 -21.469 -25 1 90.19 332 MET A N 1
ATOM 2431 C CA . MET A 1 332 ? -5.961 -21.141 -23.625 1 90.19 332 MET A CA 1
ATOM 2432 C C . MET A 1 332 ? -6.461 -19.703 -23.531 1 90.19 332 MET A C 1
ATOM 2434 O O . MET A 1 332 ? -7.246 -19.375 -22.641 1 90.19 332 MET A O 1
ATOM 2438 N N . ASP A 1 333 ? -6.074 -18.828 -24.359 1 85.75 333 ASP A N 1
ATOM 2439 C CA . ASP A 1 333 ? -6.457 -17.422 -24.266 1 85.75 333 ASP A CA 1
ATOM 2440 C C . ASP A 1 333 ? -7.922 -17.219 -24.656 1 85.75 333 ASP A C 1
ATOM 2442 O O . ASP A 1 333 ? -8.539 -16.234 -24.281 1 85.75 333 ASP A O 1
ATOM 2446 N N . THR A 1 334 ? -8.461 -18.125 -25.344 1 81.69 334 THR A N 1
ATOM 2447 C CA . THR A 1 334 ? -9.805 -17.922 -25.875 1 81.69 334 THR A CA 1
ATOM 2448 C C . THR A 1 334 ? -10.773 -18.953 -25.312 1 81.69 334 THR A C 1
ATOM 2450 O O . THR A 1 334 ? -11.984 -18.828 -25.453 1 81.69 334 THR A O 1
ATOM 2453 N N . ALA A 1 335 ? -10.234 -19.922 -24.688 1 69.94 335 ALA A N 1
ATOM 2454 C CA . ALA A 1 335 ? -11.094 -20.984 -24.172 1 69.94 335 ALA A CA 1
ATOM 2455 C C . ALA A 1 335 ? -11.836 -20.547 -22.922 1 69.94 335 ALA A C 1
ATOM 2457 O O . ALA A 1 335 ? -11.289 -19.812 -22.094 1 69.94 335 ALA A O 1
ATOM 2458 N N . PRO A 1 336 ? -13.148 -20.938 -23 1 57.91 336 PRO A N 1
ATOM 2459 C CA . PRO A 1 336 ? -13.875 -20.656 -21.766 1 57.91 336 PRO A CA 1
ATOM 2460 C C . PRO A 1 336 ? -13.227 -21.328 -20.547 1 57.91 336 PRO A C 1
ATOM 2462 O O . PRO A 1 336 ? -12.719 -22.438 -20.641 1 57.91 336 PRO A O 1
ATOM 2465 N N . ARG A 1 337 ? -12.969 -20.5 -19.547 1 61.03 337 ARG A N 1
ATOM 2466 C CA . ARG A 1 337 ? -12.312 -21.016 -18.344 1 61.03 337 ARG A CA 1
ATOM 2467 C C . ARG A 1 337 ? -13.305 -21.719 -17.438 1 61.03 337 ARG A C 1
ATOM 2469 O O . ARG A 1 337 ? -14.211 -21.094 -16.875 1 61.03 337 ARG A O 1
ATOM 2476 N N . ALA A 1 338 ? -13.703 -23.047 -17.672 1 57.41 338 ALA A N 1
ATOM 2477 C CA . ALA A 1 338 ? -14.656 -23.781 -16.844 1 57.41 338 ALA A CA 1
ATOM 2478 C C . ALA A 1 338 ? -14.016 -24.234 -15.547 1 57.41 338 ALA A C 1
ATOM 2480 O O . ALA A 1 338 ? -14.703 -24.438 -14.547 1 57.41 338 ALA A O 1
ATOM 2481 N N . GLY A 1 339 ? -12.812 -24.203 -15.555 1 75.75 339 GLY A N 1
ATOM 2482 C CA . GLY A 1 339 ? -12.078 -24.75 -14.438 1 75.75 339 GLY A CA 1
ATOM 2483 C C . GLY A 1 339 ? -10.609 -25 -14.75 1 75.75 339 GLY A C 1
ATOM 2484 O O . GLY A 1 339 ? -10.125 -24.609 -15.812 1 75.75 339 GLY A O 1
ATOM 2485 N N . MET A 1 340 ? -9.93 -25.594 -13.82 1 86.56 340 MET A N 1
ATOM 2486 C CA . MET A 1 340 ? -8.5 -25.844 -13.961 1 86.56 340 MET A CA 1
ATOM 2487 C C . MET A 1 340 ? -8.25 -27.188 -14.633 1 86.56 340 MET A C 1
ATOM 2489 O O . MET A 1 340 ? -8.789 -28.219 -14.211 1 86.56 340 MET A O 1
ATOM 2493 N N . VAL A 1 341 ? -7.547 -27.203 -15.695 1 91.5 341 VAL A N 1
ATOM 2494 C CA . VAL A 1 341 ? -7.133 -28.438 -16.359 1 91.5 341 VAL A CA 1
ATOM 2495 C C . VAL A 1 341 ? -5.773 -28.875 -15.82 1 91.5 341 VAL A C 1
ATOM 2497 O O . VAL A 1 341 ? -4.867 -28.062 -15.648 1 91.5 341 VAL A O 1
ATOM 2500 N N . VAL A 1 342 ? -5.715 -30.156 -15.531 1 94.69 342 VAL A N 1
ATOM 2501 C CA . VAL A 1 342 ? -4.473 -30.734 -15.039 1 94.69 342 VAL A CA 1
ATOM 2502 C C . VAL A 1 342 ? -3.959 -31.781 -16.031 1 94.69 342 VAL A C 1
ATOM 2504 O O . VAL A 1 342 ? -4.746 -32.531 -16.625 1 94.69 342 VAL A O 1
ATOM 2507 N N . LEU A 1 343 ? -2.693 -31.703 -16.203 1 96.19 343 LEU A N 1
ATOM 2508 C CA . LEU A 1 343 ? -2.002 -32.656 -17.078 1 96.19 343 LEU A CA 1
ATOM 2509 C C . LEU A 1 343 ? -1.306 -33.75 -16.266 1 96.19 343 LEU A C 1
ATOM 2511 O O . LEU A 1 343 ? -0.623 -33.438 -15.281 1 96.19 343 LEU A O 1
ATOM 2515 N N . ASP A 1 344 ? -1.522 -34.969 -16.625 1 97.25 344 ASP A N 1
ATOM 2516 C CA . ASP A 1 344 ? -0.772 -36.125 -16.156 1 97.25 344 ASP A CA 1
ATOM 2517 C C . ASP A 1 344 ? 0.056 -36.719 -17.281 1 97.25 344 ASP A C 1
ATOM 2519 O O . ASP A 1 344 ? -0.488 -37.375 -18.172 1 97.25 344 ASP A O 1
ATOM 2523 N N . PRO A 1 345 ? 1.363 -36.5 -17.203 1 97 345 PRO A N 1
ATOM 2524 C CA . PRO A 1 345 ? 2.207 -36.969 -18.312 1 97 345 PRO A CA 1
ATOM 2525 C C . PRO A 1 345 ? 2.146 -38.5 -18.5 1 97 345 PRO A C 1
ATOM 2527 O O . PRO A 1 345 ? 2.557 -39 -19.531 1 97 345 PRO A O 1
ATOM 2530 N N . GLY A 1 346 ? 1.735 -39.25 -17.484 1 94 346 GLY A N 1
ATOM 2531 C CA . GLY A 1 346 ? 1.628 -40.688 -17.594 1 94 346 GLY A CA 1
ATOM 2532 C C . GLY A 1 346 ? 0.346 -41.156 -18.266 1 94 346 GLY A C 1
ATOM 2533 O O . GLY A 1 346 ? 0.179 -42.344 -18.547 1 94 346 GLY A O 1
ATOM 2534 N N . ARG A 1 347 ? -0.49 -40.219 -18.406 1 89.81 347 ARG A N 1
ATOM 2535 C CA . ARG A 1 347 ? -1.769 -40.531 -19.047 1 89.81 347 ARG A CA 1
ATOM 2536 C C . ARG A 1 347 ? -1.634 -40.562 -20.562 1 89.81 347 ARG A C 1
ATOM 2538 O O . ARG A 1 347 ? -0.865 -39.781 -21.141 1 89.81 347 ARG A O 1
ATOM 2545 N N . ASP A 1 348 ? -2.309 -41.469 -21.281 1 77.69 348 ASP A N 1
ATOM 2546 C CA . ASP A 1 348 ? -2.254 -41.625 -22.734 1 77.69 348 ASP A CA 1
ATOM 2547 C C . ASP A 1 348 ? -2.926 -40.438 -23.453 1 77.69 348 ASP A C 1
ATOM 2549 O O . ASP A 1 348 ? -3.9 -39.906 -22.938 1 77.69 348 ASP A O 1
ATOM 2553 N N . MET B 1 1 ? -12.781 40.5 17.953 1 97.19 1 MET B N 1
ATOM 2554 C CA . MET B 1 1 ? -11.422 40 17.797 1 97.19 1 MET B CA 1
ATOM 2555 C C . MET B 1 1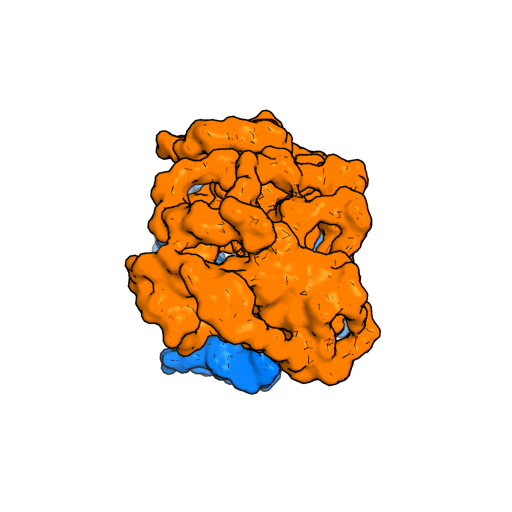 ? -10.828 40.406 16.469 1 97.19 1 MET B C 1
ATOM 2557 O O . MET B 1 1 ? -11.562 40.75 15.531 1 97.19 1 MET B O 1
ATOM 2561 N N . ARG B 1 2 ? -9.555 40.469 16.453 1 98.19 2 ARG B N 1
ATOM 2562 C CA . ARG B 1 2 ? -8.867 40.688 15.188 1 98.19 2 ARG B CA 1
ATOM 2563 C C . ARG B 1 2 ? -8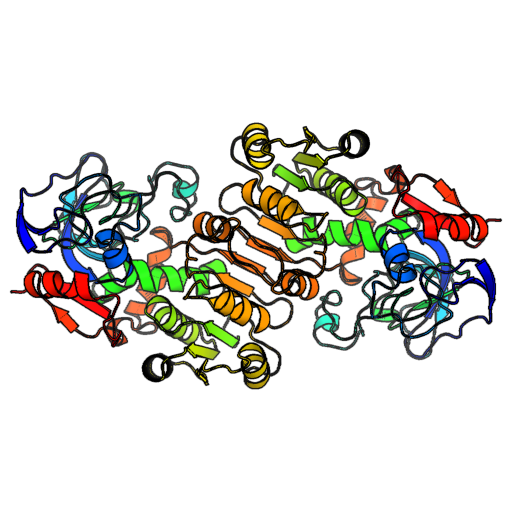.641 39.375 14.438 1 98.19 2 ARG B C 1
ATOM 2565 O O . ARG B 1 2 ? -8.336 38.344 15.047 1 98.19 2 ARG B O 1
ATOM 2572 N N . ALA B 1 3 ? -8.781 39.469 13.086 1 98.5 3 ALA B N 1
ATOM 2573 C CA . ALA B 1 3 ? -8.562 38.281 12.242 1 98.5 3 ALA B CA 1
ATOM 2574 C C . ALA B 1 3 ? -8.156 38.688 10.836 1 98.5 3 ALA B C 1
ATOM 2576 O O . ALA B 1 3 ? -8.414 39.812 10.406 1 98.5 3 ALA B O 1
ATOM 2577 N N . ILE B 1 4 ? -7.43 37.875 10.203 1 98.44 4 ILE B N 1
ATOM 2578 C CA . ILE B 1 4 ? -7.188 38.031 8.773 1 98.44 4 ILE B CA 1
ATOM 2579 C C . ILE B 1 4 ? -8.383 37.5 7.988 1 98.44 4 ILE B C 1
ATOM 2581 O O . ILE B 1 4 ? -8.82 36.344 8.195 1 98.44 4 ILE B O 1
ATOM 2585 N N . LEU B 1 5 ? -8.914 38.25 7.078 1 97.94 5 LEU B N 1
ATOM 2586 C CA . LEU B 1 5 ? -10.062 37.875 6.262 1 97.94 5 LEU B CA 1
ATOM 2587 C C . LEU B 1 5 ? -9.789 38.125 4.785 1 97.94 5 LEU B C 1
ATOM 2589 O O . LEU B 1 5 ? -9.023 39.031 4.441 1 97.94 5 LEU B O 1
ATOM 2593 N N . PHE B 1 6 ? -10.359 37.281 3.945 1 97.62 6 PHE B N 1
ATOM 2594 C CA . PHE B 1 6 ? -10.508 37.594 2.527 1 97.62 6 PHE B CA 1
ATOM 2595 C C . PHE B 1 6 ? -11.953 37.438 2.084 1 97.62 6 PHE B C 1
ATOM 2597 O O . PHE B 1 6 ? -12.656 36.531 2.57 1 97.62 6 PHE B O 1
ATOM 2604 N N . ASP B 1 7 ? -12.406 38.25 1.133 1 97.38 7 ASP B N 1
ATOM 2605 C CA . ASP B 1 7 ? -13.805 38.281 0.713 1 97.38 7 ASP B CA 1
ATOM 2606 C C . ASP B 1 7 ? -14.023 37.5 -0.565 1 97.38 7 ASP B C 1
ATOM 2608 O O . ASP B 1 7 ? -15.164 37.156 -0.916 1 97.38 7 ASP B O 1
ATOM 2612 N N . GLU B 1 8 ? -13.023 37.312 -1.298 1 97 8 GLU B N 1
ATOM 2613 C CA . GLU B 1 8 ? -13.039 36.531 -2.523 1 97 8 GLU B CA 1
ATOM 2614 C C . GLU B 1 8 ? -11.766 35.688 -2.67 1 97 8 GLU B C 1
ATOM 2616 O O . GLU B 1 8 ? -10.703 36.094 -2.18 1 97 8 GLU B O 1
ATOM 2621 N N . PHE B 1 9 ? -11.969 34.625 -3.25 1 96.56 9 PHE B N 1
ATOM 2622 C CA . PHE B 1 9 ? -10.766 33.844 -3.525 1 96.56 9 PHE B CA 1
ATOM 2623 C C . PHE B 1 9 ? -9.758 34.656 -4.324 1 96.56 9 PHE B C 1
ATOM 2625 O O . PHE B 1 9 ? -10.141 35.406 -5.23 1 96.56 9 PHE B O 1
ATOM 2632 N N . GLN B 1 10 ? -8.523 34.531 -3.906 1 96.44 10 GLN B N 1
ATOM 2633 C CA . GLN B 1 10 ? -7.406 35.219 -4.547 1 96.44 10 GLN B CA 1
ATOM 2634 C C . GLN B 1 10 ? -7.523 36.75 -4.383 1 96.44 10 GLN B C 1
ATOM 2636 O O . GLN B 1 10 ? -6.863 37.5 -5.094 1 96.44 10 GLN B O 1
ATOM 2641 N N . GLY B 1 11 ? -8.398 37.188 -3.578 1 96.38 11 GLY B N 1
ATOM 2642 C CA . GLY B 1 11 ? -8.547 38.625 -3.305 1 96.38 11 GLY B CA 1
ATOM 2643 C C . GLY B 1 11 ? -7.609 39.125 -2.225 1 96.38 11 GLY B C 1
ATOM 2644 O O . GLY B 1 11 ? -6.809 38.344 -1.683 1 96.38 11 GLY B O 1
ATOM 2645 N N . PRO B 1 12 ? -7.73 40.375 -1.937 1 96.81 12 PRO B N 1
ATOM 2646 C CA . PRO B 1 12 ? -6.879 40.938 -0.886 1 96.81 12 PRO B CA 1
ATOM 2647 C C . PRO B 1 12 ? -7.18 40.344 0.493 1 96.81 12 PRO B C 1
ATOM 2649 O O . PRO B 1 12 ? -8.336 40.062 0.804 1 96.81 12 PRO B O 1
ATOM 2652 N N . THR B 1 13 ? -6.172 40.188 1.243 1 97.94 13 THR B N 1
ATOM 2653 C CA . THR B 1 13 ? -6.293 39.812 2.646 1 97.94 13 THR B CA 1
ATOM 2654 C C . THR B 1 13 ? -6.07 41.031 3.553 1 97.94 13 THR B C 1
ATOM 2656 O O . THR B 1 13 ? -5.211 41.875 3.277 1 97.94 13 THR B O 1
ATOM 2659 N N . SER B 1 14 ? -6.863 41.125 4.562 1 97.56 14 SER B N 1
ATOM 2660 C CA . SER B 1 14 ? -6.723 42.25 5.473 1 97.56 14 SER B CA 1
ATOM 2661 C C . SER B 1 14 ? -7.074 41.844 6.902 1 97.56 14 SER B C 1
ATOM 2663 O O . SER B 1 14 ? -7.793 40.875 7.121 1 97.56 14 SER B O 1
ATOM 2665 N N . VAL B 1 15 ? -6.492 42.594 7.812 1 98.19 15 VAL B N 1
ATOM 2666 C CA . VAL B 1 15 ? -6.848 42.406 9.219 1 98.19 15 VAL B CA 1
ATOM 2667 C C . VAL B 1 15 ? -8.086 43.25 9.539 1 98.19 15 VAL B C 1
ATOM 2669 O O . VAL B 1 15 ? -8.117 44.469 9.273 1 98.19 15 VAL B O 1
ATOM 2672 N N . ARG B 1 16 ? -9.031 42.562 10.109 1 98.06 16 ARG B N 1
ATOM 2673 C CA . ARG B 1 16 ? -10.273 43.25 10.461 1 98.06 16 ARG B CA 1
ATOM 2674 C C . ARG B 1 16 ? -10.75 42.812 11.852 1 98.06 16 ARG B C 1
ATOM 2676 O O . ARG B 1 16 ? -10.32 41.781 12.383 1 98.06 16 ARG B O 1
ATOM 2683 N N . LYS B 1 17 ? -11.562 43.688 12.398 1 98.12 17 LYS B N 1
ATOM 2684 C CA . LYS B 1 17 ? -12.258 43.312 13.633 1 98.12 17 LYS B CA 1
ATOM 2685 C C . LYS B 1 17 ? -13.578 42.625 13.336 1 98.12 17 LYS B C 1
ATOM 2687 O O . LYS B 1 17 ? -14.391 43.125 12.555 1 98.12 17 LYS B O 1
ATOM 2692 N N . VAL B 1 18 ? -13.75 41.5 13.922 1 97.62 18 VAL B N 1
ATOM 2693 C CA . VAL B 1 18 ? -14.969 40.688 13.766 1 97.62 18 VAL B CA 1
ATOM 2694 C C . VAL B 1 18 ? -15.492 40.281 15.141 1 97.62 18 VAL B C 1
ATOM 2696 O O . VAL B 1 18 ? -14.773 40.375 16.141 1 97.62 18 VAL B O 1
ATOM 2699 N N . PRO B 1 19 ? -16.75 39.844 15.219 1 97.38 19 PRO B N 1
ATOM 2700 C CA . PRO B 1 19 ? -17.266 39.438 16.516 1 97.38 19 PRO B CA 1
ATOM 2701 C C . PRO B 1 19 ? -16.516 38.25 17.109 1 97.38 19 PRO B C 1
ATOM 2703 O O . PRO B 1 19 ? -16.094 37.344 16.359 1 97.38 19 PRO B O 1
ATOM 2706 N N . ASP B 1 20 ? -16.375 38.281 18.422 1 98.06 20 ASP B N 1
ATOM 2707 C CA . ASP B 1 20 ? -15.812 37.094 19.094 1 98.06 20 ASP B CA 1
ATOM 2708 C C . ASP B 1 20 ? -16.703 35.875 18.906 1 98.06 20 ASP B C 1
ATOM 2710 O O . ASP B 1 20 ? -17.938 36 18.953 1 98.06 20 ASP B O 1
ATOM 2714 N N . PRO B 1 21 ? -16.109 34.75 18.703 1 98.06 21 PRO B N 1
ATOM 2715 C CA . PRO B 1 21 ? -16.922 33.562 18.594 1 98.06 21 PRO B CA 1
ATOM 2716 C C . PRO B 1 21 ? -17.438 33.062 19.938 1 98.06 21 PRO B C 1
ATOM 2718 O O . PRO B 1 21 ? -16.812 33.312 20.969 1 98.06 21 PRO B O 1
ATOM 2721 N N . ALA B 1 22 ? -18.547 32.375 19.875 1 97.56 22 ALA B N 1
ATOM 2722 C CA . ALA B 1 22 ? -19.062 31.656 21.031 1 97.56 22 ALA B CA 1
ATOM 2723 C C . ALA B 1 22 ? -18.656 30.188 20.969 1 97.56 22 ALA B C 1
ATOM 2725 O O . ALA B 1 22 ? -18.5 29.625 19.891 1 97.56 22 ALA B O 1
ATOM 2726 N N . ALA B 1 23 ? -18.5 29.641 22.141 1 97.75 23 ALA B N 1
ATOM 2727 C CA . ALA B 1 23 ? -18.188 28.203 22.172 1 97.75 23 ALA B CA 1
ATOM 2728 C C . ALA B 1 23 ? -19.422 27.375 21.812 1 97.75 23 ALA B C 1
ATOM 2730 O O . ALA B 1 23 ? -20.453 27.453 22.484 1 97.75 23 ALA B O 1
ATOM 2731 N N . PRO B 1 24 ? -19.359 26.609 20.781 1 97.56 24 PRO B N 1
ATOM 2732 C CA . PRO B 1 24 ? -20.5 25.75 20.484 1 97.56 24 PRO B CA 1
ATOM 2733 C C . PRO B 1 24 ? -20.625 24.578 21.453 1 97.56 24 PRO B C 1
ATOM 2735 O O . PRO B 1 24 ? -19.656 24.266 22.172 1 97.56 24 PRO B O 1
ATOM 2738 N N . ASP B 1 25 ? -21.828 23.938 21.422 1 97.81 25 ASP B N 1
ATOM 2739 C CA . ASP B 1 25 ? -21.984 22.703 22.203 1 97.81 25 ASP B CA 1
ATOM 2740 C C . ASP B 1 25 ? -20.938 21.672 21.797 1 97.81 25 ASP B C 1
ATOM 2742 O O . ASP B 1 25 ? -20.719 21.438 20.594 1 97.81 25 ASP B O 1
ATOM 2746 N N . GLY B 1 26 ? -20.281 21.094 22.812 1 98.06 26 GLY B N 1
ATOM 2747 C CA . GLY B 1 26 ? -19.281 20.062 22.578 1 98.06 26 GLY B CA 1
ATOM 2748 C C . GLY B 1 26 ? -17.953 20.625 22.094 1 98.06 26 GLY B C 1
ATOM 2749 O O . GLY B 1 26 ? -16.984 19.891 21.938 1 98.06 26 GLY B O 1
ATOM 2750 N N . GLY B 1 27 ? -17.891 21.938 21.875 1 98.25 27 GLY B N 1
ATOM 2751 C CA . GLY B 1 27 ? -16.703 22.562 21.344 1 98.25 27 GLY B CA 1
ATOM 2752 C C . GLY B 1 27 ? -16.062 23.531 22.328 1 98.25 27 GLY B C 1
ATOM 2753 O O . GLY B 1 27 ? -16.359 23.5 23.531 1 98.25 27 GLY B O 1
ATOM 2754 N N . GLY B 1 28 ? -15.062 24.266 21.812 1 98.38 28 GLY B N 1
ATOM 2755 C CA . GLY B 1 28 ? -14.383 25.266 22.609 1 98.38 28 GLY B CA 1
ATOM 2756 C C . GLY B 1 28 ? -13.82 26.406 21.766 1 98.38 28 GLY B C 1
ATOM 2757 O O . GLY B 1 28 ? -13.766 26.312 20.547 1 98.38 28 GLY B O 1
ATOM 2758 N N . VAL B 1 29 ? -13.578 27.469 22.469 1 98.81 29 VAL B N 1
ATOM 2759 C CA . VAL B 1 29 ? -12.859 28.594 21.891 1 98.81 29 VAL B CA 1
ATOM 2760 C C . VAL B 1 29 ? -11.445 28.656 22.469 1 98.81 29 VAL B C 1
ATOM 2762 O O . VAL B 1 29 ? -11.258 28.594 23.688 1 98.81 29 VAL B O 1
ATOM 2765 N N . VAL B 1 30 ? -10.523 28.719 21.641 1 98.88 30 VAL B N 1
ATOM 2766 C CA . VAL B 1 30 ? -9.125 28.781 22.031 1 98.88 30 VAL B CA 1
ATOM 2767 C C . VAL B 1 30 ? -8.555 30.172 21.703 1 98.88 30 VAL B C 1
ATOM 2769 O O . VAL B 1 30 ? -8.789 30.688 20.609 1 98.88 30 VAL B O 1
ATOM 2772 N N . ARG B 1 31 ? -7.918 30.766 22.641 1 98.88 31 ARG B N 1
ATOM 2773 C CA . ARG B 1 31 ? -7.098 31.953 22.359 1 98.88 31 ARG B CA 1
ATOM 2774 C C . ARG B 1 31 ? -5.797 31.562 21.672 1 98.88 31 ARG B C 1
ATOM 2776 O O . ARG B 1 31 ? -4.965 30.859 22.25 1 98.88 31 ARG B O 1
ATOM 2783 N N . VAL B 1 32 ? -5.59 32.031 20.5 1 98.81 32 VAL B N 1
ATOM 2784 C CA . VAL B 1 32 ? -4.461 31.609 19.688 1 98.81 32 VAL B CA 1
ATOM 2785 C C . VAL B 1 32 ? -3.203 32.375 20.109 1 98.81 32 VAL B C 1
ATOM 2787 O O . VAL B 1 32 ? -3.188 33.594 20.109 1 98.81 32 VAL B O 1
ATOM 2790 N N . HIS B 1 33 ? -2.207 31.609 20.438 1 98.5 33 HIS B N 1
ATOM 2791 C CA . HIS B 1 33 ? -0.925 32.219 20.766 1 98.5 33 HIS B CA 1
ATOM 2792 C C . HIS B 1 33 ? 0.065 32.062 19.609 1 98.5 33 HIS B C 1
ATOM 2794 O O . HIS B 1 33 ? 0.96 32.906 19.453 1 98.5 33 HIS B O 1
ATOM 2800 N N . ALA B 1 34 ? -0.094 31.047 18.906 1 98 34 ALA B N 1
ATOM 2801 C CA . ALA B 1 34 ? 0.74 30.781 17.734 1 98 34 ALA B CA 1
ATOM 2802 C C . ALA B 1 34 ? -0.023 29.984 16.672 1 98 34 ALA B C 1
ATOM 2804 O O . ALA B 1 34 ? -0.772 29.062 17.016 1 98 34 ALA B O 1
ATOM 2805 N N . THR B 1 35 ? 0.119 30.281 15.422 1 97.81 35 THR B N 1
ATOM 2806 C CA . THR B 1 35 ? -0.459 29.547 14.305 1 97.81 35 THR B CA 1
ATOM 2807 C C . THR B 1 35 ? 0.466 29.594 13.086 1 97.81 35 THR B C 1
ATOM 2809 O O . THR B 1 35 ? 1.114 30.609 12.828 1 97.81 35 THR B O 1
ATOM 2812 N N . GLY B 1 36 ? 0.595 28.516 12.422 1 95.12 36 GLY B N 1
ATOM 2813 C CA . GLY B 1 36 ? 1.537 28.422 11.32 1 95.12 36 GLY B CA 1
ATOM 2814 C C . GLY B 1 36 ? 0.978 28.938 10.008 1 95.12 36 GLY B C 1
ATOM 2815 O O . GLY B 1 36 ? -0.219 28.812 9.742 1 95.12 36 GLY B O 1
ATOM 2816 N N . LEU B 1 37 ? 1.856 29.547 9.211 1 93.56 37 LEU B N 1
ATOM 2817 C CA . LEU B 1 37 ? 1.545 29.797 7.809 1 93.56 37 LEU B CA 1
ATOM 2818 C C . LEU B 1 37 ? 1.924 28.609 6.941 1 93.56 37 LEU B C 1
ATOM 2820 O O . LEU B 1 37 ? 3.107 28.297 6.793 1 93.56 37 LEU B O 1
ATOM 2824 N N . CYS B 1 38 ? 0.971 27.953 6.41 1 91.75 38 CYS B N 1
ATOM 2825 C CA . CYS B 1 38 ? 1.168 26.734 5.633 1 91.75 38 CYS B CA 1
ATOM 2826 C C . CYS B 1 38 ? 0.702 26.922 4.195 1 91.75 38 CYS B C 1
ATOM 2828 O O . CYS B 1 38 ? -0.225 27.688 3.934 1 91.75 38 CYS B O 1
ATOM 2830 N N . LEU B 1 39 ? 1.327 26.219 3.307 1 89.56 39 LEU B N 1
ATOM 2831 C CA . LEU B 1 39 ? 0.951 26.328 1.901 1 89.56 39 LEU B CA 1
ATOM 2832 C C . LEU B 1 39 ? -0.507 25.938 1.697 1 89.56 39 LEU B C 1
ATOM 2834 O O . LEU B 1 39 ? -1.183 26.469 0.813 1 89.56 39 LEU B O 1
ATOM 2838 N N . SER B 1 40 ? -1.008 25.047 2.488 1 92 40 SER B N 1
ATOM 2839 C CA . SER B 1 40 ? -2.408 24.656 2.389 1 92 40 SER B CA 1
ATOM 2840 C C . SER B 1 40 ? -3.336 25.844 2.627 1 92 40 SER B C 1
ATOM 2842 O O . SER B 1 40 ? -4.426 25.906 2.051 1 92 40 SER B O 1
ATOM 2844 N N . ASP B 1 41 ? -2.965 26.734 3.459 1 94.25 41 ASP B N 1
ATOM 2845 C CA . ASP B 1 41 ? -3.756 27.953 3.664 1 94.25 41 ASP B CA 1
ATOM 2846 C C . ASP B 1 41 ? -3.799 28.797 2.395 1 94.25 41 ASP B C 1
ATOM 2848 O O . ASP B 1 41 ? -4.812 29.438 2.102 1 94.25 41 ASP B O 1
ATOM 2852 N N . TRP B 1 42 ? -2.666 28.812 1.733 1 93.88 42 TRP B N 1
ATOM 2853 C CA . TRP B 1 42 ? -2.641 29.5 0.446 1 93.88 42 TRP B CA 1
ATOM 2854 C C . TRP B 1 42 ? -3.617 28.859 -0.534 1 93.88 42 TRP B C 1
ATOM 2856 O O . TRP B 1 42 ? -4.336 29.562 -1.25 1 93.88 42 TRP B O 1
ATOM 2866 N N . HIS B 1 43 ? -3.646 27.578 -0.561 1 91.88 43 HIS B N 1
ATOM 2867 C CA . HIS B 1 43 ? -4.57 26.875 -1.447 1 91.88 43 HIS B CA 1
ATOM 2868 C C . HIS B 1 43 ? -6.02 27.203 -1.105 1 91.88 43 HIS B C 1
ATOM 2870 O O . HIS B 1 43 ? -6.863 27.328 -1.999 1 91.88 43 HIS B O 1
ATOM 2876 N N . ALA B 1 44 ? -6.258 27.281 0.176 1 92.88 44 ALA B N 1
ATOM 2877 C CA . ALA B 1 44 ? -7.59 27.688 0.604 1 92.88 44 ALA B CA 1
ATOM 2878 C C . ALA B 1 44 ? -7.922 29.094 0.081 1 92.88 44 ALA B C 1
ATOM 2880 O O . ALA B 1 44 ? -8.984 29.297 -0.503 1 92.88 44 ALA B O 1
ATOM 2881 N N . TRP B 1 45 ? -7.012 29.969 0.213 1 96.38 45 TRP B N 1
ATOM 2882 C CA . TRP B 1 45 ? -7.18 31.328 -0.267 1 96.38 45 TRP B CA 1
ATOM 2883 C C . TRP B 1 45 ? -7.352 31.359 -1.781 1 96.38 45 TRP B C 1
ATOM 2885 O O . TRP B 1 45 ? -8.172 32.125 -2.305 1 96.38 45 TRP B O 1
ATOM 2895 N N . ALA B 1 46 ? -6.633 30.438 -2.396 1 95.19 46 ALA B N 1
ATOM 2896 C CA . ALA B 1 46 ? -6.609 30.406 -3.857 1 95.19 46 ALA B CA 1
ATOM 2897 C C . ALA B 1 46 ? -7.895 29.797 -4.41 1 95.19 46 ALA B C 1
ATOM 2899 O O . ALA B 1 46 ? -8.148 29.859 -5.613 1 95.19 46 ALA B O 1
ATOM 2900 N N . GLY B 1 47 ? -8.711 29.172 -3.58 1 92.56 47 GLY B N 1
ATOM 2901 C CA . GLY B 1 47 ? -9.969 28.578 -4.012 1 92.56 47 GLY B CA 1
ATOM 2902 C C . GLY B 1 47 ? -9.82 27.141 -4.496 1 92.56 47 GLY B C 1
ATOM 2903 O O . GLY B 1 47 ? -10.68 26.641 -5.223 1 92.56 47 GLY B O 1
ATOM 2904 N N . HIS B 1 48 ? -8.766 26.516 -4.121 1 87.56 48 HIS B N 1
ATOM 2905 C CA . HIS B 1 48 ? -8.492 25.156 -4.582 1 87.56 48 HIS B CA 1
ATOM 2906 C C . HIS B 1 48 ? -9.188 24.125 -3.699 1 87.56 48 HIS B C 1
ATOM 2908 O O . HIS B 1 48 ? -9.227 22.938 -4.039 1 87.56 48 HIS B O 1
ATOM 2914 N N . ASP B 1 49 ? -9.758 24.531 -2.604 1 85.31 49 ASP B N 1
ATOM 2915 C CA . ASP B 1 49 ? -10.375 23.625 -1.635 1 85.31 49 ASP B CA 1
ATOM 2916 C C . ASP B 1 49 ? -11.891 23.812 -1.614 1 85.31 49 ASP B C 1
ATOM 2918 O O . ASP B 1 49 ? -12.391 24.906 -1.378 1 85.31 49 ASP B O 1
ATOM 2922 N N . THR B 1 50 ? -12.555 22.75 -1.757 1 85.31 50 THR B N 1
ATOM 2923 C CA . THR B 1 50 ? -14.008 22.812 -1.879 1 85.31 50 THR B CA 1
ATOM 2924 C C . THR B 1 50 ? -14.664 22.812 -0.502 1 85.31 50 THR B C 1
ATOM 2926 O O . THR B 1 50 ? -15.883 22.969 -0.391 1 85.31 50 THR B O 1
ATOM 2929 N N . ASP B 1 51 ? -13.914 22.781 0.512 1 88.12 51 ASP B N 1
ATOM 2930 C CA . ASP B 1 51 ? -14.477 22.641 1.853 1 88.12 51 ASP B CA 1
ATOM 2931 C C . ASP B 1 51 ? -14.836 24 2.443 1 88.12 51 ASP B C 1
ATOM 2933 O O . ASP B 1 51 ? -15.477 24.078 3.492 1 88.12 51 ASP B O 1
ATOM 2937 N N . ILE B 1 52 ? -14.398 25.062 1.838 1 89.62 52 ILE B N 1
ATOM 2938 C CA . ILE B 1 52 ? -14.711 26.391 2.357 1 89.62 52 ILE B CA 1
ATOM 2939 C C . ILE B 1 52 ? -16.172 26.719 2.086 1 89.62 52 ILE B C 1
ATOM 2941 O O . ILE B 1 52 ? -16.578 26.875 0.931 1 89.62 52 ILE B O 1
ATOM 2945 N N . PRO B 1 53 ? -16.922 26.891 3.09 1 87.06 53 PRO B N 1
ATOM 2946 C CA . PRO B 1 53 ? -18.375 26.969 2.904 1 87.06 53 PRO B CA 1
ATOM 2947 C C . PRO B 1 53 ? -18.844 28.359 2.465 1 87.06 53 PRO B C 1
ATOM 2949 O O . PRO B 1 53 ? -19.859 28.5 1.799 1 87.06 53 PRO B O 1
ATOM 2952 N N . ALA B 1 54 ? -18.156 29.375 3 1 89.69 54 ALA B N 1
ATOM 2953 C CA . ALA B 1 54 ? -18.656 30.719 2.721 1 89.69 54 ALA B CA 1
ATOM 2954 C C . ALA B 1 54 ? -17.531 31.75 2.826 1 89.69 54 A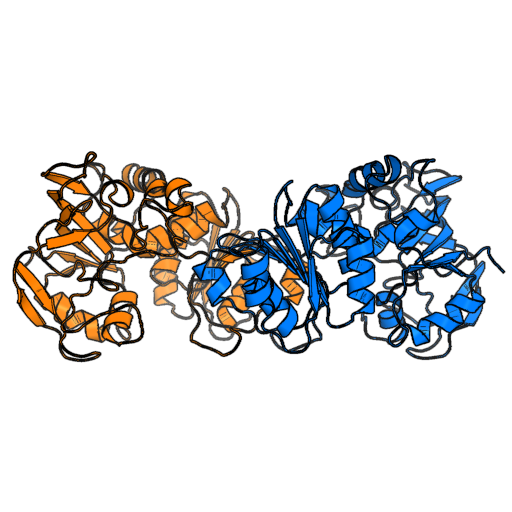LA B C 1
ATOM 2956 O O . ALA B 1 54 ? -16.516 31.5 3.486 1 89.69 54 ALA B O 1
ATOM 2957 N N . LEU B 1 55 ? -17.781 32.875 2.145 1 94.31 55 LEU B N 1
ATOM 2958 C CA . LEU B 1 55 ? -16.938 34.062 2.232 1 94.31 55 LEU B CA 1
ATOM 2959 C C . LEU B 1 55 ? -17.703 35.219 2.895 1 94.31 55 LEU B C 1
ATOM 2961 O O . LEU B 1 55 ? -18.922 35.312 2.781 1 94.31 55 LEU B O 1
ATOM 2965 N N . PRO B 1 56 ? -17.062 36.156 3.598 1 96.69 56 PRO B N 1
ATOM 2966 C CA . PRO B 1 56 ? -15.625 36.219 3.863 1 96.69 56 PRO B CA 1
ATOM 2967 C C . PRO B 1 56 ? -15.148 35.031 4.73 1 96.69 56 PRO B C 1
ATOM 2969 O O . PRO B 1 56 ? -15.953 34.406 5.43 1 96.69 56 PRO B O 1
ATOM 2972 N N . HIS B 1 57 ? -13.852 34.719 4.668 1 97.69 57 HIS B N 1
ATOM 2973 C CA . HIS B 1 57 ? -13.305 33.562 5.348 1 97.69 57 HIS B CA 1
ATOM 2974 C C . HIS B 1 57 ? -12.023 33.906 6.098 1 97.69 57 HIS B C 1
ATOM 2976 O O . HIS B 1 57 ? -11.258 34.781 5.66 1 97.69 57 HIS B O 1
ATOM 2982 N N . VAL B 1 58 ? -11.836 33.312 7.254 1 98 58 VAL B N 1
ATOM 2983 C CA . VAL B 1 58 ? -10.609 33.406 8.039 1 98 58 VAL B CA 1
ATOM 2984 C C . VAL B 1 58 ? -9.797 32.125 7.875 1 98 58 VAL B C 1
ATOM 2986 O O . VAL B 1 58 ? -10.203 31.062 8.352 1 98 58 VAL B O 1
ATOM 2989 N N . PRO B 1 59 ? -8.578 32.156 7.297 1 97.31 59 PRO B N 1
ATOM 2990 C CA . PRO B 1 59 ? -7.746 30.953 7.121 1 97.31 59 PRO B CA 1
ATOM 2991 C C . PRO B 1 59 ? -6.945 30.609 8.375 1 97.31 59 PRO B C 1
ATOM 2993 O O . PRO B 1 59 ? -7.094 31.266 9.406 1 97.31 59 PRO B O 1
ATOM 2996 N N . GLY B 1 60 ? -6.141 29.562 8.289 1 97 60 GLY B N 1
ATOM 2997 C CA . GLY B 1 60 ? -5.281 29.109 9.375 1 97 60 GLY B CA 1
ATOM 2998 C C . GLY B 1 60 ? -5.746 27.812 10 1 97 60 GLY B C 1
ATOM 2999 O O . GLY B 1 60 ? -6.902 27.688 10.414 1 97 60 GLY B O 1
ATOM 3000 N N . HIS B 1 61 ? -4.82 26.812 10.109 1 96.81 61 HIS B N 1
ATOM 3001 C CA . HIS B 1 61 ? -5.281 25.531 10.617 1 96.81 61 HIS B CA 1
ATOM 3002 C C . HIS B 1 61 ? -4.238 24.891 11.531 1 96.81 61 HIS B C 1
ATOM 3004 O O . HIS B 1 61 ? -4.477 23.828 12.109 1 96.81 61 HIS B O 1
ATOM 3010 N N . GLU B 1 62 ? -3.1 25.469 11.672 1 96.69 62 GLU B N 1
ATOM 3011 C CA . GLU B 1 62 ? -2.049 25.031 12.586 1 96.69 62 GLU B CA 1
ATOM 3012 C C . GLU B 1 62 ? -1.974 25.938 13.812 1 96.69 62 GLU B C 1
ATOM 3014 O O . GLU B 1 62 ? -1.488 27.078 13.727 1 96.69 62 GLU B O 1
ATOM 3019 N N . LEU B 1 63 ? -2.34 25.391 15.008 1 97.69 63 LEU B N 1
ATOM 3020 C CA . LEU B 1 63 ? -2.441 26.391 16.062 1 97.69 63 LEU B CA 1
ATOM 3021 C C . LEU B 1 63 ? -2.1 25.766 17.422 1 97.69 63 LEU B C 1
ATOM 3023 O O . LEU B 1 63 ? -2.162 24.547 17.578 1 97.69 63 LEU B O 1
ATOM 3027 N N . ALA B 1 64 ? -1.716 26.656 18.312 1 98.31 64 ALA B N 1
ATOM 3028 C CA . ALA B 1 64 ? -1.57 26.391 19.75 1 98.31 64 ALA B CA 1
ATOM 3029 C C . ALA B 1 64 ? -1.984 27.609 20.562 1 98.31 64 ALA B C 1
ATOM 3031 O O . ALA B 1 64 ? -1.815 28.75 20.125 1 98.31 64 ALA B O 1
ATOM 3032 N N . GLY B 1 65 ? -2.514 27.328 21.672 1 98.56 65 GLY B N 1
ATOM 3033 C CA . GLY B 1 65 ? -2.967 28.406 22.531 1 98.56 65 GLY B CA 1
ATOM 3034 C C . GLY B 1 65 ? -3.549 27.906 23.844 1 98.56 65 GLY B C 1
ATOM 3035 O O . GLY B 1 65 ? -3.109 26.891 24.391 1 98.56 65 GLY B O 1
ATOM 3036 N N . THR B 1 66 ? -4.398 28.766 24.391 1 98.81 66 THR B N 1
ATOM 3037 C CA . THR B 1 66 ? -5.047 28.406 25.656 1 98.81 66 THR B CA 1
ATOM 3038 C C . THR B 1 66 ? -6.566 28.391 25.484 1 98.81 66 THR B C 1
ATOM 3040 O O . THR B 1 66 ? -7.125 29.203 24.75 1 98.81 66 THR B O 1
ATOM 3043 N N . VAL B 1 67 ? -7.18 27.484 26.234 1 98.88 67 VAL B N 1
ATOM 3044 C CA . VAL B 1 67 ? -8.641 27.438 26.203 1 98.88 67 VAL B CA 1
ATOM 3045 C C . VAL B 1 67 ? -9.219 28.719 26.781 1 98.88 67 VAL B C 1
ATOM 3047 O O . VAL B 1 67 ? -8.891 29.109 27.906 1 98.88 67 VAL B O 1
ATOM 3050 N N . GLU B 1 68 ? -10.016 29.375 26 1 98.81 68 GLU B N 1
ATOM 3051 C CA . GLU B 1 68 ? -10.688 30.594 26.422 1 98.81 68 GLU B CA 1
ATOM 3052 C C . GLU B 1 68 ? -12.047 30.281 27.062 1 98.81 68 GLU B C 1
ATOM 3054 O O . GLU B 1 68 ? -12.422 30.891 28.062 1 98.81 68 GLU B O 1
ATOM 3059 N N . LYS B 1 69 ? -12.773 29.422 26.391 1 98.44 69 LYS B N 1
ATOM 3060 C CA . LYS B 1 69 ? -14.109 29 26.797 1 98.44 69 LYS B CA 1
ATOM 3061 C C . LYS B 1 69 ? -14.438 27.609 26.281 1 98.44 69 LYS B C 1
ATOM 3063 O O . LYS B 1 69 ? -13.969 27.219 25.203 1 98.44 69 LYS B O 1
ATOM 3068 N N . VAL B 1 70 ? -15.273 26.891 27.062 1 98.5 70 VAL B N 1
ATOM 3069 C CA . VAL B 1 70 ? -15.75 25.594 26.594 1 98.5 70 VAL B CA 1
ATOM 3070 C C . VAL B 1 70 ? -17.281 25.609 26.516 1 98.5 70 VAL B C 1
ATOM 3072 O O . VAL B 1 70 ? -17.938 26.344 27.266 1 98.5 70 VAL B O 1
ATOM 3075 N N . GLY B 1 71 ? -17.75 24.891 25.562 1 98.25 71 GLY B N 1
ATOM 3076 C CA . GLY B 1 71 ? -19.188 24.766 25.422 1 98.25 71 GLY B CA 1
ATOM 3077 C C . GLY B 1 71 ? -19.797 23.672 26.281 1 98.25 71 GLY B C 1
ATOM 3078 O O . GLY B 1 71 ? -19.062 22.953 26.953 1 98.25 71 GLY B O 1
ATOM 3079 N N . ALA B 1 72 ? -21.141 23.641 26.172 1 98.12 72 ALA B N 1
ATOM 3080 C CA . ALA B 1 72 ? -21.859 22.609 26.922 1 98.12 72 ALA B CA 1
ATOM 3081 C C . ALA B 1 72 ? -21.422 21.219 26.484 1 98.12 72 ALA B C 1
ATOM 3083 O O . ALA B 1 72 ? -21.234 20.953 25.297 1 98.12 72 ALA B O 1
ATOM 3084 N N . GLY B 1 73 ? -21.203 20.359 27.469 1 97.62 73 GLY B N 1
ATOM 3085 C CA . GLY B 1 73 ? -20.875 18.969 27.188 1 97.62 73 GLY B CA 1
ATOM 3086 C C . GLY B 1 73 ? -19.391 18.672 27.203 1 97.62 73 GLY B C 1
ATOM 3087 O O . GLY B 1 73 ? -18.984 17.516 27.219 1 97.62 73 GLY B O 1
ATOM 3088 N N . VAL B 1 74 ? -18.578 19.734 27.203 1 98.56 74 VAL B N 1
ATOM 3089 C CA . VAL B 1 74 ? -17.141 19.547 27.281 1 98.56 74 VAL B CA 1
ATOM 3090 C C . VAL B 1 74 ? -16.75 19.203 28.719 1 98.56 74 VAL B C 1
ATOM 3092 O O . VAL B 1 74 ? -17.141 19.891 29.656 1 98.56 74 VAL B O 1
ATOM 3095 N N . THR B 1 75 ? -15.953 18.172 28.875 1 98.38 75 THR B N 1
ATOM 3096 C CA . THR B 1 75 ? -15.664 17.719 30.234 1 98.38 75 THR B CA 1
ATOM 3097 C C . THR B 1 75 ? -14.156 17.656 30.469 1 98.38 75 THR B C 1
ATOM 3099 O O . THR B 1 75 ? -13.703 17.625 31.625 1 98.38 75 THR B O 1
ATOM 3102 N N . ARG B 1 76 ? -13.367 17.719 29.5 1 98.19 76 ARG B N 1
ATOM 3103 C CA . ARG B 1 76 ? -11.945 17.406 29.656 1 98.19 76 ARG B CA 1
ATOM 3104 C C . ARG B 1 76 ? -11.109 18.688 29.703 1 98.19 76 ARG B C 1
ATOM 3106 O O . ARG B 1 76 ? -9.898 18.641 29.938 1 98.19 76 ARG B O 1
ATOM 3113 N N . TRP B 1 77 ? -11.766 19.781 29.5 1 98.69 77 TRP B N 1
ATOM 3114 C CA . TRP B 1 77 ? -10.992 21.016 29.344 1 98.69 77 TRP B CA 1
ATOM 3115 C C . TRP B 1 77 ? -11.594 22.156 30.156 1 98.69 77 TRP B C 1
ATOM 3117 O O . TRP B 1 77 ? -12.812 22.203 30.359 1 98.69 77 TRP B O 1
ATOM 3127 N N . ARG B 1 78 ? -10.719 23.062 30.531 1 98 78 ARG B N 1
ATOM 3128 C CA . ARG B 1 78 ? -11.133 24.266 31.234 1 98 78 ARG B CA 1
ATOM 3129 C C . ARG B 1 78 ? -10.352 25.484 30.766 1 98 78 ARG B C 1
ATOM 3131 O O . ARG B 1 78 ? -9.289 25.344 30.156 1 98 78 ARG B O 1
ATOM 3138 N N . GLU B 1 79 ? -10.883 26.594 31.141 1 98.25 79 GLU B N 1
ATOM 3139 C CA . GLU B 1 79 ? -10.234 27.859 30.781 1 98.25 79 GLU B CA 1
ATOM 3140 C C . GLU B 1 79 ? -8.797 27.906 31.281 1 98.25 79 GLU B C 1
ATOM 3142 O O . GLU B 1 79 ? -8.516 27.516 32.406 1 98.25 79 GLU B O 1
ATOM 3147 N N . GLY B 1 80 ? -7.863 28.25 30.359 1 98.44 80 GLY B N 1
ATOM 3148 C CA . GLY B 1 80 ? -6.469 28.391 30.734 1 98.44 80 GLY B CA 1
ATOM 3149 C C . GLY B 1 80 ? -5.605 27.219 30.312 1 98.44 80 GLY B C 1
ATOM 3150 O O . GLY B 1 80 ? -4.379 27.312 30.281 1 98.44 80 GLY B O 1
ATOM 3151 N N . ASP B 1 81 ? -6.215 26.062 30.047 1 98.62 81 ASP B N 1
ATOM 3152 C CA . ASP B 1 81 ? -5.453 24.891 29.609 1 98.62 81 ASP B CA 1
ATOM 3153 C C . ASP B 1 81 ? -4.68 25.188 28.328 1 98.62 81 ASP B C 1
ATOM 3155 O O . ASP B 1 81 ? -5.211 25.797 27.406 1 98.62 81 ASP B O 1
ATOM 3159 N N . ARG B 1 82 ? -3.357 24.797 28.25 1 98.69 82 ARG B N 1
ATOM 3160 C CA . ARG B 1 82 ? -2.549 24.875 27.047 1 98.69 82 ARG B CA 1
ATOM 3161 C C . ARG B 1 82 ? -2.885 23.75 26.078 1 98.69 82 ARG B C 1
ATOM 3163 O O . ARG B 1 82 ? -2.818 22.578 26.438 1 98.69 82 ARG B O 1
ATOM 3170 N N . VAL B 1 83 ? -3.232 24.109 24.812 1 98.69 83 VAL B N 1
ATOM 3171 C CA . VAL B 1 83 ? -3.717 23.062 23.922 1 98.69 83 VAL B CA 1
ATOM 3172 C C . VAL B 1 83 ? -3.203 23.297 22.5 1 98.69 83 VAL B C 1
ATOM 3174 O O . VAL B 1 83 ? -2.773 24.406 22.172 1 98.69 83 VAL B O 1
ATOM 3177 N N . THR B 1 84 ? -3.139 22.328 21.797 1 98.19 84 THR B N 1
ATOM 3178 C CA . THR B 1 84 ? -3.064 22.312 20.328 1 98.19 84 THR B CA 1
ATOM 3179 C C . THR B 1 84 ? -4.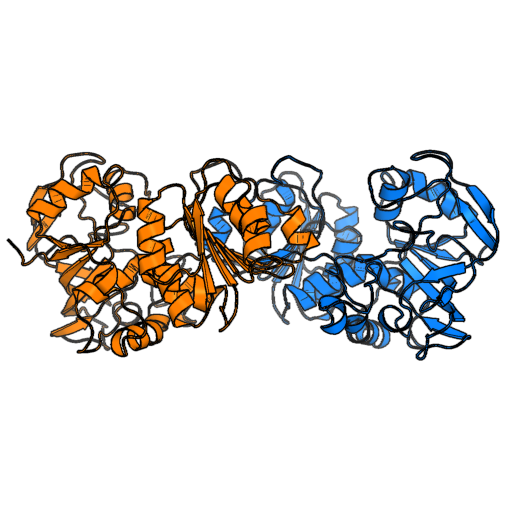117 21.375 19.75 1 98.19 84 THR B C 1
ATOM 3181 O O . THR B 1 84 ? -4.961 20.844 20.469 1 98.19 84 THR B O 1
ATOM 3184 N N . VAL B 1 85 ? -4.203 21.297 18.453 1 97.88 85 VAL B N 1
ATOM 3185 C CA . VAL B 1 85 ? -5.215 20.5 17.781 1 97.88 85 VAL B CA 1
ATOM 3186 C C . VAL B 1 85 ? -4.68 20 16.438 1 97.88 85 VAL B C 1
ATOM 3188 O O . VAL B 1 85 ? -3.924 20.719 15.766 1 97.88 85 VAL B O 1
ATOM 3191 N N . PRO B 1 86 ? -4.965 18.75 16.047 1 97 86 PRO B N 1
ATOM 3192 C CA . PRO B 1 86 ? -4.652 18.344 14.68 1 97 86 PRO B CA 1
ATOM 3193 C C . PRO B 1 86 ? -5.449 19.141 13.641 1 97 86 PRO B C 1
ATOM 3195 O O . PRO B 1 86 ? -6.559 19.594 13.93 1 97 86 PRO B O 1
ATOM 3198 N N . PHE B 1 87 ? -4.91 19.281 12.445 1 94.81 87 PHE B N 1
ATOM 3199 C CA . PHE B 1 87 ? -5.684 19.922 11.391 1 94.81 87 PHE B CA 1
ATOM 3200 C C . PHE B 1 87 ? -6.859 19.062 10.969 1 94.81 87 PHE B C 1
ATOM 3202 O O . PHE B 1 87 ? -7.848 19.562 10.43 1 94.81 87 PHE B O 1
ATOM 3209 N N . VAL B 1 88 ? -6.719 17.75 11.211 1 94.19 88 VAL B N 1
ATOM 3210 C CA . VAL B 1 88 ? -7.812 16.812 10.945 1 94.19 88 VAL B CA 1
ATOM 3211 C C . VAL B 1 88 ? -8.609 16.578 12.227 1 94.19 88 VAL B C 1
ATOM 3213 O O . VAL B 1 88 ? -8.312 15.656 12.992 1 94.19 88 VAL B O 1
ATOM 3216 N N . SER B 1 89 ? -9.688 17.312 12.375 1 97.31 89 SER B N 1
ATOM 3217 C CA . SER B 1 89 ? -10.547 17.141 13.539 1 97.31 89 SER B CA 1
ATOM 3218 C C . SER B 1 89 ? -11.711 16.203 13.234 1 97.31 89 SER B C 1
ATOM 3220 O O . SER B 1 89 ? -12.562 16.516 12.398 1 97.31 89 SER B O 1
ATOM 3222 N N . GLY B 1 90 ? -11.734 15.07 13.945 1 98.06 90 GLY B N 1
ATOM 3223 C CA . GLY B 1 90 ? -12.836 14.141 13.766 1 98.06 90 GLY B CA 1
ATOM 3224 C C . GLY B 1 90 ? -14.109 14.586 14.461 1 98.06 90 GLY B C 1
ATOM 3225 O O . GLY B 1 90 ? -14.102 15.555 15.227 1 98.06 90 GLY B O 1
ATOM 3226 N N . CYS B 1 91 ? -15.211 13.867 14.211 1 98 91 CYS B N 1
ATOM 3227 C CA . CYS B 1 91 ? -16.5 14.219 14.789 1 98 91 CYS B CA 1
ATOM 3228 C C . CYS B 1 91 ? -16.594 13.797 16.25 1 98 91 CYS B C 1
ATOM 3230 O O . CYS B 1 91 ? -17.453 14.258 16.984 1 98 91 CYS B O 1
ATOM 3232 N N . GLY B 1 92 ? -15.766 12.906 16.625 1 97.62 92 GLY B N 1
ATOM 3233 C CA . GLY B 1 92 ? -15.672 12.477 18.016 1 97.62 92 GLY B CA 1
ATOM 3234 C C . GLY B 1 92 ? -16.609 11.336 18.359 1 97.62 92 GLY B C 1
ATOM 3235 O O . GLY B 1 92 ? -16.516 10.734 19.422 1 97.62 92 GLY B O 1
ATOM 3236 N N . THR B 1 93 ? -17.469 10.984 17.359 1 97.44 93 THR B N 1
ATOM 3237 C CA . THR B 1 93 ? -18.516 10.062 17.797 1 97.44 93 THR B CA 1
ATOM 3238 C C . THR B 1 93 ? -18.609 8.867 16.844 1 97.44 93 THR B C 1
ATOM 3240 O O . THR B 1 93 ? -19.156 7.824 17.203 1 97.44 93 THR B O 1
ATOM 3243 N N . CYS B 1 94 ? -18.141 8.977 15.656 1 97.69 94 CYS B N 1
ATOM 3244 C CA . CYS B 1 94 ? -18.281 7.871 14.711 1 97.69 94 CYS B CA 1
ATOM 3245 C C . CYS B 1 94 ? -17.312 6.738 15.055 1 97.69 94 CYS B C 1
ATOM 3247 O O . CYS B 1 94 ? -16.516 6.867 15.977 1 97.69 94 CYS B O 1
ATOM 3249 N N . GLU B 1 95 ? -17.406 5.664 14.344 1 96.94 95 GLU B N 1
ATOM 3250 C CA . GLU B 1 95 ? -16.609 4.48 14.633 1 96.94 95 GLU B CA 1
ATOM 3251 C C . GLU B 1 95 ? -15.117 4.773 14.484 1 96.94 95 GLU B C 1
ATOM 3253 O O . GLU B 1 95 ? -14.297 4.277 15.258 1 96.94 95 GLU B O 1
ATOM 3258 N N . TRP B 1 96 ? -14.727 5.562 13.555 1 97.94 96 TRP B N 1
ATOM 3259 C CA . TRP B 1 96 ? -13.328 5.887 13.312 1 97.94 96 TRP B CA 1
ATOM 3260 C C . TRP B 1 96 ? -12.773 6.754 14.438 1 97.94 96 TRP B C 1
ATOM 3262 O O . TRP B 1 96 ? -11.656 6.52 14.914 1 97.94 96 TRP B O 1
ATOM 3272 N N . CYS B 1 97 ? -13.508 7.672 14.867 1 98.06 97 CYS B N 1
ATOM 3273 C CA . CYS B 1 97 ? -13.086 8.508 15.984 1 98.06 97 CYS B CA 1
ATOM 3274 C C . CYS B 1 97 ? -12.969 7.691 17.266 1 98.06 97 CYS B C 1
ATOM 3276 O O . CYS B 1 97 ? -11.992 7.824 18 1 98.06 97 CYS B O 1
ATOM 3278 N N . ARG B 1 98 ? -13.875 6.816 17.438 1 97.25 98 ARG B N 1
ATOM 3279 C CA . ARG B 1 98 ? -13.898 6.031 18.656 1 97.25 98 ARG B CA 1
ATOM 3280 C C . ARG B 1 98 ? -12.742 5.039 18.703 1 97.25 98 ARG B C 1
ATOM 3282 O O . ARG B 1 98 ? -12.305 4.629 19.781 1 97.25 98 ARG B O 1
ATOM 3289 N N . THR B 1 99 ? -12.25 4.652 17.516 1 96.56 99 THR B N 1
ATOM 3290 C CA . THR B 1 99 ? -11.172 3.676 17.469 1 96.56 99 THR B CA 1
ATOM 3291 C C . THR B 1 99 ? -9.828 4.363 17.234 1 96.56 99 THR B C 1
ATOM 3293 O O . THR B 1 99 ? -8.852 3.715 16.875 1 96.56 99 THR B O 1
ATOM 3296 N N . GLY B 1 100 ? -9.805 5.676 17.359 1 96.75 100 GLY B N 1
ATOM 3297 C CA . GLY B 1 100 ? -8.555 6.422 17.312 1 96.75 100 GLY B CA 1
ATOM 3298 C C . GLY B 1 100 ? -8.109 6.75 15.906 1 96.75 100 GLY B C 1
ATOM 3299 O O . GLY B 1 100 ? -6.949 7.09 15.68 1 96.75 100 GLY B O 1
ATOM 3300 N N . GLN B 1 101 ? -9.039 6.605 14.93 1 97.94 101 GLN B N 1
ATOM 3301 C CA . GLN B 1 101 ? -8.703 6.84 13.531 1 97.94 101 GLN B CA 1
ATOM 3302 C C . GLN B 1 101 ? -9.43 8.07 12.992 1 97.94 101 GLN B C 1
ATOM 3304 O O . GLN B 1 101 ? -10.031 8.016 11.914 1 97.94 101 GLN B O 1
ATOM 3309 N N . ALA B 1 102 ? -9.336 9.172 13.711 1 98 102 ALA B N 1
ATOM 3310 C CA . ALA B 1 102 ? -10.086 10.375 13.359 1 98 102 ALA B CA 1
ATOM 3311 C C . ALA B 1 102 ? -9.602 10.961 12.039 1 98 102 ALA B C 1
ATOM 3313 O O . ALA B 1 102 ? -10.32 11.711 11.383 1 98 102 ALA B O 1
ATOM 3314 N N . GLN B 1 103 ? -8.328 10.633 11.648 1 97.44 103 GLN B N 1
ATOM 3315 C CA . GLN B 1 103 ? -7.762 11.219 10.438 1 97.44 103 GLN B CA 1
ATOM 3316 C C . GLN B 1 103 ? -8.5 10.719 9.195 1 97.44 103 GLN B C 1
ATOM 3318 O O . GLN B 1 103 ? -8.344 11.289 8.109 1 97.44 103 GLN B O 1
ATOM 3323 N N . VAL B 1 104 ? -9.359 9.672 9.391 1 98.25 104 VAL B N 1
ATOM 3324 C CA . VAL B 1 104 ? -10.133 9.211 8.242 1 98.25 104 VAL B CA 1
ATOM 3325 C C . VAL B 1 104 ? -11.625 9.352 8.531 1 98.25 104 VAL B C 1
ATOM 3327 O O . VAL B 1 104 ? -12.453 8.711 7.883 1 98.25 104 VAL B O 1
ATOM 3330 N N . CYS B 1 105 ? -12.016 10.117 9.508 1 98.19 105 CYS B N 1
ATOM 3331 C CA . CYS B 1 105 ? -13.406 10.391 9.828 1 98.19 105 CYS B CA 1
ATOM 3332 C C . CYS B 1 105 ? -14.133 11 8.641 1 98.19 105 CYS B C 1
ATOM 3334 O O . CYS B 1 105 ? -13.656 11.961 8.039 1 98.19 105 CYS B O 1
ATOM 3336 N N . PRO B 1 106 ? -15.297 10.453 8.258 1 97 106 PRO B N 1
ATOM 3337 C CA . PRO B 1 106 ? -16.031 11.031 7.129 1 97 106 PRO B CA 1
ATOM 3338 C C . PRO B 1 106 ? -16.594 12.414 7.438 1 97 106 PRO B C 1
ATOM 3340 O O . PRO B 1 106 ? -16.969 13.148 6.52 1 97 106 PRO B O 1
ATOM 3343 N N . ASP B 1 107 ? -16.656 12.75 8.695 1 97 107 ASP B N 1
ATOM 3344 C CA . ASP B 1 107 ? -17.219 14.023 9.109 1 97 107 ASP B CA 1
ATOM 3345 C C . ASP B 1 107 ? -16.172 14.922 9.742 1 97 107 ASP B C 1
ATOM 3347 O O . ASP B 1 107 ? -16.422 15.57 10.758 1 97 107 ASP B O 1
ATOM 3351 N N . GLN B 1 108 ? -15.062 14.883 9.203 1 96.12 108 GLN B N 1
ATOM 3352 C CA . GLN B 1 108 ? -13.938 15.688 9.688 1 96.12 108 GLN B CA 1
ATOM 3353 C C . GLN B 1 108 ? -14.211 17.172 9.508 1 96.12 108 GLN B C 1
ATOM 3355 O O . GLN B 1 108 ? -14.922 17.578 8.586 1 96.12 108 GLN B O 1
ATOM 3360 N N . THR B 1 109 ? -13.672 17.984 10.414 1 95.94 109 THR B N 1
ATOM 3361 C CA . THR B 1 109 ? -13.641 19.438 10.273 1 95.94 109 THR B CA 1
ATOM 3362 C C . THR B 1 109 ? -12.203 19.953 10.391 1 95.94 109 THR B C 1
ATOM 3364 O O . THR B 1 109 ? -11.336 19.266 10.93 1 95.94 109 THR B O 1
ATOM 3367 N N . GLN B 1 110 ? -11.953 21.031 9.836 1 96.5 110 GLN B N 1
ATOM 3368 C CA . GLN B 1 110 ? -10.625 21.641 9.82 1 96.5 110 GLN B CA 1
ATOM 3369 C C . GLN B 1 110 ? -10.719 23.172 9.938 1 96.5 110 GLN B C 1
ATOM 3371 O O . GLN B 1 110 ? -11.266 23.828 9.062 1 96.5 110 GLN B O 1
ATOM 3376 N N . PRO B 1 111 ? -10.188 23.703 11.047 1 97.12 111 PRO B N 1
ATOM 3377 C CA . PRO B 1 111 ? -10.172 25.172 11.109 1 97.12 111 PRO B CA 1
ATOM 3378 C C . PRO B 1 111 ? -9.477 25.812 9.914 1 97.12 111 PRO B C 1
ATOM 3380 O O . PRO B 1 111 ? -8.461 25.297 9.438 1 97.12 111 PRO B O 1
ATOM 3383 N N . GLY B 1 112 ? -10.039 26.891 9.422 1 96.88 112 GLY B N 1
ATOM 3384 C CA . GLY B 1 112 ? -9.469 27.578 8.266 1 96.88 112 GLY B CA 1
ATOM 3385 C C . GLY B 1 112 ? -9.945 27.016 6.945 1 96.88 112 GLY B C 1
ATOM 3386 O O . GLY B 1 112 ? -9.594 27.531 5.883 1 96.88 112 GLY B O 1
ATOM 3387 N N . PHE B 1 113 ? -10.758 25.922 6.984 1 96.44 113 PHE B N 1
ATOM 3388 C CA . PHE B 1 113 ? -11.312 25.312 5.789 1 96.44 113 PHE B CA 1
ATOM 3389 C C . PHE B 1 113 ? -12.82 25.109 5.93 1 96.44 113 PHE B C 1
ATOM 3391 O O . PHE B 1 113 ? -13.609 25.938 5.461 1 96.44 113 PHE B O 1
ATOM 3398 N N . THR B 1 114 ? -13.258 24.203 6.809 1 96.69 114 THR B N 1
ATOM 3399 C CA . THR B 1 114 ? -14.68 23.922 6.973 1 96.69 114 THR B CA 1
ATOM 3400 C C . THR B 1 114 ? -15.352 25.016 7.812 1 96.69 114 THR B C 1
ATOM 3402 O O . THR B 1 114 ? -16.578 25.125 7.824 1 96.69 114 THR B O 1
ATOM 3405 N N . HIS B 1 115 ? -14.617 25.75 8.57 1 96.56 115 HIS B N 1
ATOM 3406 C CA . HIS B 1 115 ? -15.039 26.906 9.352 1 96.56 115 HIS B CA 1
ATOM 3407 C C . HIS B 1 115 ? -13.875 27.875 9.57 1 96.56 115 HIS B C 1
ATOM 3409 O O . HIS B 1 115 ? -12.773 27.656 9.086 1 96.56 115 HIS B O 1
ATOM 3415 N N . TRP B 1 116 ? -14.094 29 10.219 1 97.81 116 TRP B N 1
ATOM 3416 C CA . TRP B 1 116 ? -13.078 30.031 10.398 1 97.81 116 TRP B CA 1
ATOM 3417 C C . TRP B 1 116 ? -11.875 29.469 11.156 1 97.81 116 TRP B C 1
ATOM 3419 O O . TRP B 1 116 ? -12.031 28.703 12.102 1 97.81 116 TRP B O 1
ATOM 3429 N N . GLY B 1 117 ? -10.695 29.984 10.766 1 98.06 117 GLY B N 1
ATOM 3430 C CA . GLY B 1 117 ? -9.461 29.375 11.25 1 98.06 117 GLY B CA 1
ATOM 3431 C C . GLY B 1 117 ? -8.734 30.234 12.266 1 98.06 117 GLY B C 1
ATOM 3432 O O . GLY B 1 117 ? -9.352 31.078 12.938 1 98.06 117 GLY B O 1
ATOM 3433 N N . SER B 1 118 ? -7.473 29.969 12.383 1 98.38 118 SER B N 1
ATOM 3434 C CA . SER B 1 118 ? -6.695 30.453 13.516 1 98.38 118 SER B CA 1
ATOM 3435 C C . SER B 1 118 ? -5.906 31.703 13.164 1 98.38 118 SER B C 1
ATOM 3437 O O . SER B 1 118 ? -5.137 32.219 13.977 1 98.38 118 SER B O 1
ATOM 3439 N N . TYR B 1 119 ? -6.027 32.156 11.922 1 98.44 119 TYR B N 1
ATOM 3440 C CA . TYR B 1 119 ? -5.457 33.469 11.664 1 98.44 119 TYR B CA 1
ATOM 3441 C C . TYR B 1 119 ? -6.297 34.562 12.312 1 98.44 119 TYR B C 1
ATOM 3443 O O . TYR B 1 119 ? -6.785 35.469 11.625 1 98.44 119 TYR B O 1
ATOM 3451 N N . ALA B 1 120 ? -6.445 34.469 13.578 1 98.56 120 ALA B N 1
ATOM 3452 C CA . ALA B 1 120 ? -7.301 35.281 14.438 1 98.56 120 ALA B CA 1
ATOM 3453 C C . ALA B 1 120 ? -6.875 35.156 15.898 1 98.56 120 ALA B C 1
ATOM 3455 O O . ALA B 1 120 ? -6.078 34.312 16.25 1 98.56 120 ALA B O 1
ATOM 3456 N N . GLU B 1 121 ? -7.402 36.062 16.703 1 98.69 121 GLU B N 1
ATOM 3457 C CA . GLU B 1 121 ? -7.098 36.031 18.125 1 98.69 121 GLU B CA 1
ATOM 3458 C C . GLU B 1 121 ? -7.773 34.844 18.797 1 98.69 121 GLU B C 1
ATOM 3460 O O . GLU B 1 121 ? -7.258 34.281 19.781 1 98.69 121 GLU B O 1
ATOM 3465 N N . LEU B 1 122 ? -8.938 34.469 18.312 1 98.81 122 LEU B N 1
ATOM 3466 C CA . LEU B 1 122 ? -9.719 33.375 18.828 1 98.81 122 LEU B CA 1
ATOM 3467 C C . LEU B 1 122 ? -10.156 32.438 17.703 1 98.81 122 LEU B C 1
ATOM 3469 O O . LEU B 1 122 ? -10.398 32.875 16.578 1 98.81 122 LEU B O 1
ATOM 3473 N N . VAL B 1 123 ? -10.312 31.172 18.031 1 98.69 123 VAL B N 1
ATOM 3474 C CA . VAL B 1 123 ? -10.75 30.203 17.031 1 98.69 123 VAL B CA 1
ATOM 3475 C C . VAL B 1 123 ? -11.672 29.156 17.672 1 98.69 123 VAL B C 1
ATOM 3477 O O . VAL B 1 123 ? -11.445 28.75 18.812 1 98.69 123 VAL B O 1
ATOM 3480 N N . VAL B 1 124 ? -12.68 28.797 16.953 1 98.62 124 VAL B N 1
ATOM 3481 C CA . VAL B 1 124 ? -13.602 27.75 17.406 1 98.62 124 VAL B CA 1
ATOM 3482 C C . VAL B 1 124 ? -13.07 26.375 16.984 1 98.62 124 VAL B C 1
ATOM 3484 O O . VAL B 1 124 ? -12.68 26.188 15.836 1 98.62 124 VAL B O 1
ATOM 3487 N N . LEU B 1 125 ? -13.086 25.438 17.922 1 98.38 125 LEU B N 1
ATOM 3488 C CA . LEU B 1 125 ? -12.75 24.047 17.641 1 98.38 125 LEU B CA 1
ATOM 3489 C C . LEU B 1 125 ? -13.891 23.125 18.062 1 98.38 125 LEU B C 1
ATOM 3491 O O . LEU B 1 125 ? -14.414 23.234 19.172 1 98.38 125 LEU B O 1
ATOM 3495 N N . ASN B 1 126 ? -14.219 22.266 17.141 1 97.44 126 ASN B N 1
ATOM 3496 C CA . ASN B 1 126 ? -15.328 21.344 17.391 1 97.44 126 ASN B CA 1
ATOM 3497 C C . ASN B 1 126 ? -14.867 20.078 18.094 1 97.44 126 ASN B C 1
ATOM 3499 O O . ASN B 1 126 ? -13.68 19.734 18.062 1 97.44 126 ASN B O 1
ATOM 3503 N N . ALA B 1 127 ? -15.852 19.391 18.734 1 98.19 127 ALA B N 1
ATOM 3504 C CA . ALA B 1 127 ? -15.578 18.141 19.438 1 98.19 127 ALA B CA 1
ATOM 3505 C C . ALA B 1 127 ? -14.32 18.25 20.281 1 98.19 127 ALA B C 1
ATOM 3507 O O . ALA B 1 127 ? -13.406 17.422 20.172 1 98.19 127 ALA B O 1
ATOM 3508 N N . ALA B 1 128 ? -14.336 19.219 21.172 1 98.5 128 ALA B N 1
ATOM 3509 C CA . ALA B 1 128 ? -13.156 19.625 21.938 1 98.5 128 ALA B CA 1
ATOM 3510 C C . ALA B 1 128 ? -12.555 18.438 22.688 1 98.5 128 ALA B C 1
ATOM 3512 O O . ALA B 1 128 ? -11.344 18.234 22.656 1 98.5 128 ALA B O 1
ATOM 3513 N N . ASP B 1 129 ? -13.375 17.594 23.297 1 98.44 129 ASP B N 1
ATOM 3514 C CA . ASP B 1 129 ? -12.883 16.484 24.109 1 98.44 129 ASP B CA 1
ATOM 3515 C C . ASP B 1 129 ? -12.133 15.469 23.234 1 98.44 129 ASP B C 1
ATOM 3517 O O . ASP B 1 129 ? -11.211 14.805 23.703 1 98.44 129 ASP B O 1
ATOM 3521 N N . ALA B 1 130 ? -12.492 15.383 21.969 1 98.12 130 ALA B N 1
ATOM 3522 C CA . ALA B 1 130 ? -11.891 14.391 21.078 1 98.12 130 ALA B CA 1
ATOM 3523 C C . ALA B 1 130 ? -10.672 14.969 20.359 1 98.12 130 ALA B C 1
ATOM 3525 O O . ALA B 1 130 ? -9.734 14.242 20.031 1 98.12 130 ALA B O 1
ATOM 3526 N N . ASN B 1 131 ? -10.664 16.312 20.188 1 98.38 131 ASN B N 1
ATOM 3527 C CA . ASN B 1 131 ? -9.711 16.828 19.219 1 98.38 131 ASN B CA 1
ATOM 3528 C C . ASN B 1 131 ? -8.641 17.688 19.891 1 98.38 131 ASN B C 1
ATOM 3530 O O . ASN B 1 131 ? -7.52 17.797 19.391 1 98.38 131 ASN B O 1
ATOM 3534 N N . LEU B 1 132 ? -8.891 18.344 21 1 98.5 132 LEU B N 1
ATOM 3535 C CA . LEU B 1 132 ? -7.859 19.141 21.656 1 98.5 132 LEU B CA 1
ATOM 3536 C C . LEU B 1 132 ? -6.785 18.25 22.266 1 98.5 132 LEU B C 1
ATOM 3538 O O . LEU B 1 132 ? -7.086 17.172 22.766 1 98.5 132 LEU B O 1
ATOM 3542 N N . VAL B 1 133 ? -5.578 18.688 22.234 1 98.38 133 VAL B N 1
ATOM 3543 C CA . VAL B 1 133 ? -4.418 18 22.766 1 98.38 133 VAL B CA 1
ATOM 3544 C C . VAL B 1 133 ? -3.729 18.875 23.812 1 98.38 133 VAL B C 1
ATOM 3546 O O . VAL B 1 133 ? -3.426 20.031 23.547 1 98.38 133 VAL B O 1
ATOM 3549 N N . ALA B 1 134 ? -3.475 18.297 24.891 1 98.38 134 ALA B N 1
ATOM 3550 C CA . ALA B 1 134 ? -2.785 19.047 25.953 1 98.38 134 ALA B CA 1
ATOM 3551 C C . ALA B 1 134 ? -1.327 19.297 25.578 1 98.38 134 ALA B C 1
ATOM 3553 O O . ALA B 1 134 ? -0.638 18.391 25.094 1 98.38 134 ALA B O 1
ATOM 3554 N N . LEU B 1 135 ? -0.881 20.453 25.828 1 97.5 135 LEU B N 1
ATOM 3555 C CA . LEU B 1 135 ? 0.514 20.812 25.578 1 97.5 135 LEU B CA 1
ATOM 3556 C C . LEU B 1 135 ? 1.316 20.766 26.875 1 97.5 135 LEU B C 1
ATOM 3558 O O . LEU B 1 135 ? 0.971 21.453 27.844 1 97.5 135 LEU B O 1
ATOM 3562 N N . PRO B 1 136 ? 2.379 20.047 26.844 1 95.62 136 PRO B N 1
ATOM 3563 C CA . PRO B 1 136 ? 3.285 20.125 28 1 95.62 136 PRO B CA 1
ATOM 3564 C C . PRO B 1 136 ? 3.857 21.531 28.203 1 95.62 136 PRO B C 1
ATOM 3566 O O . PRO B 1 136 ? 4.027 22.281 27.234 1 95.62 136 PRO B O 1
ATOM 3569 N N . ASP B 1 137 ? 4.254 21.781 29.406 1 93.81 137 ASP B N 1
ATOM 3570 C CA . ASP B 1 137 ? 4.758 23.109 29.766 1 93.81 137 ASP B CA 1
ATOM 3571 C C . ASP B 1 137 ? 6.062 23.422 29.031 1 93.81 137 ASP B C 1
ATOM 3573 O O . ASP B 1 137 ? 6.355 24.578 28.734 1 93.81 137 ASP B O 1
ATOM 3577 N N . ASP B 1 138 ? 6.773 22.375 28.703 1 92.94 138 ASP B N 1
ATOM 3578 C CA . ASP B 1 138 ? 8.109 22.547 28.125 1 92.94 138 ASP B CA 1
ATOM 3579 C C . ASP B 1 138 ? 8.039 22.719 26.609 1 92.94 138 ASP B C 1
ATOM 3581 O O . ASP B 1 138 ? 9.07 22.906 25.953 1 92.94 138 ASP B O 1
ATOM 3585 N N . VAL B 1 139 ? 6.855 22.734 26.062 1 95.12 139 VAL B N 1
ATOM 3586 C CA . VAL B 1 139 ? 6.691 22.938 24.625 1 95.12 139 VAL B CA 1
ATOM 3587 C C . VAL B 1 139 ? 6.145 24.328 24.344 1 95.12 139 VAL B C 1
ATOM 3589 O O . VAL B 1 139 ? 5.066 24.688 24.828 1 95.12 139 VAL B O 1
ATOM 3592 N N . SER B 1 140 ? 6.918 25.078 23.625 1 95.5 140 SER B N 1
ATOM 3593 C CA . SER B 1 140 ? 6.477 26.438 23.312 1 95.5 140 SER B CA 1
ATOM 3594 C C . SER B 1 140 ? 5.27 26.422 22.375 1 95.5 140 SER B C 1
ATOM 3596 O O . SER B 1 140 ? 5.043 25.438 21.656 1 95.5 140 SER B O 1
ATOM 3598 N N . PHE B 1 141 ? 4.496 27.422 22.375 1 96.62 141 PHE B N 1
ATOM 3599 C CA . PHE B 1 141 ? 3.346 27.531 21.484 1 96.62 141 PHE B CA 1
ATOM 3600 C C . PHE B 1 141 ? 3.791 27.547 20.031 1 96.62 141 PHE B C 1
ATOM 3602 O O . PHE B 1 141 ? 3.117 26.984 19.156 1 96.62 141 PHE B O 1
ATOM 3609 N N . GLU B 1 142 ? 4.934 28.203 19.75 1 94.75 142 GLU B N 1
ATOM 3610 C CA . GLU B 1 142 ? 5.449 28.266 18.391 1 94.75 142 GLU B CA 1
ATOM 3611 C C . GLU B 1 142 ? 5.801 26.875 17.875 1 94.75 142 GLU B C 1
ATOM 3613 O O . GLU B 1 142 ? 5.453 26.516 16.734 1 94.75 142 GLU B O 1
ATOM 3618 N N . ALA B 1 143 ? 6.457 26.141 18.703 1 93.5 143 ALA B N 1
ATOM 3619 C CA . ALA B 1 143 ? 6.777 24.766 18.328 1 93.5 143 ALA B CA 1
ATOM 3620 C C . ALA B 1 143 ? 5.508 23.938 18.125 1 93.5 143 ALA B C 1
ATOM 3622 O O . ALA B 1 143 ? 5.395 23.188 17.156 1 93.5 143 ALA B O 1
ATOM 3623 N N . ALA B 1 144 ? 4.574 24.125 19 1 94.88 144 ALA B N 1
ATOM 3624 C CA . ALA B 1 144 ? 3.326 23.359 18.953 1 94.88 144 ALA B CA 1
ATOM 3625 C C . ALA B 1 144 ? 2.535 23.688 17.688 1 94.88 144 ALA B C 1
ATOM 3627 O O . ALA B 1 144 ? 1.908 22.812 17.094 1 94.88 144 ALA B O 1
ATOM 3628 N N . ALA B 1 145 ? 2.529 24.938 17.281 1 93.75 145 ALA B N 1
ATOM 3629 C CA . ALA B 1 145 ? 1.809 25.359 16.078 1 93.75 145 ALA B CA 1
ATOM 3630 C C . ALA B 1 145 ? 2.346 24.641 14.844 1 93.75 145 ALA B C 1
ATOM 3632 O O . ALA B 1 145 ? 1.599 24.375 13.898 1 93.75 145 ALA B O 1
ATOM 3633 N N . SER B 1 146 ? 3.623 24.281 14.883 1 89.81 146 SER B N 1
ATOM 3634 C CA . SER B 1 146 ? 4.25 23.609 13.742 1 89.81 146 SER B CA 1
ATOM 3635 C C . SER B 1 146 ? 3.863 22.141 13.688 1 89.81 146 SER B C 1
ATOM 3637 O O . SER B 1 146 ? 4.082 21.484 12.672 1 89.81 146 SER B O 1
ATOM 3639 N N . LEU B 1 147 ? 3.244 21.641 14.711 1 92.88 147 LEU B N 1
ATOM 3640 C CA . LEU B 1 147 ? 2.959 20.219 14.812 1 92.88 147 LEU B CA 1
ATOM 3641 C C . LEU B 1 147 ? 1.606 19.891 14.188 1 92.88 147 LEU B C 1
ATOM 3643 O O . LEU B 1 147 ? 1.274 18.719 14 1 92.88 147 LEU B O 1
ATOM 3647 N N . GLY B 1 148 ? 0.875 20.891 13.875 1 89.88 148 GLY B N 1
ATOM 3648 C CA . GLY B 1 148 ? -0.517 20.688 13.508 1 89.88 148 GLY B CA 1
ATOM 3649 C C . GLY B 1 148 ? -0.684 20.031 12.148 1 89.88 148 GLY B C 1
ATOM 3650 O O . GLY B 1 148 ? -1.571 19.188 11.969 1 89.88 148 GLY B O 1
ATOM 3651 N N . CYS B 1 149 ? 0.129 20.359 11.18 1 92.06 149 CYS B N 1
ATOM 3652 C CA . CYS B 1 149 ? -0.073 19.828 9.828 1 92.06 149 CYS B CA 1
ATOM 3653 C C . CYS B 1 149 ? 1.191 19.156 9.312 1 92.06 149 CYS B C 1
ATOM 3655 O O . CYS B 1 149 ? 1.29 17.922 9.312 1 92.06 149 CYS B O 1
ATOM 3657 N N . ARG B 1 150 ? 2.289 19.875 9.211 1 91.31 150 ARG B N 1
ATOM 3658 C CA . ARG B 1 150 ? 3.494 19.359 8.578 1 91.31 150 ARG B CA 1
ATOM 3659 C C . ARG B 1 150 ? 4.086 18.203 9.375 1 91.31 150 ARG B C 1
ATOM 3661 O O . ARG B 1 150 ? 4.273 17.109 8.852 1 91.31 150 ARG B O 1
ATOM 3668 N N . PHE B 1 151 ? 4.309 18.453 10.703 1 93.5 151 PHE B N 1
ATOM 3669 C CA . PHE B 1 151 ? 4.953 17.438 11.531 1 93.5 151 PHE B CA 1
ATOM 3670 C C . PHE B 1 151 ? 4 16.281 11.805 1 93.5 151 PHE B C 1
ATOM 3672 O O . PHE B 1 151 ? 4.41 15.117 11.797 1 93.5 151 PHE B O 1
ATOM 3679 N N . ALA B 1 152 ? 2.734 16.656 12.086 1 96.31 152 ALA B N 1
ATOM 3680 C CA . ALA B 1 152 ? 1.774 15.594 12.344 1 96.31 152 ALA B CA 1
ATOM 3681 C C . ALA B 1 152 ? 1.645 14.672 11.141 1 96.31 152 ALA B C 1
ATOM 3683 O O . ALA B 1 152 ? 1.644 13.445 11.281 1 96.31 152 ALA B O 1
ATOM 3684 N N . THR B 1 153 ? 1.565 15.266 9.984 1 96.5 153 THR B N 1
ATOM 3685 C CA . THR B 1 153 ? 1.46 14.492 8.75 1 96.5 153 THR B CA 1
ATOM 3686 C C . THR B 1 153 ? 2.695 13.625 8.555 1 96.5 153 THR B C 1
ATOM 3688 O O . THR B 1 153 ? 2.58 12.43 8.258 1 96.5 153 THR B O 1
ATOM 3691 N N . ALA B 1 154 ? 3.822 14.203 8.758 1 97.56 154 ALA B N 1
ATOM 3692 C CA . ALA B 1 154 ? 5.082 13.477 8.594 1 97.56 154 ALA B CA 1
ATOM 3693 C C . ALA B 1 154 ? 5.223 12.383 9.656 1 97.56 154 ALA B C 1
ATOM 3695 O O . ALA B 1 154 ? 5.699 11.289 9.359 1 97.56 154 ALA B O 1
ATOM 3696 N N . TYR B 1 155 ? 4.879 12.727 10.883 1 98.31 155 TYR B N 1
ATOM 3697 C CA . TYR B 1 155 ? 4.992 11.758 11.969 1 98.31 155 TYR B CA 1
ATOM 3698 C C . TYR B 1 155 ? 4.137 10.523 11.703 1 98.31 155 TYR B C 1
ATOM 3700 O O . TYR B 1 155 ? 4.59 9.391 11.883 1 98.31 155 TYR B O 1
ATOM 3708 N N . ARG B 1 156 ? 2.922 10.773 11.328 1 98.38 156 ARG B N 1
ATOM 3709 C CA . ARG B 1 156 ? 2.051 9.656 10.977 1 98.38 156 ARG B CA 1
ATOM 3710 C C . ARG B 1 156 ? 2.646 8.828 9.844 1 98.38 156 ARG B C 1
ATOM 3712 O O . ARG B 1 156 ? 2.654 7.598 9.898 1 98.38 156 ARG B O 1
ATOM 3719 N N . ALA B 1 157 ? 3.139 9.461 8.82 1 98.69 157 ALA B N 1
ATOM 3720 C CA . ALA B 1 157 ? 3.707 8.758 7.672 1 98.69 157 ALA B CA 1
ATOM 3721 C C . ALA B 1 157 ? 4.879 7.875 8.094 1 98.69 157 ALA B C 1
ATOM 3723 O O . ALA B 1 157 ? 4.918 6.688 7.762 1 98.69 157 ALA B O 1
ATOM 3724 N N . VAL B 1 158 ? 5.801 8.438 8.883 1 98.81 158 VAL B N 1
ATOM 3725 C CA . VAL B 1 158 ? 7.07 7.793 9.203 1 98.81 158 VAL B CA 1
ATOM 3726 C C . VAL B 1 158 ? 6.863 6.75 10.297 1 98.81 158 VAL B C 1
ATOM 3728 O O . VAL B 1 158 ? 7.355 5.625 10.195 1 98.81 158 VAL B O 1
ATOM 3731 N N . THR B 1 159 ? 6.086 7.078 11.312 1 98.19 159 THR B N 1
ATOM 3732 C CA . THR B 1 159 ? 5.988 6.223 12.492 1 98.19 159 THR B CA 1
ATOM 3733 C C . THR B 1 159 ? 4.703 5.402 12.453 1 98.19 159 THR B C 1
ATOM 3735 O O . THR B 1 159 ? 4.703 4.219 12.797 1 98.19 159 THR B O 1
ATOM 3738 N N . GLY B 1 160 ? 3.633 6.027 12.109 1 97.88 160 GLY B N 1
ATOM 3739 C CA . GLY B 1 160 ? 2.34 5.367 12.164 1 97.88 160 GLY B CA 1
ATOM 3740 C C . GLY B 1 160 ? 2.098 4.434 10.992 1 97.88 160 GLY B C 1
ATOM 3741 O O . GLY B 1 160 ? 1.564 3.338 11.164 1 97.88 160 GLY B O 1
ATOM 3742 N N . ARG B 1 161 ? 2.504 4.848 9.766 1 98.69 161 ARG B N 1
ATOM 3743 C CA . ARG B 1 161 ? 2.205 4.09 8.555 1 98.69 161 ARG B CA 1
ATOM 3744 C C . ARG B 1 161 ? 3.379 3.203 8.164 1 98.69 161 ARG B C 1
ATOM 3746 O O . ARG B 1 161 ? 3.258 1.977 8.141 1 98.69 161 ARG B O 1
ATOM 3753 N N . ALA B 1 162 ? 4.559 3.861 7.957 1 98.81 162 ALA B N 1
ATOM 3754 C CA . ALA B 1 162 ? 5.727 3.113 7.5 1 98.81 162 ALA B CA 1
ATOM 3755 C C . ALA B 1 162 ? 6.355 2.328 8.648 1 98.81 162 ALA B C 1
ATOM 3757 O O . ALA B 1 162 ? 7.109 1.38 8.422 1 98.81 162 ALA B O 1
ATOM 3758 N N . ARG B 1 163 ? 6.172 2.809 9.922 1 98.56 163 ARG B N 1
ATOM 3759 C CA . ARG B 1 163 ? 6.727 2.17 11.109 1 98.56 163 ARG B CA 1
ATOM 3760 C C . ARG B 1 163 ? 8.234 2.008 10.992 1 98.56 163 ARG B C 1
ATOM 3762 O O . ARG B 1 163 ? 8.766 0.908 11.172 1 98.56 163 ARG B O 1
ATOM 3769 N N . VAL B 1 164 ? 8.906 3.068 10.695 1 98.75 164 VAL B N 1
ATOM 3770 C CA . VAL B 1 164 ? 10.344 3.109 10.477 1 98.75 164 VAL B CA 1
ATOM 3771 C C . VAL B 1 164 ? 11.07 2.592 11.719 1 98.75 164 VAL B C 1
ATOM 3773 O O . VAL B 1 164 ? 10.695 2.916 12.844 1 98.75 164 VAL B O 1
ATOM 3776 N N . GLN B 1 165 ? 12.094 1.807 11.5 1 98.5 165 GLN B N 1
ATOM 3777 C CA . GLN B 1 165 ? 12.938 1.264 12.562 1 98.5 165 GLN B CA 1
ATOM 3778 C C . GLN B 1 165 ? 14.336 1.869 12.516 1 98.5 165 GLN B C 1
ATOM 3780 O O . GLN B 1 165 ? 14.773 2.365 11.477 1 98.5 165 GLN B O 1
ATOM 3785 N N . SER B 1 166 ? 14.938 1.816 13.695 1 98.5 166 SER B N 1
ATOM 3786 C CA . SER B 1 166 ? 16.328 2.281 13.766 1 98.5 166 SER B CA 1
ATOM 3787 C C . SER B 1 166 ? 17.203 1.536 12.773 1 98.5 166 SER B C 1
ATOM 3789 O O . SER B 1 166 ? 17.062 0.323 12.602 1 98.5 166 SER B O 1
ATOM 3791 N N . GLY B 1 167 ? 18.047 2.289 12.078 1 98.56 167 GLY B N 1
ATOM 3792 C CA . GLY B 1 167 ? 19 1.704 11.156 1 98.56 167 GLY B CA 1
ATOM 3793 C C . GLY B 1 167 ? 18.484 1.628 9.727 1 98.56 167 GLY B C 1
ATOM 3794 O O . GLY B 1 167 ? 19.266 1.447 8.789 1 98.56 167 GLY B O 1
ATOM 3795 N N . GLU B 1 168 ? 17.219 1.754 9.484 1 98.81 168 GLU B N 1
ATOM 3796 C CA . GLU B 1 168 ? 16.641 1.675 8.148 1 98.81 168 GLU B CA 1
ATOM 3797 C C . GLU B 1 168 ? 17 2.908 7.32 1 98.81 168 GLU B C 1
ATOM 3799 O O . GLU B 1 168 ? 17.141 4.004 7.859 1 98.81 168 GLU B O 1
ATOM 3804 N N . TRP B 1 169 ? 17.141 2.701 6.039 1 98.94 169 TRP B N 1
ATOM 3805 C CA . TRP B 1 169 ? 17.25 3.811 5.098 1 98.94 169 TRP B CA 1
ATOM 3806 C C . TRP B 1 169 ? 15.867 4.34 4.723 1 98.94 169 TRP B C 1
ATOM 3808 O O . TRP B 1 169 ? 14.977 3.57 4.344 1 98.94 169 TRP B O 1
ATOM 3818 N N . VAL B 1 170 ? 15.734 5.633 4.879 1 98.94 170 VAL B N 1
ATOM 3819 C CA . VAL B 1 170 ? 14.508 6.324 4.484 1 98.94 170 VAL B CA 1
ATOM 3820 C C . VAL B 1 170 ? 14.828 7.348 3.396 1 98.94 170 VAL B C 1
ATOM 3822 O O . VAL B 1 170 ? 15.695 8.203 3.572 1 98.94 170 VAL B O 1
ATOM 3825 N N . VAL B 1 171 ? 14.164 7.246 2.254 1 98.94 171 VAL B N 1
ATOM 3826 C CA . VAL B 1 171 ? 14.281 8.281 1.234 1 98.94 171 VAL B CA 1
ATOM 3827 C C . VAL B 1 171 ? 13.078 9.219 1.308 1 98.94 171 VAL B C 1
ATOM 3829 O O . VAL B 1 171 ? 11.93 8.766 1.343 1 98.94 171 VAL B O 1
ATOM 3832 N N . VAL B 1 172 ? 13.328 10.461 1.41 1 98.94 172 VAL B N 1
ATOM 3833 C CA . VAL B 1 172 ? 12.297 11.484 1.414 1 98.94 172 VAL B CA 1
ATOM 3834 C C . VAL B 1 172 ? 12.375 12.305 0.127 1 98.94 172 VAL B C 1
ATOM 3836 O O . VAL B 1 172 ? 13.375 12.992 -0.122 1 98.94 172 VAL B O 1
ATOM 3839 N N . VAL B 1 173 ? 11.32 12.188 -0.647 1 98.81 173 VAL B N 1
ATOM 3840 C CA . VAL B 1 173 ? 11.258 12.938 -1.898 1 98.81 173 VAL B CA 1
ATOM 3841 C C . VAL B 1 173 ? 10.477 14.234 -1.688 1 98.81 173 VAL B C 1
ATOM 3843 O O . VAL B 1 173 ? 9.266 14.203 -1.443 1 98.81 173 VAL B O 1
ATOM 3846 N N . GLY B 1 174 ? 11.141 15.328 -1.855 1 97.06 174 GLY B N 1
ATOM 3847 C CA . GLY B 1 174 ? 10.602 16.641 -1.513 1 97.06 174 GLY B CA 1
ATOM 3848 C C . GLY B 1 174 ? 10.977 17.078 -0.113 1 97.06 174 GLY B C 1
ATOM 3849 O O . GLY B 1 174 ? 10.555 16.484 0.873 1 97.06 174 GLY B O 1
ATOM 3850 N N . ALA B 1 175 ? 11.758 18.141 -0.084 1 94.81 175 ALA B N 1
ATOM 3851 C CA . ALA B 1 175 ? 12.227 18.641 1.207 1 94.81 175 ALA B CA 1
ATOM 3852 C C . ALA B 1 175 ? 11.57 19.969 1.548 1 94.81 175 ALA B C 1
ATOM 3854 O O . ALA B 1 175 ? 12.25 20.938 1.914 1 94.81 175 ALA B O 1
ATOM 3855 N N . GLY B 1 176 ? 10.281 20 1.299 1 91.44 176 GLY B N 1
ATOM 3856 C CA . GLY B 1 176 ? 9.484 21.094 1.845 1 91.44 176 GLY B CA 1
ATOM 3857 C C . GLY B 1 176 ? 9.117 20.891 3.303 1 91.44 176 GLY B C 1
ATOM 3858 O O . GLY B 1 176 ? 9.875 20.266 4.059 1 91.44 176 GLY B O 1
ATOM 3859 N N . GLY B 1 177 ? 8.023 21.531 3.73 1 90.38 177 GLY B N 1
ATOM 3860 C CA . GLY B 1 177 ? 7.621 21.453 5.125 1 90.38 177 GLY B CA 1
ATOM 3861 C C . GLY B 1 177 ? 7.438 20.031 5.617 1 90.38 177 GLY B C 1
ATOM 3862 O O . GLY B 1 177 ? 8.062 19.625 6.598 1 90.38 177 GLY B O 1
ATOM 3863 N N . VAL B 1 178 ? 6.633 19.266 4.914 1 94.31 178 VAL B N 1
ATOM 3864 C CA . VAL B 1 178 ? 6.363 17.891 5.309 1 94.31 178 VAL B CA 1
ATOM 3865 C C . VAL B 1 178 ? 7.625 17.047 5.152 1 94.31 178 VAL B C 1
ATOM 3867 O O . VAL B 1 178 ? 7.961 16.25 6.027 1 94.31 178 VAL B O 1
ATOM 3870 N N . GLY B 1 179 ? 8.352 17.297 4.094 1 96.75 179 GLY B N 1
ATOM 3871 C CA . GLY B 1 179 ? 9.562 16.531 3.842 1 96.75 179 GLY B CA 1
ATOM 3872 C C . GLY B 1 179 ? 10.633 16.75 4.895 1 96.75 179 GLY B C 1
ATOM 3873 O O . GLY B 1 179 ? 11.219 15.789 5.402 1 96.75 179 GLY B O 1
ATOM 3874 N N . LEU B 1 180 ? 10.898 18 5.227 1 95.75 180 LEU B N 1
ATOM 3875 C CA . LEU B 1 180 ? 11.891 18.312 6.254 1 95.75 180 LEU B CA 1
ATOM 3876 C C . LEU B 1 180 ? 11.469 17.719 7.602 1 95.75 180 LEU B C 1
ATOM 3878 O O . LEU B 1 180 ? 12.305 17.219 8.352 1 95.75 180 LEU B O 1
ATOM 3882 N N . SER B 1 181 ? 10.172 17.812 7.859 1 96.5 181 SER B N 1
ATOM 3883 C CA . SER B 1 181 ? 9.664 17.188 9.078 1 96.5 181 SER B CA 1
ATOM 3884 C C . SER B 1 181 ? 9.906 15.68 9.078 1 96.5 181 SER B C 1
ATOM 3886 O O . SER B 1 181 ? 10.328 15.117 10.094 1 96.5 181 SER B O 1
ATOM 3888 N N . ALA B 1 182 ? 9.688 15.047 7.961 1 98.19 182 ALA B N 1
ATOM 3889 C CA . ALA B 1 182 ? 9.898 13.602 7.84 1 98.19 182 ALA B CA 1
ATOM 3890 C C . ALA B 1 182 ? 11.367 13.25 8.055 1 98.19 182 ALA B C 1
ATOM 3892 O O . ALA B 1 182 ? 11.68 12.25 8.711 1 98.19 182 ALA B O 1
ATOM 3893 N N . VAL B 1 183 ? 12.25 14.102 7.504 1 98.38 183 VAL B N 1
ATOM 3894 C CA . VAL B 1 183 ? 13.68 13.891 7.707 1 98.38 183 VAL B CA 1
ATOM 3895 C C . VAL B 1 183 ? 14 13.922 9.203 1 98.38 183 VAL B C 1
ATOM 3897 O O . VAL B 1 183 ? 14.602 12.992 9.734 1 98.38 183 VAL B O 1
ATOM 3900 N N . MET B 1 184 ? 13.547 14.938 9.859 1 97.62 184 MET B N 1
ATOM 3901 C CA . MET B 1 184 ? 13.852 15.109 11.273 1 97.62 184 MET B CA 1
ATOM 3902 C C . MET B 1 184 ? 13.297 13.961 12.102 1 97.62 184 MET B C 1
ATOM 3904 O O . MET B 1 184 ? 13.969 13.445 13 1 97.62 184 MET B O 1
ATOM 3908 N N . ILE B 1 185 ? 12.102 13.555 11.82 1 98.19 185 ILE B N 1
ATOM 3909 C CA . ILE B 1 185 ? 11.43 12.492 12.57 1 98.19 185 ILE B CA 1
ATOM 3910 C C . ILE B 1 185 ? 12.148 11.164 12.336 1 98.19 185 ILE B C 1
ATOM 3912 O O . ILE B 1 185 ? 12.375 10.406 13.281 1 98.19 185 ILE B O 1
ATOM 3916 N N . ALA B 1 186 ? 12.484 10.859 11.062 1 98.75 186 ALA B N 1
ATOM 3917 C CA . ALA B 1 186 ? 13.195 9.625 10.758 1 98.75 186 ALA B CA 1
ATOM 3918 C C . ALA B 1 186 ? 14.531 9.57 11.484 1 98.75 186 ALA B C 1
ATOM 3920 O O . ALA B 1 186 ? 14.898 8.539 12.055 1 98.75 186 ALA B O 1
ATOM 3921 N N . VAL B 1 187 ? 15.242 10.688 11.5 1 98.31 187 VAL B N 1
ATOM 3922 C CA . VAL B 1 187 ? 16.516 10.773 12.195 1 98.31 187 VAL B CA 1
ATOM 3923 C C . VAL B 1 187 ? 16.297 10.547 13.695 1 98.31 187 VAL B C 1
ATOM 3925 O O . VAL B 1 187 ? 17.047 9.797 14.328 1 98.31 187 VAL B O 1
ATOM 3928 N N . ALA B 1 188 ? 15.297 11.18 14.219 1 97.06 188 ALA B N 1
ATOM 3929 C CA . ALA B 1 188 ? 14.992 11.031 15.641 1 97.06 188 ALA B CA 1
ATOM 3930 C C . ALA B 1 188 ? 14.695 9.578 15.984 1 97.06 188 ALA B C 1
ATOM 3932 O O . ALA B 1 188 ? 14.922 9.148 17.125 1 97.06 188 ALA B O 1
ATOM 3933 N N . ARG B 1 189 ? 14.211 8.812 15.023 1 96.94 189 ARG B N 1
ATOM 3934 C CA . ARG B 1 189 ? 13.883 7.406 15.227 1 96.94 189 ARG B CA 1
ATOM 3935 C C . ARG B 1 189 ? 15.102 6.516 14.977 1 96.94 189 ARG B C 1
ATOM 3937 O O . ARG B 1 189 ? 15.008 5.289 15.07 1 96.94 189 ARG B O 1
ATOM 3944 N N . GLY B 1 190 ? 16.188 7.113 14.625 1 98 190 GLY B N 1
ATOM 3945 C CA . GLY B 1 190 ? 17.422 6.379 14.453 1 98 190 GLY B CA 1
ATOM 3946 C C . GLY B 1 190 ? 17.641 5.883 13.039 1 98 190 GLY B C 1
ATOM 3947 O O . GLY B 1 190 ? 18.516 5.047 12.789 1 98 190 GLY B O 1
ATOM 3948 N N . ALA B 1 191 ? 16.891 6.371 12.109 1 98.75 191 ALA B N 1
ATOM 3949 C CA . ALA B 1 191 ? 17.016 5.953 10.711 1 98.75 191 ALA B CA 1
ATOM 3950 C C . ALA B 1 191 ? 18.062 6.785 9.984 1 98.75 191 ALA B C 1
ATOM 3952 O O . ALA B 1 191 ? 18.516 7.812 10.5 1 98.75 191 ALA B O 1
ATOM 3953 N N . ARG B 1 192 ? 18.5 6.297 8.891 1 98.88 192 ARG B N 1
ATOM 3954 C CA . ARG B 1 192 ? 19.375 7.008 7.961 1 98.88 192 ARG B CA 1
ATOM 3955 C C . ARG B 1 192 ? 18.578 7.582 6.793 1 98.88 192 ARG B C 1
ATOM 3957 O O . ARG B 1 192 ? 17.75 6.887 6.191 1 98.88 192 ARG B O 1
ATOM 3964 N N . VAL B 1 193 ? 18.844 8.852 6.457 1 98.94 193 VAL B N 1
ATOM 3965 C CA . VAL B 1 193 ? 17.922 9.5 5.539 1 98.94 193 VAL B CA 1
ATOM 3966 C C . VAL B 1 193 ? 18.656 9.977 4.293 1 98.94 193 VAL B C 1
ATOM 3968 O O . VAL B 1 193 ? 19.75 10.539 4.395 1 98.94 193 VAL B O 1
ATOM 3971 N N . VAL B 1 194 ? 18.094 9.703 3.145 1 98.94 194 VAL B N 1
ATOM 3972 C CA . VAL B 1 194 ? 18.422 10.344 1.873 1 98.94 194 VAL B CA 1
ATOM 3973 C C . VAL B 1 194 ? 17.312 11.328 1.491 1 98.94 194 VAL B C 1
ATOM 3975 O O . VAL B 1 194 ? 16.156 10.938 1.307 1 98.94 194 VAL B O 1
ATOM 3978 N N . ALA B 1 195 ? 17.656 12.586 1.378 1 98.81 195 ALA B N 1
ATOM 3979 C CA . ALA B 1 195 ? 16.688 13.594 0.954 1 98.81 195 ALA B CA 1
ATOM 3980 C C . ALA B 1 195 ? 16.859 13.938 -0.521 1 98.81 195 ALA B C 1
ATOM 3982 O O . ALA B 1 195 ? 17.984 14.148 -0.983 1 98.81 195 ALA B O 1
ATOM 3983 N N . VAL B 1 196 ? 15.797 13.953 -1.226 1 98.75 196 VAL B N 1
ATOM 3984 C CA . VAL B 1 196 ? 15.781 14.266 -2.652 1 98.75 196 VAL B CA 1
ATOM 3985 C C . VAL B 1 196 ? 15 15.555 -2.896 1 98.75 196 VAL B C 1
ATOM 3987 O O . VAL B 1 196 ? 13.891 15.719 -2.383 1 98.75 196 VAL B O 1
ATOM 3990 N N . ASP B 1 197 ? 15.547 16.469 -3.617 1 97.75 197 ASP B N 1
ATOM 3991 C CA . ASP B 1 197 ? 14.852 17.688 -3.992 1 97.75 197 ASP B CA 1
ATOM 3992 C C . ASP B 1 197 ? 15.484 18.328 -5.234 1 97.75 197 ASP B C 1
ATOM 3994 O O . ASP B 1 197 ? 16.609 17.984 -5.602 1 97.75 197 ASP B O 1
ATOM 3998 N N . ARG B 1 198 ? 14.742 19.141 -5.875 1 96.19 198 ARG B N 1
ATOM 3999 C CA . ARG B 1 198 ? 15.25 19.828 -7.051 1 96.19 198 ARG B CA 1
ATOM 4000 C C . ARG B 1 198 ? 15.984 21.109 -6.656 1 96.19 198 ARG B C 1
ATOM 4002 O O . ARG B 1 198 ? 16.641 21.734 -7.492 1 96.19 198 ARG B O 1
ATOM 4009 N N . SER B 1 199 ? 15.883 21.547 -5.379 1 93.75 199 SER B N 1
ATOM 4010 C CA . SER B 1 199 ? 16.453 22.797 -4.879 1 93.75 199 SER B CA 1
ATOM 4011 C C . SER B 1 199 ? 17.625 22.531 -3.951 1 93.75 199 SER B C 1
ATOM 4013 O O . SER B 1 199 ? 17.484 21.844 -2.936 1 93.75 199 SER B O 1
ATOM 4015 N N . GLU B 1 200 ? 18.766 23.203 -4.238 1 94.88 200 GLU B N 1
ATOM 4016 C CA . GLU B 1 200 ? 19.922 23.078 -3.375 1 94.88 200 GLU B CA 1
ATOM 4017 C C . GLU B 1 200 ? 19.641 23.641 -1.982 1 94.88 200 GLU B C 1
ATOM 4019 O O . GLU B 1 200 ? 20.141 23.109 -0.983 1 94.88 200 GLU B O 1
ATOM 4024 N N . GLY B 1 201 ? 18.891 24.703 -1.985 1 92.88 201 GLY B N 1
ATOM 4025 C CA . GLY B 1 201 ? 18.516 25.281 -0.706 1 92.88 201 GLY B CA 1
ATOM 4026 C C . GLY B 1 201 ? 17.734 24.344 0.174 1 92.88 201 GLY B C 1
ATOM 4027 O O . GLY B 1 201 ? 17.984 24.234 1.376 1 92.88 201 GLY B O 1
ATOM 4028 N N . ALA B 1 202 ? 16.828 23.641 -0.42 1 93.19 202 ALA B N 1
ATOM 4029 C CA . ALA B 1 202 ? 16.031 22.656 0.31 1 93.19 202 ALA B CA 1
ATOM 4030 C C . ALA B 1 202 ? 16.906 21.516 0.813 1 93.19 202 ALA B C 1
ATOM 4032 O O . ALA B 1 202 ? 16.703 21.016 1.926 1 93.19 202 ALA B O 1
ATOM 4033 N N . LEU B 1 203 ? 17.859 21.125 0.002 1 97.06 203 LEU B N 1
ATOM 4034 C CA . LEU B 1 203 ? 18.75 20.031 0.376 1 97.06 203 LEU B CA 1
ATOM 4035 C C . LEU B 1 203 ? 19.672 20.438 1.518 1 97.06 203 LEU B C 1
ATOM 4037 O O . LEU B 1 203 ? 20 19.625 2.381 1 97.06 203 LEU B O 1
ATOM 4041 N N . GLU B 1 204 ? 20.062 21.688 1.492 1 96 204 GLU B N 1
ATOM 4042 C CA . GLU B 1 204 ? 20.859 22.188 2.613 1 96 204 GLU B CA 1
ATOM 4043 C C . GLU B 1 204 ? 20.047 22.156 3.912 1 96 204 GLU B C 1
ATOM 4045 O O . GLU B 1 204 ? 20.578 21.781 4.961 1 96 204 GLU B O 1
ATOM 4050 N N . ALA B 1 205 ? 18.812 22.547 3.789 1 93.94 205 ALA B N 1
ATOM 4051 C CA . ALA B 1 205 ? 17.938 22.469 4.953 1 93.94 205 ALA B CA 1
ATOM 4052 C C . ALA B 1 205 ? 17.766 21.031 5.43 1 93.94 205 ALA B C 1
ATOM 4054 O O . ALA B 1 205 ? 17.734 20.766 6.633 1 93.94 205 ALA B O 1
ATOM 4055 N N . ALA B 1 206 ? 17.703 20.125 4.516 1 97 206 ALA B N 1
ATOM 4056 C CA . ALA B 1 206 ? 17.562 18.703 4.852 1 97 206 ALA B CA 1
ATOM 4057 C C . ALA B 1 206 ? 18.812 18.188 5.57 1 97 206 ALA B C 1
ATOM 4059 O O . ALA B 1 206 ? 18.703 17.422 6.531 1 97 206 ALA B O 1
ATOM 4060 N N . ARG B 1 207 ? 19.969 18.609 5.113 1 97.81 207 ARG B N 1
ATOM 4061 C CA . ARG B 1 207 ? 21.219 18.234 5.793 1 97.81 207 ARG B CA 1
ATOM 4062 C C . ARG B 1 207 ? 21.219 18.75 7.23 1 97.81 207 ARG B C 1
ATOM 4064 O O . ARG B 1 207 ? 21.594 18.016 8.148 1 97.81 207 ARG B O 1
ATOM 4071 N N . ARG B 1 208 ? 20.766 19.938 7.363 1 95.06 208 ARG B N 1
ATOM 4072 C CA . ARG B 1 208 ? 20.719 20.516 8.703 1 95.06 208 ARG B CA 1
ATOM 4073 C C . ARG B 1 208 ? 19.734 19.766 9.586 1 95.06 208 ARG B C 1
ATOM 4075 O O . ARG B 1 208 ? 19.938 19.656 10.797 1 95.06 208 ARG B O 1
ATOM 4082 N N . ALA B 1 209 ? 18.734 19.234 8.93 1 95.25 209 ALA B N 1
ATOM 4083 C CA . ALA B 1 209 ? 17.719 18.5 9.672 1 95.25 209 ALA B CA 1
ATOM 4084 C C . ALA B 1 209 ? 18.188 17.078 9.992 1 95.25 209 ALA B C 1
ATOM 4086 O O . ALA B 1 209 ? 17.516 16.344 10.719 1 95.25 209 ALA B O 1
ATOM 4087 N N . GLY B 1 210 ? 19.312 16.625 9.383 1 97.69 210 GLY B N 1
ATOM 4088 C CA . GLY B 1 210 ? 19.906 15.367 9.781 1 97.69 210 GLY B CA 1
ATOM 4089 C C . GLY B 1 210 ? 20.016 14.367 8.648 1 97.69 210 GLY B C 1
ATOM 4090 O O . GLY B 1 210 ? 20.469 13.242 8.844 1 97.69 210 GLY B O 1
ATOM 4091 N N . ALA B 1 211 ? 19.641 14.742 7.461 1 98.56 211 ALA B N 1
ATOM 4092 C CA . ALA B 1 211 ? 19.797 13.82 6.34 1 98.56 211 ALA B CA 1
ATOM 4093 C C . ALA B 1 211 ? 21.25 13.43 6.145 1 98.56 211 ALA B C 1
ATOM 4095 O O . ALA B 1 211 ? 22.141 14.297 6.098 1 98.56 211 ALA B O 1
ATOM 4096 N N . GLU B 1 212 ? 21.469 12.211 6.059 1 98.69 212 GLU B N 1
ATOM 4097 C CA . GLU B 1 212 ? 22.828 11.703 5.891 1 98.69 212 GLU B CA 1
ATOM 4098 C C . GLU B 1 212 ? 23.328 11.945 4.469 1 98.69 212 GLU B C 1
ATOM 4100 O O . GLU B 1 212 ? 24.531 12.195 4.262 1 98.69 212 GLU B O 1
ATOM 4105 N N . ARG B 1 213 ? 22.453 11.828 3.504 1 98.69 213 ARG B N 1
ATOM 4106 C CA . ARG B 1 213 ? 22.75 12.031 2.09 1 98.69 213 ARG B CA 1
ATOM 4107 C C . ARG B 1 213 ? 21.672 12.875 1.416 1 98.69 213 ARG B C 1
ATOM 4109 O O . ARG B 1 213 ? 20.531 12.906 1.87 1 98.69 213 ARG B O 1
ATOM 4116 N N . THR B 1 214 ? 22.062 13.586 0.391 1 98.38 214 THR B N 1
ATOM 4117 C CA . THR B 1 214 ? 21.109 14.352 -0.41 1 98.38 214 THR B CA 1
ATOM 4118 C C . THR B 1 214 ? 21.312 14.062 -1.896 1 98.38 214 THR B C 1
ATOM 4120 O O . THR B 1 214 ? 22.422 13.742 -2.332 1 98.38 214 THR B O 1
ATOM 4123 N N . VAL B 1 215 ? 20.25 14.102 -2.627 1 98.31 215 VAL B N 1
ATOM 4124 C CA . VAL B 1 215 ? 20.25 13.906 -4.074 1 98.31 215 VAL B CA 1
ATOM 4125 C C . VAL B 1 215 ? 19.547 15.078 -4.754 1 98.31 215 VAL B C 1
ATOM 4127 O O . VAL B 1 215 ? 18.375 15.32 -4.516 1 98.31 215 VAL B O 1
ATOM 4130 N N . LEU B 1 216 ? 20.281 15.789 -5.574 1 97.44 216 LEU B N 1
ATOM 4131 C CA . LEU B 1 216 ? 19.672 16.844 -6.391 1 97.44 216 LEU B CA 1
ATOM 4132 C C . LEU B 1 216 ? 18.953 16.25 -7.598 1 97.44 216 LEU B C 1
ATOM 4134 O O . LEU B 1 216 ? 19.578 15.625 -8.453 1 97.44 216 LEU B O 1
ATOM 4138 N N . ALA B 1 217 ? 17.656 16.375 -7.641 1 94.94 217 ALA B N 1
ATOM 4139 C CA . ALA B 1 217 ? 16.875 15.852 -8.75 1 94.94 217 ALA B CA 1
ATOM 4140 C C . ALA B 1 217 ? 16.875 16.812 -9.93 1 94.94 217 ALA B C 1
ATOM 4142 O O . ALA B 1 217 ? 15.93 17.578 -10.125 1 94.94 217 ALA B O 1
ATOM 4143 N N . ASP B 1 218 ? 17.844 16.891 -10.656 1 90.31 218 ASP B N 1
ATOM 4144 C CA . ASP B 1 218 ? 18.031 17.75 -11.82 1 90.31 218 ASP B CA 1
ATOM 4145 C C . ASP B 1 218 ? 18.172 16.922 -13.102 1 90.31 218 ASP B C 1
ATOM 4147 O O . ASP B 1 218 ? 19.109 17.141 -13.875 1 90.31 218 ASP B O 1
ATOM 4151 N N . GLY B 1 219 ? 17.234 16.016 -13.312 1 89.38 219 GLY B N 1
ATOM 4152 C CA . GLY B 1 219 ? 17.281 15.18 -14.5 1 89.38 219 GLY B CA 1
ATOM 4153 C C . GLY B 1 219 ? 17.969 13.844 -14.266 1 89.38 219 GLY B C 1
ATOM 4154 O O . GLY B 1 219 ? 18 12.992 -15.156 1 89.38 219 GLY B O 1
ATOM 4155 N N . LEU B 1 220 ? 18.453 13.602 -13.086 1 88.88 220 LEU B N 1
ATOM 4156 C CA . LEU B 1 220 ? 19.125 12.352 -12.742 1 88.88 220 LEU B CA 1
ATOM 4157 C C . LEU B 1 220 ? 18.125 11.227 -12.547 1 88.88 220 LEU B C 1
ATOM 4159 O O . LEU B 1 220 ? 16.938 11.477 -12.375 1 88.88 220 LEU B O 1
ATOM 4163 N N . ASP B 1 221 ? 18.719 10.016 -12.656 1 97 221 ASP B N 1
ATOM 4164 C CA . ASP B 1 221 ? 17.969 8.828 -12.273 1 97 221 ASP B CA 1
ATOM 4165 C C . ASP B 1 221 ? 17.969 8.641 -10.766 1 97 221 ASP B C 1
ATOM 4167 O O . ASP B 1 221 ? 18.781 7.887 -10.227 1 97 221 ASP B O 1
ATOM 4171 N N . VAL B 1 222 ? 17.016 9.258 -10.109 1 98.31 222 VAL B N 1
ATOM 4172 C CA . VAL B 1 222 ? 16.969 9.328 -8.648 1 98.31 222 VAL B CA 1
ATOM 4173 C C . VAL B 1 222 ? 16.969 7.914 -8.07 1 98.31 222 VAL B C 1
ATOM 4175 O O . VAL B 1 222 ? 17.75 7.602 -7.172 1 98.31 222 VAL B O 1
ATOM 4178 N N . PRO B 1 223 ? 16.141 7.02 -8.586 1 98.69 223 PRO B N 1
ATOM 4179 C CA . PRO B 1 223 ? 16.141 5.656 -8.055 1 98.69 223 PRO B CA 1
ATOM 4180 C C . PRO B 1 223 ? 17.516 4.996 -8.117 1 98.69 223 PRO B C 1
ATOM 4182 O O . PRO B 1 223 ? 17.953 4.363 -7.152 1 98.69 223 PRO B O 1
ATOM 4185 N N . ALA B 1 224 ? 18.188 5.09 -9.219 1 98.56 224 ALA B N 1
ATOM 4186 C CA . ALA B 1 224 ? 19.5 4.484 -9.359 1 98.56 224 ALA B CA 1
ATOM 4187 C C . ALA B 1 224 ? 20.469 5.043 -8.328 1 98.56 224 ALA B C 1
ATOM 4189 O O . ALA B 1 224 ? 21.25 4.293 -7.723 1 98.56 224 ALA B O 1
ATOM 4190 N N . VAL B 1 225 ? 20.469 6.375 -8.133 1 98.44 225 VAL B N 1
ATOM 4191 C CA . VAL B 1 225 ? 21.344 7.023 -7.164 1 98.44 225 VAL B CA 1
ATOM 4192 C C . VAL B 1 225 ? 21.016 6.531 -5.758 1 98.44 225 VAL B C 1
ATOM 4194 O O . VAL B 1 225 ? 21.922 6.211 -4.98 1 98.44 225 VAL B O 1
ATOM 4197 N N . VAL B 1 226 ? 19.719 6.434 -5.41 1 98.75 226 VAL B N 1
ATOM 4198 C CA . VAL B 1 226 ? 19.312 5.992 -4.082 1 98.75 226 VAL B CA 1
ATOM 4199 C C . VAL B 1 226 ? 19.75 4.547 -3.857 1 98.75 226 VAL B C 1
ATOM 4201 O O . VAL B 1 226 ? 20.234 4.203 -2.777 1 98.75 226 VAL B O 1
ATOM 4204 N N . HIS B 1 227 ? 19.594 3.689 -4.832 1 98.75 227 HIS B N 1
ATOM 4205 C CA . HIS B 1 227 ? 20.031 2.305 -4.707 1 98.75 227 HIS B CA 1
ATOM 4206 C C . HIS B 1 227 ? 21.531 2.225 -4.453 1 98.75 227 HIS B C 1
ATOM 4208 O O . HIS B 1 227 ? 21.984 1.395 -3.662 1 98.75 227 HIS B O 1
ATOM 4214 N N . GLN B 1 228 ? 22.297 3.051 -5.141 1 98.31 228 GLN B N 1
ATOM 4215 C CA . GLN B 1 228 ? 23.734 3.08 -4.93 1 98.31 228 GLN B CA 1
ATOM 4216 C C . GLN B 1 228 ? 24.078 3.533 -3.514 1 98.31 228 GLN B C 1
ATOM 4218 O O . GLN B 1 228 ? 24.875 2.893 -2.826 1 98.31 228 GLN B O 1
ATOM 4223 N N . VAL B 1 229 ? 23.406 4.594 -3.066 1 97.94 229 VAL B N 1
ATOM 4224 C CA . VAL B 1 229 ? 23.688 5.203 -1.771 1 97.94 229 VAL B CA 1
ATOM 4225 C C . VAL B 1 229 ? 23.312 4.23 -0.652 1 97.94 229 VAL B C 1
ATOM 4227 O O . VAL B 1 229 ? 24.031 4.141 0.356 1 97.94 229 VAL B O 1
ATOM 4230 N N . THR B 1 230 ? 22.266 3.484 -0.789 1 98.25 230 THR B N 1
ATOM 4231 C CA . THR B 1 230 ? 21.719 2.645 0.276 1 98.25 230 THR B CA 1
ATOM 4232 C C . THR B 1 230 ? 22.203 1.202 0.118 1 98.25 230 THR B C 1
ATOM 4234 O O . THR B 1 230 ? 21.875 0.343 0.938 1 98.25 230 THR B O 1
ATOM 4237 N N . ASP B 1 231 ? 22.953 0.949 -0.948 1 97.5 231 ASP B N 1
ATOM 4238 C CA . ASP B 1 231 ? 23.453 -0.39 -1.264 1 97.5 231 ASP B CA 1
ATOM 4239 C C . ASP B 1 231 ? 22.297 -1.371 -1.436 1 97.5 231 ASP B C 1
ATOM 4241 O O . ASP B 1 231 ? 22.25 -2.406 -0.768 1 97.5 231 ASP B O 1
ATOM 4245 N N . GLY B 1 232 ? 21.312 -0.946 -2.346 1 97.62 232 GLY B N 1
ATOM 4246 C CA . GLY B 1 232 ? 20.281 -1.929 -2.66 1 97.62 232 GLY B CA 1
ATOM 4247 C C . GLY B 1 232 ? 18.875 -1.374 -2.561 1 97.62 232 GLY B C 1
ATOM 4248 O O . GLY B 1 232 ? 17.906 -2.102 -2.758 1 97.62 232 GLY B O 1
ATOM 4249 N N . GLY B 1 233 ? 18.719 -0.118 -2.201 1 98.69 233 GLY B N 1
ATOM 4250 C CA . GLY B 1 233 ? 17.406 0.497 -2.107 1 98.69 233 GLY B CA 1
ATOM 4251 C C . GLY B 1 233 ? 17.016 0.83 -0.683 1 98.69 233 GLY B C 1
ATOM 4252 O O . GLY B 1 233 ? 17.516 0.229 0.267 1 98.69 233 GLY B O 1
ATOM 4253 N N . ALA B 1 234 ? 16.109 1.712 -0.543 1 98.94 234 ALA B N 1
ATOM 4254 C CA . ALA B 1 234 ? 15.664 2.172 0.77 1 98.94 234 ALA B CA 1
ATOM 4255 C C . ALA B 1 234 ? 14.594 1.245 1.343 1 98.94 234 ALA B C 1
ATOM 4257 O O . ALA B 1 234 ? 13.883 0.573 0.594 1 98.94 234 ALA B O 1
ATOM 4258 N N . HIS B 1 235 ? 14.516 1.206 2.672 1 98.94 235 HIS B N 1
ATOM 4259 C CA . HIS B 1 235 ? 13.469 0.458 3.359 1 98.94 235 HIS B CA 1
ATOM 4260 C C . HIS B 1 235 ? 12.125 1.174 3.264 1 98.94 235 HIS B C 1
ATOM 4262 O O . HIS B 1 235 ? 11.078 0.53 3.143 1 98.94 235 HIS B O 1
ATOM 4268 N N . VAL B 1 236 ? 12.219 2.492 3.334 1 98.94 236 VAL B N 1
ATOM 4269 C CA . VAL B 1 236 ? 11.023 3.33 3.32 1 98.94 236 VAL B CA 1
ATOM 4270 C C . VAL B 1 236 ? 11.227 4.508 2.369 1 98.94 236 VAL B C 1
ATOM 4272 O O . VAL B 1 236 ? 12.32 5.07 2.295 1 98.94 236 VAL B O 1
ATOM 4275 N N . ALA B 1 237 ? 10.203 4.828 1.621 1 99 237 ALA B N 1
ATOM 4276 C CA . ALA B 1 237 ? 10.172 6.047 0.815 1 99 237 ALA B CA 1
ATOM 4277 C C . ALA B 1 237 ? 8.953 6.902 1.162 1 99 237 ALA B C 1
ATOM 4279 O O . ALA B 1 237 ? 7.855 6.379 1.342 1 99 237 ALA B O 1
ATOM 4280 N N . VAL B 1 238 ? 9.164 8.164 1.326 1 98.94 238 VAL B N 1
ATOM 4281 C CA . VAL B 1 238 ? 8.078 9.125 1.535 1 98.94 238 VAL B CA 1
ATOM 4282 C C . VAL B 1 238 ? 8.039 10.117 0.375 1 98.94 238 VAL B C 1
ATOM 4284 O O . VAL B 1 238 ? 9.031 10.781 0.085 1 98.94 238 VAL B O 1
ATOM 4287 N N . ASP B 1 239 ? 6.965 10.188 -0.318 1 98.88 239 ASP B N 1
ATOM 4288 C CA . ASP B 1 239 ? 6.75 11.242 -1.307 1 98.88 239 ASP B CA 1
ATOM 4289 C C . ASP B 1 239 ? 5.957 12.398 -0.71 1 98.88 239 ASP B C 1
ATOM 4291 O O . ASP B 1 239 ? 4.746 12.297 -0.515 1 98.88 239 ASP B O 1
ATOM 4295 N N . ALA B 1 240 ? 6.633 13.453 -0.477 1 97.44 240 ALA B N 1
ATOM 4296 C CA . ALA B 1 240 ? 6.023 14.625 0.148 1 97.44 240 ALA B CA 1
ATOM 4297 C C . ALA B 1 240 ? 5.637 15.664 -0.897 1 97.44 240 ALA B C 1
ATOM 4299 O O . ALA B 1 240 ? 5.348 16.812 -0.56 1 97.44 240 ALA B O 1
ATOM 4300 N N . VAL B 1 241 ? 5.641 15.305 -2.195 1 96.25 241 VAL B N 1
ATOM 4301 C CA . VAL B 1 241 ? 5.367 16.234 -3.281 1 96.25 241 VAL B CA 1
ATOM 4302 C C . VAL B 1 241 ? 4.031 15.898 -3.934 1 96.25 241 VAL B C 1
ATOM 4304 O O . VAL B 1 241 ? 3.119 16.719 -3.969 1 96.25 241 VAL B O 1
ATOM 4307 N N . GLY B 1 242 ? 3.896 14.656 -4.434 1 96.31 242 GLY B N 1
ATOM 4308 C CA . GLY B 1 242 ? 2.652 14.227 -5.051 1 96.31 242 GLY B CA 1
ATOM 4309 C C . GLY B 1 242 ? 2.594 14.516 -6.539 1 96.31 242 GLY B C 1
ATOM 4310 O O . GLY B 1 242 ? 1.646 15.141 -7.02 1 96.31 242 GLY B O 1
ATOM 4311 N N . SER B 1 243 ? 3.584 14.195 -7.305 1 96.38 243 SER B N 1
ATOM 4312 C CA . SER B 1 243 ? 3.576 14.148 -8.766 1 96.38 243 SER B CA 1
ATOM 4313 C C . SER B 1 243 ? 3.836 12.734 -9.273 1 96.38 243 SER B C 1
ATOM 4315 O O . SER B 1 243 ? 4.336 11.891 -8.531 1 96.38 243 SER B O 1
ATOM 4317 N N . GLU B 1 244 ? 3.496 12.461 -10.523 1 96.44 244 GLU B N 1
ATOM 4318 C CA . GLU B 1 244 ? 3.766 11.148 -11.102 1 96.44 244 GLU B CA 1
ATOM 4319 C C . GLU B 1 244 ? 5.246 10.797 -11 1 96.44 244 GLU B C 1
ATOM 4321 O O . GLU B 1 244 ? 5.602 9.672 -10.648 1 96.44 244 GLU B O 1
ATOM 4326 N N . ARG B 1 245 ? 6.023 11.781 -11.281 1 96.5 245 ARG B N 1
ATOM 4327 C CA . ARG B 1 245 ? 7.465 11.555 -11.281 1 96.5 245 ARG B CA 1
ATOM 4328 C C . ARG B 1 245 ? 7.969 11.258 -9.875 1 96.5 245 ARG B C 1
ATOM 4330 O O . ARG B 1 245 ? 8.727 10.305 -9.664 1 96.5 245 ARG B O 1
ATOM 4337 N N . THR B 1 246 ? 7.609 12.047 -8.898 1 98 246 THR B N 1
ATOM 4338 C CA . THR B 1 246 ? 8.125 11.859 -7.543 1 98 246 THR B CA 1
ATOM 4339 C C . THR B 1 246 ? 7.574 10.57 -6.93 1 98 246 THR B C 1
ATOM 4341 O O . THR B 1 246 ? 8.273 9.891 -6.172 1 98 246 THR B O 1
ATOM 4344 N N . CYS B 1 247 ? 6.344 10.297 -7.262 1 98.44 247 CYS B N 1
ATOM 4345 C CA . CYS B 1 247 ? 5.77 9.031 -6.828 1 98.44 247 CYS B CA 1
ATOM 4346 C C . CYS B 1 247 ? 6.562 7.855 -7.379 1 98.44 247 CYS B C 1
ATOM 4348 O O . CYS B 1 247 ? 6.938 6.949 -6.633 1 98.44 247 CYS B O 1
ATOM 4350 N N . ALA B 1 248 ? 6.828 7.914 -8.664 1 98.44 248 ALA B N 1
ATOM 4351 C CA . ALA B 1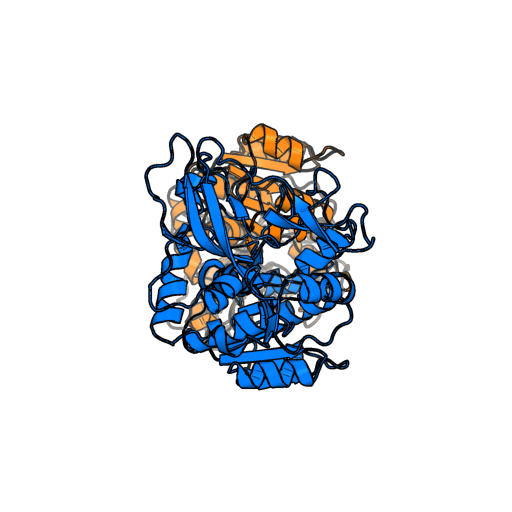 248 ? 7.602 6.863 -9.32 1 98.44 248 ALA B CA 1
ATOM 4352 C C . ALA B 1 248 ? 9.008 6.777 -8.734 1 98.44 248 ALA B C 1
ATOM 4354 O O . ALA B 1 248 ? 9.5 5.684 -8.438 1 98.44 248 ALA B O 1
ATOM 4355 N N . ASP B 1 249 ? 9.641 7.906 -8.547 1 98.62 249 ASP B N 1
ATOM 4356 C CA . ASP B 1 249 ? 10.984 7.941 -7.988 1 98.62 249 ASP B CA 1
ATOM 4357 C C . ASP B 1 249 ? 11.016 7.312 -6.598 1 98.62 249 ASP B C 1
ATOM 4359 O O . ASP B 1 249 ? 11.922 6.531 -6.285 1 98.62 249 ASP B O 1
ATOM 4363 N N . ALA B 1 250 ? 10.047 7.664 -5.789 1 98.88 250 ALA B N 1
ATOM 4364 C CA . ALA B 1 250 ? 9.984 7.125 -4.434 1 98.88 250 ALA B CA 1
ATOM 4365 C C . ALA B 1 250 ? 9.82 5.605 -4.457 1 98.88 250 ALA B C 1
ATOM 4367 O O . ALA B 1 250 ? 10.586 4.883 -3.82 1 98.88 250 ALA B O 1
ATOM 4368 N N . ILE B 1 251 ? 8.914 5.102 -5.211 1 98.94 251 ILE B N 1
ATOM 4369 C CA . ILE B 1 251 ? 8.602 3.68 -5.262 1 98.94 251 ILE B CA 1
ATOM 4370 C C . ILE B 1 251 ? 9.781 2.91 -5.84 1 98.94 251 ILE B C 1
ATOM 4372 O O . ILE B 1 251 ? 10.18 1.875 -5.301 1 98.94 251 ILE B O 1
ATOM 4376 N N . LEU B 1 252 ? 10.367 3.428 -6.891 1 98.88 252 LEU B N 1
ATOM 4377 C CA . LEU B 1 252 ? 11.445 2.73 -7.594 1 98.88 252 LEU B CA 1
ATOM 4378 C C . LEU B 1 252 ? 12.75 2.811 -6.809 1 98.88 252 LEU B C 1
ATOM 4380 O O . LEU B 1 252 ? 13.703 2.098 -7.113 1 98.88 252 LEU B O 1
ATOM 4384 N N . SER B 1 253 ? 12.789 3.648 -5.773 1 98.94 253 SER B N 1
ATOM 4385 C CA . SER B 1 253 ? 13.969 3.777 -4.926 1 98.94 253 SER B CA 1
ATOM 4386 C C . SER B 1 253 ? 13.969 2.729 -3.82 1 98.94 253 SER B C 1
ATOM 4388 O O . SER B 1 253 ? 14.953 2.59 -3.094 1 98.94 253 SER B O 1
ATOM 4390 N N . LEU B 1 254 ? 12.945 1.982 -3.717 1 98.94 254 LEU B N 1
ATOM 4391 C CA . LEU B 1 254 ? 12.773 1.045 -2.611 1 98.94 254 LEU B CA 1
ATOM 4392 C C . LEU B 1 254 ? 13.484 -0.273 -2.902 1 98.94 254 LEU B C 1
ATOM 4394 O O . LEU B 1 254 ? 13.594 -0.684 -4.059 1 98.94 254 LEU B O 1
ATOM 4398 N N . ARG B 1 255 ? 13.945 -0.875 -1.847 1 98.81 255 ARG B N 1
ATOM 4399 C CA . ARG B 1 255 ? 14.359 -2.271 -1.919 1 98.81 255 ARG B CA 1
ATOM 4400 C C . ARG B 1 255 ? 13.148 -3.201 -1.943 1 98.81 255 ARG B C 1
ATOM 4402 O O . ARG B 1 255 ? 12.016 -2.764 -1.707 1 98.81 255 ARG B O 1
ATOM 4409 N N . ARG B 1 256 ? 13.359 -4.469 -2.266 1 98.62 256 ARG B N 1
ATOM 4410 C CA . ARG B 1 256 ? 12.297 -5.469 -2.174 1 98.62 256 ARG B CA 1
ATOM 4411 C C . ARG B 1 256 ? 11.641 -5.441 -0.8 1 98.62 256 ARG B C 1
ATOM 4413 O O . ARG B 1 256 ? 12.32 -5.312 0.219 1 98.62 256 ARG B O 1
ATOM 4420 N N . ARG B 1 257 ? 10.289 -5.5 -0.804 1 98.62 257 ARG B N 1
ATOM 4421 C CA . ARG B 1 257 ? 9.469 -5.508 0.4 1 98.62 257 ARG B CA 1
ATOM 4422 C C . ARG B 1 257 ? 9.547 -4.168 1.126 1 98.62 257 ARG B C 1
ATOM 4424 O O . ARG B 1 257 ? 9.336 -4.102 2.338 1 98.62 257 ARG B O 1
ATOM 4431 N N . GLY B 1 258 ? 9.984 -3.146 0.398 1 98.88 258 GLY B N 1
ATOM 4432 C CA . GLY B 1 258 ? 9.992 -1.814 0.979 1 98.88 258 GLY B CA 1
ATOM 4433 C C . GLY B 1 258 ? 8.609 -1.229 1.15 1 98.88 258 GLY B C 1
ATOM 4434 O O . GLY B 1 258 ? 7.625 -1.794 0.662 1 98.88 258 GLY B O 1
ATOM 4435 N N . ARG B 1 259 ? 8.531 -0.121 1.851 1 98.94 259 ARG B N 1
ATOM 4436 C CA . ARG B 1 259 ? 7.273 0.564 2.143 1 98.94 259 ARG B CA 1
ATOM 4437 C C . ARG B 1 259 ? 7.297 1.995 1.615 1 98.94 259 ARG B C 1
ATOM 4439 O O . ARG B 1 259 ? 8.227 2.752 1.898 1 98.94 259 ARG B O 1
ATOM 4446 N N . HIS B 1 260 ? 6.305 2.346 0.798 1 98.94 260 HIS B N 1
ATOM 4447 C CA . HIS B 1 260 ? 6.113 3.703 0.3 1 98.94 260 HIS B CA 1
ATOM 4448 C C . HIS B 1 260 ? 4.949 4.391 1.005 1 98.94 260 HIS B C 1
ATOM 4450 O O . HIS B 1 260 ? 3.857 3.824 1.105 1 98.94 260 HIS B O 1
ATOM 4456 N N . VAL B 1 261 ? 5.164 5.547 1.512 1 98.94 261 VAL B N 1
ATOM 4457 C CA . VAL B 1 261 ? 4.066 6.344 2.049 1 98.94 261 VAL B CA 1
ATOM 4458 C C . VAL B 1 261 ? 3.83 7.562 1.161 1 98.94 261 VAL B C 1
ATOM 4460 O O . VAL B 1 261 ? 4.719 8.406 1 1 98.94 261 VAL B O 1
ATOM 4463 N N . GLN B 1 262 ? 2.672 7.621 0.588 1 98.88 262 GLN B N 1
ATOM 4464 C CA . GLN B 1 262 ? 2.287 8.773 -0.224 1 98.88 262 GLN B CA 1
ATOM 4465 C C . GLN B 1 262 ? 1.576 9.828 0.618 1 98.88 262 GLN B C 1
ATOM 4467 O O . GLN B 1 262 ? 0.479 9.586 1.126 1 98.88 262 GLN B O 1
ATOM 4472 N N . VAL B 1 263 ? 2.213 10.984 0.743 1 97.75 263 VAL B N 1
ATOM 4473 C CA . VAL B 1 263 ? 1.682 12.078 1.544 1 97.75 263 VAL B CA 1
ATOM 4474 C C . VAL B 1 263 ? 1.278 13.234 0.632 1 97.75 263 VAL B C 1
ATOM 4476 O O . VAL B 1 263 ? 0.214 13.836 0.811 1 97.75 263 VAL B O 1
ATOM 4479 N N . GLY B 1 264 ? 2.174 13.539 -0.303 1 95.88 264 GLY B N 1
ATOM 4480 C CA . GLY B 1 264 ? 1.898 14.617 -1.237 1 95.88 264 GLY B CA 1
ATOM 4481 C C . GLY B 1 264 ? 0.661 14.375 -2.082 1 95.88 264 GLY B C 1
ATOM 4482 O O . GLY B 1 264 ? 0.488 13.289 -2.643 1 95.88 264 GLY B O 1
ATOM 4483 N N . LEU B 1 265 ? -0.162 15.352 -2.201 1 93.56 265 LEU B N 1
ATOM 4484 C CA . LEU B 1 265 ? -1.396 15.258 -2.973 1 93.56 265 LEU B CA 1
ATOM 4485 C C . LEU B 1 265 ? -1.134 15.523 -4.453 1 93.56 265 LEU B C 1
ATOM 4487 O O . LEU B 1 265 ? -0.325 16.391 -4.797 1 93.56 265 LEU B O 1
ATOM 4491 N N . PHE B 1 266 ? -1.849 14.789 -5.242 1 93.88 266 PHE B N 1
ATOM 4492 C CA . PHE B 1 266 ? -1.684 14.93 -6.684 1 93.88 266 PHE B CA 1
ATOM 4493 C C . PHE B 1 266 ? -2.598 16.016 -7.234 1 93.88 266 PHE B C 1
ATOM 4495 O O . PHE B 1 266 ? -3.719 16.188 -6.75 1 93.88 266 PHE B O 1
ATOM 4502 N N . PRO B 1 267 ? -2.053 16.734 -8.211 1 88.75 267 PRO B N 1
ATOM 4503 C CA . PRO B 1 267 ? -3.031 17.531 -8.961 1 88.75 267 PRO B CA 1
ATOM 4504 C C . PRO B 1 267 ? -4.148 16.672 -9.555 1 88.75 267 PRO B C 1
ATOM 4506 O O . PRO B 1 267 ? -3.945 15.492 -9.844 1 88.75 267 PRO B O 1
ATOM 4509 N N . PRO B 1 268 ? -5.266 17.234 -9.672 1 85.94 268 PRO B N 1
ATOM 4510 C CA . PRO B 1 268 ? -6.383 16.469 -10.211 1 85.94 268 PRO B CA 1
ATOM 4511 C C . PRO B 1 268 ? -6.113 15.93 -11.617 1 85.94 268 PRO B C 1
ATOM 4513 O O . PRO B 1 268 ? -5.711 16.688 -12.5 1 85.94 268 PRO B O 1
ATOM 4516 N N . VAL B 1 269 ? -6.137 14.68 -11.719 1 85.81 269 VAL B N 1
ATOM 4517 C CA . VAL B 1 269 ? -6.051 14 -13.008 1 85.81 269 VAL B CA 1
ATOM 4518 C C . VAL B 1 269 ? -7.062 12.859 -13.062 1 85.81 269 VAL B C 1
ATOM 4520 O O . VAL B 1 269 ? -7.273 12.164 -12.062 1 85.81 269 VAL B O 1
ATOM 4523 N N . ASP B 1 270 ? -7.637 12.727 -14.211 1 87.94 270 ASP B N 1
ATOM 4524 C CA . ASP B 1 270 ? -8.625 11.656 -14.352 1 87.94 270 ASP B CA 1
ATOM 4525 C C . ASP B 1 270 ? -7.992 10.297 -14.078 1 87.94 270 ASP B C 1
ATOM 4527 O O . ASP B 1 270 ? -6.945 9.961 -14.641 1 87.94 270 ASP B O 1
ATOM 4531 N N . GLY B 1 271 ? -8.508 9.633 -13.195 1 90.38 271 GLY B N 1
ATOM 4532 C CA . GLY B 1 271 ? -8.055 8.289 -12.867 1 90.38 271 GLY B CA 1
ATOM 4533 C C . GLY B 1 271 ? -6.891 8.273 -11.898 1 90.38 271 GLY B C 1
ATOM 4534 O O . GLY B 1 271 ? -6.477 7.211 -11.438 1 90.38 271 GLY B O 1
ATOM 4535 N N . GLY B 1 272 ? -6.383 9.477 -11.633 1 95.5 272 GLY B N 1
ATOM 4536 C CA . GLY B 1 272 ? -5.223 9.531 -10.758 1 95.5 272 GLY B CA 1
ATOM 4537 C C . GLY B 1 272 ? -3.906 9.414 -11.5 1 95.5 272 GLY B C 1
ATOM 4538 O O . GLY B 1 272 ? -3.889 9.344 -12.734 1 95.5 272 GLY B O 1
ATOM 4539 N N . PRO B 1 273 ? -2.816 9.461 -10.805 1 97.31 273 PRO B N 1
ATOM 4540 C CA . PRO B 1 273 ? -1.494 9.391 -11.43 1 97.31 273 PRO B CA 1
ATOM 4541 C C . PRO B 1 273 ? -1.138 7.984 -11.906 1 97.31 273 PRO B C 1
ATOM 4543 O O . PRO B 1 273 ? -1.7 7.004 -11.414 1 97.31 273 PRO B O 1
ATOM 4546 N N . ARG B 1 274 ? -0.204 7.945 -12.891 1 97.56 274 ARG B N 1
ATOM 4547 C CA . ARG B 1 274 ? 0.411 6.668 -13.234 1 97.56 274 ARG B CA 1
ATOM 4548 C C . ARG B 1 274 ? 1.383 6.215 -12.148 1 97.56 274 ARG B C 1
ATOM 4550 O O . ARG B 1 274 ? 2.166 7.02 -11.633 1 97.56 274 ARG B O 1
ATOM 4557 N N . VAL B 1 275 ? 1.299 5.004 -11.719 1 98.44 275 VAL B N 1
ATOM 4558 C CA . VAL B 1 275 ? 2.109 4.418 -10.656 1 98.44 275 VAL B CA 1
ATOM 4559 C C . VAL B 1 275 ? 2.801 3.156 -11.172 1 98.44 275 VAL B C 1
ATOM 4561 O O . VAL B 1 275 ? 2.188 2.346 -11.867 1 98.44 275 VAL B O 1
ATOM 4564 N N . PRO B 1 276 ? 4.082 2.98 -10.906 1 98.38 276 PRO B N 1
ATOM 4565 C CA . PRO B 1 276 ? 4.773 1.771 -11.352 1 98.38 276 PRO B CA 1
ATOM 4566 C C . PRO B 1 276 ? 4.336 0.523 -10.594 1 98.38 276 PRO B C 1
ATOM 4568 O O . PRO B 1 276 ? 5.141 -0.087 -9.883 1 98.38 276 PRO B O 1
ATOM 4571 N N . MET B 1 277 ? 3.178 0.015 -10.883 1 98.38 277 MET B N 1
ATOM 4572 C CA . MET B 1 277 ? 2.545 -1.084 -10.156 1 98.38 277 MET B CA 1
ATOM 4573 C C . MET B 1 277 ? 3.254 -2.404 -10.445 1 98.38 277 MET B C 1
ATOM 4575 O O . MET B 1 277 ? 3.188 -3.336 -9.641 1 98.38 277 MET B O 1
ATOM 4579 N N . GLY B 1 278 ? 3.908 -2.518 -11.617 1 97.31 278 GLY B N 1
ATOM 4580 C CA . GLY B 1 278 ? 4.719 -3.703 -11.852 1 97.31 278 GLY B CA 1
ATOM 4581 C C . GLY B 1 278 ? 5.773 -3.928 -10.781 1 97.31 278 GLY B C 1
ATOM 4582 O O . GLY B 1 278 ? 5.973 -5.059 -10.328 1 97.31 278 GLY B O 1
ATOM 4583 N N . ARG B 1 279 ? 6.426 -2.822 -10.406 1 98.12 279 ARG B N 1
ATOM 4584 C CA . ARG B 1 279 ? 7.418 -2.869 -9.336 1 98.12 279 ARG B CA 1
ATOM 4585 C C . ARG B 1 279 ? 6.77 -3.207 -8 1 98.12 279 ARG B C 1
ATOM 4587 O O . ARG B 1 279 ? 7.312 -3.994 -7.223 1 98.12 279 ARG B O 1
ATOM 4594 N N . VAL B 1 280 ? 5.605 -2.66 -7.746 1 98.81 280 VAL B N 1
ATOM 4595 C CA . VAL B 1 280 ? 4.875 -2.9 -6.504 1 98.81 280 VAL B CA 1
ATOM 4596 C C . VAL B 1 280 ? 4.543 -4.383 -6.379 1 98.81 280 VAL B C 1
ATOM 4598 O O . VAL B 1 280 ? 4.738 -4.984 -5.32 1 98.81 280 VAL B O 1
ATOM 4601 N N . ILE B 1 281 ? 4.113 -4.969 -7.426 1 98.19 281 ILE B N 1
ATOM 4602 C CA . ILE B 1 281 ? 3.752 -6.383 -7.426 1 98.19 281 ILE B CA 1
ATOM 4603 C C . ILE B 1 281 ? 5.012 -7.238 -7.32 1 98.19 281 ILE B C 1
ATOM 4605 O O . ILE B 1 281 ? 5.145 -8.039 -6.395 1 98.19 281 ILE B O 1
ATOM 4609 N N . GLY B 1 282 ? 5.984 -6.996 -8.211 1 97.12 282 GLY B N 1
ATOM 4610 C CA . GLY B 1 282 ? 7.145 -7.867 -8.344 1 97.12 282 GLY B CA 1
ATOM 4611 C C . GLY B 1 282 ? 8.016 -7.887 -7.105 1 97.12 282 GLY B C 1
ATOM 4612 O O . GLY B 1 282 ? 8.578 -8.922 -6.754 1 97.12 282 GLY B O 1
ATOM 4613 N N . TRP B 1 283 ? 8.109 -6.73 -6.414 1 98.56 283 TRP B N 1
ATOM 4614 C CA . TRP B 1 283 ? 8.969 -6.621 -5.242 1 98.56 283 TRP B CA 1
ATOM 4615 C C . TRP B 1 283 ? 8.156 -6.66 -3.955 1 98.56 283 TRP B C 1
ATOM 4617 O O . TRP B 1 283 ? 8.703 -6.508 -2.861 1 98.56 283 TRP B O 1
ATOM 4627 N N . GLU B 1 284 ? 6.801 -6.898 -4.168 1 98.62 284 GLU B N 1
ATOM 4628 C CA . GLU B 1 284 ? 5.859 -6.922 -3.055 1 98.62 284 GLU B CA 1
ATOM 4629 C C . GLU B 1 284 ? 6.055 -5.715 -2.143 1 98.62 284 GLU B C 1
ATOM 4631 O O . GLU B 1 284 ? 6.195 -5.863 -0.927 1 98.62 284 GLU B O 1
ATOM 4636 N N . LEU B 1 285 ? 5.98 -4.555 -2.732 1 98.94 285 LEU B N 1
ATOM 4637 C CA . LEU B 1 285 ? 6.059 -3.307 -1.981 1 98.94 285 LEU B CA 1
ATOM 4638 C C . LEU B 1 285 ? 4.723 -2.988 -1.318 1 98.94 285 LEU B C 1
ATOM 4640 O O . LEU B 1 285 ? 3.68 -3.498 -1.736 1 98.94 285 LEU B O 1
ATOM 4644 N N . ASP B 1 286 ? 4.762 -2.262 -0.216 1 98.94 286 ASP B N 1
ATOM 4645 C CA . ASP B 1 286 ? 3.582 -1.651 0.392 1 98.94 286 ASP B CA 1
ATOM 4646 C C . ASP B 1 286 ? 3.455 -0.183 -0.008 1 98.94 286 ASP B C 1
ATOM 4648 O O . ASP B 1 286 ? 4.367 0.61 0.225 1 98.94 286 ASP B O 1
ATOM 4652 N N . VAL B 1 287 ? 2.398 0.153 -0.665 1 98.94 287 VAL B N 1
ATOM 4653 C CA . VAL B 1 287 ? 2.064 1.544 -0.954 1 98.94 287 VAL B CA 1
ATOM 4654 C C . VAL B 1 287 ? 0.966 2.02 -0.006 1 98.94 287 VAL B C 1
ATOM 4656 O O . VAL B 1 287 ? -0.169 1.541 -0.071 1 98.94 287 VAL B O 1
ATOM 4659 N N . LEU B 1 288 ? 1.317 2.979 0.825 1 98.94 288 LEU B N 1
ATOM 4660 C CA . LEU B 1 288 ? 0.474 3.381 1.945 1 98.94 288 LEU B CA 1
ATOM 4661 C C . LEU B 1 288 ? 0.053 4.84 1.812 1 98.94 288 LEU B C 1
ATOM 4663 O O . LEU B 1 288 ? 0.888 5.711 1.556 1 98.94 288 LEU B O 1
ATOM 4667 N N . GLY B 1 289 ? -1.225 5.055 1.973 1 98.81 289 GLY B N 1
ATOM 4668 C CA . GLY B 1 289 ? -1.692 6.43 2.068 1 98.81 289 GLY B CA 1
ATOM 4669 C C . GLY B 1 289 ? -1.603 6.992 3.475 1 98.81 289 GLY B C 1
ATOM 4670 O O . GLY B 1 289 ? -1.79 6.266 4.453 1 98.81 289 GLY B O 1
ATOM 4671 N N . SER B 1 290 ? -1.366 8.234 3.541 1 98.25 290 SER B N 1
ATOM 4672 C CA . SER B 1 290 ? -1.373 8.945 4.816 1 98.25 290 SER B CA 1
ATOM 4673 C C . SER B 1 290 ? -2.051 10.305 4.691 1 98.25 290 SER B C 1
ATOM 4675 O O . SER B 1 290 ? -1.717 11.094 3.801 1 98.25 290 SER B O 1
ATOM 4677 N N . HIS B 1 291 ? -2.957 10.586 5.492 1 95.5 291 HIS B N 1
ATOM 4678 C CA . HIS B 1 291 ? -3.803 11.758 5.348 1 95.5 291 HIS B CA 1
ATOM 4679 C C . HIS B 1 291 ? -3.541 12.766 6.465 1 95.5 291 HIS B C 1
ATOM 4681 O O . HIS B 1 291 ? -3.76 13.969 6.293 1 95.5 291 HIS B O 1
ATOM 4687 N N . GLY B 1 292 ? -3.137 12.344 7.602 1 95.56 292 GLY B N 1
ATOM 4688 C CA . GLY B 1 292 ? -2.961 13.141 8.812 1 95.56 292 GLY B CA 1
ATOM 4689 C C . GLY B 1 292 ? -2.889 12.297 10.07 1 95.56 292 GLY B C 1
ATOM 4690 O O . GLY B 1 292 ? -2.75 11.07 10 1 95.56 292 GLY B O 1
ATOM 4691 N N . MET B 1 293 ? -3.018 12.992 11.18 1 97.31 293 MET B N 1
ATOM 4692 C CA . MET B 1 293 ? -2.832 12.289 12.445 1 97.31 293 MET B CA 1
ATOM 4693 C C . MET B 1 293 ? -3.932 12.664 13.438 1 97.31 293 MET B C 1
ATOM 4695 O O . MET B 1 293 ? -4.293 13.828 13.562 1 97.31 293 MET B O 1
ATOM 4699 N N . ALA B 1 294 ? -4.441 11.695 14.062 1 97.44 294 ALA B N 1
ATOM 4700 C CA . ALA B 1 294 ? -5.477 11.898 15.078 1 97.44 294 ALA B CA 1
ATOM 4701 C C . ALA B 1 294 ? -4.883 12.438 16.375 1 97.44 294 ALA B C 1
ATOM 4703 O O . ALA B 1 294 ? -3.717 12.18 16.688 1 97.44 294 ALA B O 1
ATOM 4704 N N . ALA B 1 295 ? -5.68 13.117 17.141 1 97.81 295 ALA B N 1
ATOM 4705 C CA . ALA B 1 295 ? -5.281 13.727 18.406 1 97.81 295 ALA B CA 1
ATOM 4706 C C . ALA B 1 295 ? -4.672 12.688 19.344 1 97.81 295 ALA B C 1
ATOM 4708 O O . ALA B 1 295 ? -3.703 12.969 20.047 1 97.81 295 ALA B O 1
ATOM 4709 N N . VAL B 1 296 ? -5.141 11.484 19.312 1 97.19 296 VAL B N 1
ATOM 4710 C CA . VAL B 1 296 ? -4.762 10.453 20.266 1 97.19 296 VAL B CA 1
ATOM 4711 C C . VAL B 1 296 ? -3.295 10.078 20.078 1 97.19 296 VAL B C 1
ATOM 4713 O O . VAL B 1 296 ? -2.66 9.539 20.984 1 97.19 296 VAL B O 1
ATOM 4716 N N . ASP B 1 297 ? -2.729 10.438 18.953 1 97.19 297 ASP B N 1
ATOM 4717 C CA . ASP B 1 297 ? -1.364 10.031 18.641 1 97.19 297 ASP B CA 1
ATOM 4718 C C . ASP B 1 297 ? -0.373 11.156 18.922 1 97.19 297 ASP B C 1
ATOM 4720 O O . ASP B 1 297 ? 0.835 10.984 18.766 1 97.19 297 ASP B O 1
ATOM 4724 N N . TYR B 1 298 ? -0.772 12.305 19.391 1 97.88 298 TYR B N 1
ATOM 4725 C CA . TYR B 1 298 ? 0.061 13.492 19.562 1 97.88 298 TYR B CA 1
ATOM 4726 C C . TYR B 1 298 ? 0.976 13.336 20.766 1 97.88 298 TYR B C 1
ATOM 4728 O O . TYR B 1 298 ? 2.123 13.789 20.75 1 97.88 298 TYR B O 1
ATOM 4736 N N . PRO B 1 299 ? 0.521 12.672 21.844 1 96.5 299 PRO B N 1
ATOM 4737 C CA . PRO B 1 299 ? 1.349 12.656 23.047 1 96.5 299 PRO B CA 1
ATOM 4738 C C . PRO B 1 299 ? 2.736 12.07 22.797 1 96.5 299 PRO B C 1
ATOM 4740 O O . PRO B 1 299 ? 3.732 12.602 23.297 1 96.5 299 PRO B O 1
ATOM 4743 N N . GLU B 1 300 ? 2.801 11.031 21.984 1 96 300 GLU B N 1
ATOM 4744 C CA . GLU B 1 300 ? 4.109 10.453 21.703 1 96 300 GLU B CA 1
ATOM 4745 C C . GLU B 1 300 ? 5.004 11.445 20.969 1 96 300 GLU B C 1
ATOM 4747 O O . GLU B 1 300 ? 6.191 11.57 21.281 1 96 300 GLU B O 1
ATOM 4752 N N . MET B 1 301 ? 4.492 12.117 20.031 1 96.69 301 MET B N 1
ATOM 4753 C CA . MET B 1 301 ? 5.234 13.133 19.297 1 96.69 301 MET B CA 1
ATOM 4754 C C . MET B 1 301 ? 5.645 14.281 20.203 1 96.69 301 MET B C 1
ATOM 4756 O O . MET B 1 301 ? 6.789 14.734 20.156 1 96.69 301 MET B O 1
ATOM 4760 N N . LEU B 1 302 ? 4.758 14.703 21.078 1 96.62 302 LEU B N 1
ATOM 4761 C CA . LEU B 1 302 ? 5.023 15.797 22 1 96.62 302 LEU B CA 1
ATOM 4762 C C . LEU B 1 302 ? 6.109 15.414 23 1 96.62 302 LEU B C 1
ATOM 4764 O O . LEU B 1 302 ? 6.918 16.266 23.406 1 96.62 302 LEU B O 1
ATOM 4768 N N . ASP B 1 303 ? 6.137 14.133 23.375 1 95.44 303 ASP B N 1
ATOM 4769 C CA . ASP B 1 303 ? 7.188 13.656 24.266 1 95.44 303 ASP B CA 1
ATOM 4770 C C . ASP B 1 303 ? 8.562 13.773 23.609 1 95.44 303 ASP B C 1
ATOM 4772 O O . ASP B 1 303 ? 9.539 14.125 24.266 1 95.44 303 ASP B O 1
ATOM 4776 N N . LEU B 1 304 ? 8.609 13.523 22.359 1 95.06 304 LEU B N 1
ATOM 4777 C CA . LEU B 1 304 ? 9.867 13.656 21.625 1 95.06 304 LEU B CA 1
ATOM 4778 C C . LEU B 1 304 ? 10.305 15.117 21.562 1 95.06 304 LEU B C 1
ATOM 4780 O O . LEU B 1 304 ? 11.5 15.414 21.641 1 95.06 304 LEU B O 1
ATOM 4784 N N . VAL B 1 305 ? 9.375 15.977 21.391 1 95.56 305 VAL B N 1
ATOM 4785 C CA . VAL B 1 305 ? 9.688 17.406 21.344 1 95.56 305 VAL B CA 1
ATOM 4786 C C . VAL B 1 305 ? 10.156 17.859 22.719 1 95.56 305 VAL B C 1
ATOM 4788 O O . VAL B 1 305 ? 11.172 18.562 22.844 1 95.56 305 VAL B O 1
ATOM 4791 N N . ALA B 1 306 ? 9.469 17.422 23.734 1 94.75 306 ALA B N 1
ATOM 4792 C CA . ALA B 1 306 ? 9.781 17.812 25.109 1 94.75 306 ALA B CA 1
ATOM 4793 C C . ALA B 1 306 ? 11.164 17.328 25.516 1 94.75 306 ALA B C 1
ATOM 4795 O O . ALA B 1 306 ? 11.898 18.031 26.219 1 94.75 306 ALA B O 1
ATOM 4796 N N . SER B 1 307 ? 11.539 16.156 25.078 1 94.12 307 SER B N 1
ATOM 4797 C CA . SER B 1 307 ? 12.828 15.555 25.422 1 94.12 307 SER B CA 1
ATOM 4798 C C . SER B 1 307 ? 13.961 16.172 24.609 1 94.12 307 SER B C 1
ATOM 4800 O O . SER B 1 307 ? 15.133 15.984 24.922 1 94.12 307 SER B O 1
ATOM 4802 N N . GLY B 1 308 ? 13.57 16.797 23.484 1 94.06 308 GLY B N 1
ATOM 4803 C CA . GLY B 1 308 ? 14.57 17.375 22.609 1 94.06 308 GLY B CA 1
ATOM 4804 C C . GLY B 1 308 ? 14.992 16.453 21.484 1 94.06 308 GLY B C 1
ATOM 4805 O O . GLY B 1 308 ? 15.773 16.844 20.609 1 94.06 308 GLY B O 1
ATOM 4806 N N . ALA B 1 309 ? 14.414 15.312 21.469 1 93.81 309 ALA B N 1
ATOM 4807 C CA . ALA B 1 309 ? 14.734 14.367 20.391 1 93.81 309 ALA B CA 1
ATOM 4808 C C . ALA B 1 309 ? 14.195 14.852 19.047 1 93.81 309 ALA B C 1
ATOM 4810 O O . ALA B 1 309 ? 14.766 14.547 18 1 93.81 309 ALA B O 1
ATOM 4811 N N . LEU B 1 310 ? 13.141 15.562 19.109 1 94.69 310 LEU B N 1
ATOM 4812 C CA . LEU B 1 310 ? 12.555 16.234 17.953 1 94.69 310 LEU B CA 1
ATOM 4813 C C . LEU B 1 310 ? 12.531 17.75 18.172 1 94.69 310 LEU B C 1
ATOM 4815 O O . LEU B 1 310 ? 12.016 18.234 19.172 1 94.69 310 LEU B O 1
ATOM 4819 N N . ARG B 1 311 ? 13.047 18.438 17.188 1 93.81 311 ARG B N 1
ATOM 4820 C CA . ARG B 1 311 ? 13.25 19.859 17.406 1 93.81 311 ARG B CA 1
ATOM 4821 C C . ARG B 1 311 ? 12.578 20.672 16.297 1 93.81 311 ARG B C 1
ATOM 4823 O O . ARG B 1 311 ? 13.258 21.281 15.469 1 93.81 311 ARG B O 1
ATOM 4830 N N . PRO B 1 312 ? 11.273 20.75 16.375 1 93.25 312 PRO B N 1
ATOM 4831 C CA . PRO B 1 312 ? 10.57 21.516 15.352 1 93.25 312 PRO B CA 1
ATOM 4832 C C . PRO B 1 312 ? 11.016 22.984 15.305 1 93.25 312 PRO B C 1
ATOM 4834 O O . PRO B 1 312 ? 10.938 23.625 14.258 1 93.25 312 PRO B O 1
ATOM 4837 N N . GLN B 1 313 ? 11.508 23.484 16.391 1 89.81 313 GLN B N 1
ATOM 4838 C CA . GLN B 1 313 ? 11.922 24.875 16.484 1 89.81 313 GLN B CA 1
ATOM 4839 C C . GLN B 1 313 ? 13.086 25.188 15.547 1 89.81 313 GLN B C 1
ATOM 4841 O O . GLN B 1 313 ? 13.297 26.344 15.172 1 89.81 313 GLN B O 1
ATOM 4846 N N . ASP B 1 314 ? 13.773 24.125 15.18 1 90.94 314 ASP B N 1
ATOM 4847 C CA . ASP B 1 314 ? 14.922 24.328 14.289 1 90.94 314 ASP B CA 1
ATOM 4848 C C . ASP B 1 314 ? 14.461 24.641 12.875 1 90.94 314 ASP B C 1
ATOM 4850 O O . ASP B 1 314 ? 15.25 25.109 12.047 1 90.94 314 ASP B O 1
ATOM 4854 N N . LEU B 1 315 ? 13.18 24.406 12.594 1 89.81 315 LEU B N 1
ATOM 4855 C CA . LEU B 1 315 ? 12.656 24.688 11.258 1 89.81 315 LEU B CA 1
ATOM 4856 C C . LEU B 1 315 ? 11.922 26.016 11.227 1 89.81 315 LEU B C 1
ATOM 4858 O O . LEU B 1 315 ? 11.5 26.484 10.164 1 89.81 315 LEU B O 1
ATOM 4862 N N . LEU B 1 316 ? 11.766 26.656 12.352 1 89.44 316 LEU B N 1
ATOM 4863 C CA . LEU B 1 316 ? 11.078 27.938 12.438 1 89.44 316 LEU B CA 1
ATOM 4864 C C . LEU B 1 316 ? 11.938 29.062 11.867 1 89.44 316 LEU B C 1
ATOM 4866 O O . LEU B 1 316 ? 13.125 29.156 12.18 1 89.44 316 LEU B O 1
ATOM 4870 N N . ASP B 1 317 ? 11.398 29.75 11.016 1 88.75 317 ASP B N 1
ATOM 4871 C CA . ASP B 1 317 ? 12.102 30.891 10.43 1 88.75 317 ASP B CA 1
ATOM 4872 C C . ASP B 1 317 ? 11.898 32.156 11.266 1 88.75 317 ASP B C 1
ATOM 4874 O O . ASP B 1 317 ? 12.859 32.719 11.781 1 88.75 317 ASP B O 1
ATOM 4878 N N . ARG B 1 318 ? 10.609 32.562 11.398 1 91.56 318 ARG B N 1
ATOM 4879 C CA . ARG B 1 318 ? 10.305 33.75 12.156 1 91.56 318 ARG B CA 1
ATOM 4880 C C . ARG B 1 318 ? 8.859 33.75 12.633 1 91.56 318 ARG B C 1
ATOM 4882 O O . ARG B 1 318 ? 8.039 32.969 12.156 1 91.56 318 ARG B O 1
ATOM 4889 N N . VAL B 1 319 ? 8.664 34.688 13.578 1 94.81 319 VAL B N 1
ATOM 4890 C CA . VAL B 1 319 ? 7.324 34.938 14.094 1 94.81 319 VAL B CA 1
ATOM 4891 C C . VAL B 1 319 ? 6.844 36.312 13.633 1 94.81 319 VAL B C 1
ATOM 4893 O O . VAL B 1 319 ? 7.574 37.312 13.734 1 94.81 319 VAL B O 1
ATOM 4896 N N . VAL B 1 320 ? 5.652 36.344 13.094 1 96.19 320 VAL B N 1
ATOM 4897 C CA . VAL B 1 320 ? 5.129 37.594 12.562 1 96.19 320 VAL B CA 1
ATOM 4898 C C . VAL B 1 320 ? 3.779 37.906 13.211 1 96.19 320 VAL B C 1
ATOM 4900 O O . VAL B 1 320 ? 3.203 37.062 13.891 1 96.19 320 VAL B O 1
ATOM 4903 N N . GLY B 1 321 ? 3.318 39.156 13.023 1 97.12 321 GLY B N 1
ATOM 4904 C CA . GLY B 1 321 ? 1.985 39.531 13.469 1 97.12 321 GLY B CA 1
ATOM 4905 C C . GLY B 1 321 ? 0.927 39.344 12.391 1 97.12 321 GLY B C 1
ATOM 4906 O O . GLY B 1 321 ? 1.225 38.875 11.289 1 97.12 321 GLY B O 1
ATOM 4907 N N . LEU B 1 322 ? -0.317 39.688 12.711 1 97.81 322 LEU B N 1
ATOM 4908 C CA . LEU B 1 322 ? -1.463 39.5 11.828 1 97.81 322 LEU B CA 1
ATOM 4909 C C . LEU B 1 322 ? -1.269 40.281 10.523 1 97.81 322 LEU B C 1
ATOM 4911 O O . LEU B 1 322 ? -1.516 39.75 9.445 1 97.81 322 LEU B O 1
ATOM 4915 N N . GLN B 1 323 ? -0.771 41.531 10.633 1 97.19 323 GLN B N 1
ATOM 4916 C CA . GLN B 1 323 ? -0.66 42.375 9.461 1 97.19 323 GLN B CA 1
ATOM 4917 C C . GLN B 1 323 ? 0.345 41.812 8.461 1 97.19 323 GLN B C 1
ATOM 4919 O O . GLN B 1 323 ? 0.056 41.719 7.266 1 97.19 323 GLN B O 1
ATOM 4924 N N . GLU B 1 324 ? 1.45 41.469 8.953 1 96.31 324 GLU B N 1
ATOM 4925 C CA . GLU B 1 324 ? 2.465 40.906 8.07 1 96.31 324 GLU B CA 1
ATOM 4926 C C . GLU B 1 324 ? 2.006 39.562 7.488 1 96.31 324 GLU B C 1
ATOM 4928 O O . GLU B 1 324 ? 2.258 39.281 6.316 1 96.31 324 GLU B O 1
ATOM 4933 N N . ALA B 1 325 ? 1.382 38.75 8.297 1 96.62 325 ALA B N 1
ATOM 4934 C CA . ALA B 1 325 ? 0.875 37.469 7.816 1 96.62 325 ALA B CA 1
ATOM 4935 C C . ALA B 1 325 ? -0.137 37.688 6.691 1 96.62 325 ALA B C 1
ATOM 4937 O O . ALA B 1 325 ? -0.161 36.906 5.723 1 96.62 325 ALA B O 1
ATOM 4938 N N . ALA B 1 326 ? -0.981 38.688 6.848 1 97.5 326 ALA B N 1
ATOM 4939 C CA . ALA B 1 326 ? -1.962 39 5.812 1 97.5 326 ALA B CA 1
ATOM 4940 C C . ALA B 1 326 ? -1.277 39.312 4.488 1 97.5 326 ALA B C 1
ATOM 4942 O O . ALA B 1 326 ? -1.799 39 3.418 1 97.5 326 ALA B O 1
ATOM 4943 N N . GLU B 1 327 ? -0.13 39.906 4.551 1 95.94 327 GLU B N 1
ATOM 4944 C CA . GLU B 1 327 ? 0.633 40.25 3.357 1 95.94 327 GLU B CA 1
ATOM 4945 C C . GLU B 1 327 ? 1.343 39.031 2.781 1 95.94 327 GLU B C 1
ATOM 4947 O O . GLU B 1 327 ? 1.517 38.906 1.565 1 95.94 327 GLU B O 1
ATOM 4952 N N . LEU B 1 328 ? 1.723 38.125 3.621 1 95.19 328 LEU B N 1
ATOM 4953 C CA . LEU B 1 328 ? 2.523 37 3.215 1 95.19 328 LEU B CA 1
ATOM 4954 C C . LEU B 1 328 ? 1.653 35.938 2.555 1 95.19 328 LEU B C 1
ATOM 4956 O O . LEU B 1 328 ? 2.084 35.281 1.604 1 95.19 328 LEU B O 1
ATOM 4960 N N . LEU B 1 329 ? 0.422 35.719 2.988 1 95.88 329 LEU B N 1
ATOM 4961 C CA . LEU B 1 329 ? -0.436 34.625 2.58 1 95.88 329 LEU B CA 1
ATOM 4962 C C . LEU B 1 329 ? -0.567 34.562 1.061 1 95.88 329 LEU B C 1
ATOM 4964 O O . LEU B 1 329 ? -0.292 33.531 0.447 1 95.88 329 LEU B O 1
ATOM 4968 N N . PRO B 1 330 ? -0.799 35.656 0.364 1 95.75 330 PRO B N 1
ATOM 4969 C CA . PRO B 1 330 ? -0.987 35.594 -1.088 1 95.75 330 PRO B CA 1
ATOM 4970 C C . PRO B 1 330 ? 0.311 35.312 -1.839 1 95.75 330 PRO B C 1
ATOM 4972 O O . PRO B 1 330 ? 0.283 35.031 -3.039 1 95.75 330 PRO B O 1
ATOM 4975 N N . THR B 1 331 ? 1.43 35.312 -1.114 1 93.38 331 THR B N 1
ATOM 4976 C CA . THR B 1 331 ? 2.709 35.188 -1.805 1 93.38 331 THR B CA 1
ATOM 4977 C C . THR B 1 331 ? 3.357 33.844 -1.516 1 93.38 331 THR B C 1
ATOM 4979 O O . THR B 1 331 ? 4.48 33.594 -1.953 1 93.38 331 THR B O 1
ATOM 4982 N N . MET B 1 332 ? 2.709 33 -0.809 1 90.5 332 MET B N 1
ATOM 4983 C CA . MET B 1 332 ? 3.324 31.781 -0.274 1 90.5 332 MET B CA 1
ATOM 4984 C C . MET B 1 332 ? 3.695 30.828 -1.397 1 90.5 332 MET B C 1
ATOM 4986 O O . MET B 1 332 ? 4.617 30.016 -1.251 1 90.5 332 MET B O 1
ATOM 4990 N N . ASP B 1 333 ? 3.064 30.844 -2.496 1 86.06 333 ASP B N 1
ATOM 4991 C CA . ASP B 1 333 ? 3.32 29.891 -3.58 1 86.06 333 ASP B CA 1
ATOM 4992 C C . ASP B 1 333 ? 4.641 30.203 -4.281 1 86.06 333 ASP B C 1
ATOM 4994 O O . ASP B 1 333 ? 5.227 29.344 -4.926 1 86.06 333 ASP B O 1
ATOM 4998 N N . THR B 1 334 ? 5.113 31.359 -4.164 1 81.81 334 THR B N 1
ATOM 4999 C CA . THR B 1 334 ? 6.289 31.766 -4.926 1 81.81 334 THR B CA 1
ATOM 5000 C C . THR B 1 334 ? 7.445 32.125 -3.992 1 81.81 334 THR B C 1
ATOM 5002 O O . THR B 1 334 ? 8.586 32.25 -4.434 1 81.81 334 THR B O 1
ATOM 5005 N N . ALA B 1 335 ? 7.148 32.25 -2.746 1 70.75 335 ALA B N 1
ATOM 5006 C CA . ALA B 1 335 ? 8.195 32.656 -1.808 1 70.75 335 ALA B CA 1
ATOM 5007 C C . ALA B 1 335 ? 9.148 31.484 -1.517 1 70.75 335 ALA B C 1
ATOM 5009 O O . ALA B 1 335 ? 8.719 30.328 -1.442 1 70.75 335 ALA B O 1
ATOM 5010 N N . PRO B 1 336 ? 10.43 31.906 -1.542 1 58.47 336 PRO B N 1
ATOM 5011 C CA . PRO B 1 336 ? 11.367 30.875 -1.128 1 58.47 336 PRO B CA 1
ATOM 5012 C C . PRO B 1 336 ? 11.062 30.312 0.263 1 58.47 336 PRO B C 1
ATOM 5014 O O . PRO B 1 336 ? 10.664 31.078 1.154 1 58.47 336 PRO B O 1
ATOM 5017 N N . ARG B 1 337 ? 10.938 29.016 0.318 1 61.34 337 ARG B N 1
ATOM 5018 C CA . ARG B 1 337 ? 10.602 28.375 1.58 1 61.34 337 ARG B CA 1
ATOM 5019 C C . ARG B 1 337 ? 11.828 28.25 2.48 1 61.34 337 ARG B C 1
ATOM 5021 O O . ARG B 1 337 ? 12.789 27.547 2.148 1 61.34 337 ARG B O 1
ATOM 5028 N N . ALA B 1 338 ? 12.242 29.328 3.285 1 57.78 338 ALA B N 1
ATOM 5029 C CA . ALA B 1 338 ? 13.414 29.281 4.152 1 57.78 338 ALA B CA 1
ATOM 5030 C C . ALA B 1 338 ? 13.102 28.547 5.449 1 57.78 338 ALA B C 1
ATOM 5032 O O . ALA B 1 338 ? 14.008 28.016 6.105 1 57.78 338 ALA B O 1
ATOM 5033 N N . GLY B 1 339 ? 11.938 28.359 5.625 1 76.31 339 GLY B N 1
ATOM 5034 C CA . GLY B 1 339 ? 11.508 27.781 6.891 1 76.31 339 GLY B CA 1
ATOM 5035 C C . GLY B 1 339 ? 10.039 28.047 7.191 1 76.31 339 GLY B C 1
ATOM 5036 O O . GLY B 1 339 ? 9.305 28.547 6.34 1 76.31 339 GLY B O 1
ATOM 5037 N N . MET B 1 340 ? 9.633 27.656 8.359 1 86.75 340 MET B N 1
ATOM 5038 C CA . MET B 1 340 ? 8.234 27.781 8.758 1 86.75 340 MET B CA 1
ATOM 5039 C C . MET B 1 340 ? 7.98 29.141 9.398 1 86.75 340 MET B C 1
ATOM 5041 O O . MET B 1 340 ? 8.695 29.547 10.32 1 86.75 340 MET B O 1
ATOM 5045 N N . VAL B 1 341 ? 7.074 29.875 8.906 1 91.81 341 VAL B N 1
ATOM 5046 C CA . VAL B 1 341 ? 6.652 31.141 9.508 1 91.81 341 VAL B CA 1
ATOM 5047 C C . VAL B 1 341 ? 5.484 30.891 10.461 1 91.81 341 VAL B C 1
ATOM 5049 O O . VAL B 1 341 ? 4.559 30.141 10.133 1 91.81 341 VAL B O 1
ATOM 5052 N N . VAL B 1 342 ? 5.605 31.484 11.617 1 94.88 342 VAL B N 1
ATOM 5053 C CA . VAL B 1 342 ? 4.555 31.375 12.625 1 94.88 342 VAL B CA 1
ATOM 5054 C C . VAL B 1 342 ? 3.945 32.75 12.891 1 94.88 342 VAL B C 1
ATOM 5056 O O . VAL B 1 342 ? 4.656 33.75 12.922 1 94.88 342 VAL B O 1
ATOM 5059 N N . LEU B 1 343 ? 2.668 32.719 13 1 96.25 343 LEU B N 1
ATOM 5060 C CA . LEU B 1 343 ? 1.9 33.906 13.297 1 96.25 343 LEU B CA 1
ATOM 5061 C C . LEU B 1 343 ? 1.492 33.938 14.773 1 96.25 343 LEU B C 1
ATOM 5063 O O . LEU B 1 343 ? 1 32.938 15.305 1 96.25 343 LEU B O 1
ATOM 5067 N N . ASP B 1 344 ? 1.742 35.031 15.422 1 97.25 344 ASP B N 1
ATOM 5068 C CA . ASP B 1 344 ? 1.22 35.344 16.75 1 97.25 344 ASP B CA 1
ATOM 5069 C C . ASP B 1 344 ? 0.24 36.531 16.672 1 97.25 344 ASP B C 1
ATOM 5071 O O . ASP B 1 344 ? 0.65 37.688 16.5 1 97.25 344 ASP B O 1
ATOM 5075 N N . PRO B 1 345 ? -1.032 36.188 16.828 1 96.94 345 PRO B N 1
ATOM 5076 C CA . PRO B 1 345 ? -2.035 37.25 16.672 1 96.94 345 PRO B CA 1
ATOM 5077 C C . PRO B 1 345 ? -1.87 38.375 17.672 1 96.94 345 PRO B C 1
ATOM 5079 O O . PRO B 1 345 ? -2.432 39.469 17.5 1 96.94 345 PRO B O 1
ATOM 5082 N N . GLY B 1 346 ? -1.197 38.156 18.781 1 93.81 346 GLY B N 1
ATOM 5083 C CA . GLY B 1 346 ? -0.975 39.188 19.797 1 93.81 346 GLY B CA 1
ATOM 5084 C C . GLY B 1 346 ? 0.179 40.094 19.453 1 93.81 346 GLY B C 1
ATOM 5085 O O . GLY B 1 346 ? 0.393 41.125 20.141 1 93.81 346 GLY B O 1
ATOM 5086 N N . ARG B 1 347 ? 0.866 39.688 18.484 1 89.69 347 ARG B N 1
ATOM 5087 C CA . ARG B 1 347 ? 2.008 40.5 18.062 1 89.69 347 ARG B CA 1
ATOM 5088 C C . ARG B 1 347 ? 1.562 41.656 17.156 1 89.69 347 ARG B C 1
ATOM 5090 O O . ARG B 1 347 ? 0.619 41.5 16.375 1 89.69 347 ARG B O 1
ATOM 5097 N N . ASP B 1 348 ? 2.178 42.844 17.234 1 77.81 348 ASP B N 1
ATOM 5098 C CA . ASP B 1 348 ? 1.843 44.031 16.453 1 77.81 348 ASP B CA 1
ATOM 5099 C C . ASP B 1 348 ? 2.221 43.844 14.984 1 77.81 348 ASP B C 1
ATOM 5101 O O . ASP B 1 348 ? 3.203 43.156 14.664 1 77.81 348 ASP B O 1
#

Foldseek 3Di:
DWAWWDFDQLGAIDIDDDDDDDAEALKFKFFFFKFWQDVVLLCQSNVVAPLADHPRAGATFQTWGFTCTHHHPDDPHDGGFTKTFAQWAAQCDDPCLVVFNSLPHPPTDGDRGNHHHDSGRMDMDHNCNSTIAGADPLADGHLRSLCRFQLQQLCCQCCVWQNAAAAFEEEEEDQFSNRLSNLLNNVLRNYAYEYEDQDPLSQVSSVVSPHPHYHHPPPDLLLVVLCVVRVAAGQEYEYQAAELVSQQSRLSRHHQQHEYEYRHHHDDDVPGHDHPVVSCVVSVYHYHYTRGGTSVPVVVVSVCCSVVSGPLVSQEDEEDESRVSSVCSNVVVPDDPNGMYMYGPPHD/DWAWWDFDQLGAIDIDDDDDDDADALKFKFFFFKFWQDVVLLCLSNVVAPLADHPRAGATFQTWGFTCTHHHPDDPHDGGFTKTWAQWAAQCDDPCLVVFNSLPHPPTDGDRGNHHHDSGRMDMDHNCNSTIAGADPLADRHLRSLCRFQLQQLCCQCCVWQNAAAAFEEEEEDQFSNRLSNLLNNVLRNYAYEYEDQDPLSQVSSVVSPHPHYHHPPPDLLLVVLCVVRVAAGQEYEYQAAELVSQQSRLSRHHQQHEYEYRHHHDDDVPGHDHPVVSCVVSVYHYHYTRGGTSVPVVVVSVCCSVVSGPLVVQEDEEDESRVSSVCSSVVVPDDPSGMYMYGPPHD

Nearest PDB structures (foldseek):
  5k1s-assembly2_C  TM=9.046E-01  e=1.790E-34  Myxococcus xanthus DK 1622
  5yat-assembly1_B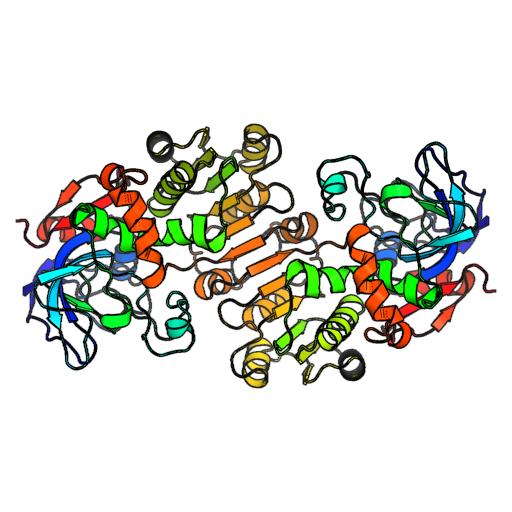  TM=9.067E-01  e=1.439E-32  Komagataella phaffii GS115
  5env-assembly1_A  TM=9.224E-01  e=1.458E-31  Saccharomyces cerevisiae S288C
  5k1s-assembly2_D  TM=9.126E-01  e=1.089E-30  Myxococcus xanthus DK 1622
  7kc2-assembly1_A  TM=9.062E-01  e=1.230E-30  Saccharomyces cerevisiae

Sequence (696 aa):
MRAILFDEFQGPTSVRKVPDPAAPDGGGVVRVHATGLCLSDWHAWAGHDTDIPALPHVPGHELAGTVEKVGAGVTRWREGDRVTVPFVSGCGTCEWCRTGQAQVCPDQTQPGFTHWGSYAELVVLNAADANLVALPDDVSFEAAASLGCRFATAYRAVTGRARVQSGEWVVVVGAGGVGLSAVMIAVARGARVVAVDRSEGALEAARRAGAERTVLADGLDVPAVVHQVTDGGAHVAVDAVGSERTCADAILSLRRRGRHVQVGLFPPVDGGPRVPMGRVIGWELDVLGSHGMAAVDYPEMLDLVASGALRPQDLLDRVVGLQEAAELLPTMDTAPRAGMVVLDPGRDMRAILFDEFQGPTSVRKVPDPAAPDGGGVVRVHATGLCLSDWHAWAGHDTDIPALPHVPGHELAGTVEKVGAGVTRWREGDRVTVPFVSGCGTCEWCRTGQAQVCPDQTQPGFTHWGSYAELVVLNAADANLVALPDDVSFEAAASLGCRFATAYRAVTGRARVQSGEWVVVVGAGGVGLSAVMIAVARGARVVAVDRSEGALEAARRAGAERTVLADGLDVPAVVHQVTDGGAHVAVDAVGSERTCADAILSLRRRGRHVQVGLFPPVDGGPRVPMGRVIGWELDVLGSHGMAAVDYPEMLDLVASGALRPQDLLDRVVGLQEAAELLPTMDTAPRAGMVVLDPGRD

Organism: NCBI:txid88382

InterPro domains:
  IPR002328 Alcohol dehydrogenase, zinc-type, conserved site [PS00059] (60-74)
  IPR011032 GroES-like superfamily [SSF50129] (1-171)
  IPR013149 Alcohol dehydrogenase-like, C-terminal [PF00107] (177-306)
  IPR013154 Alcohol dehydrogenase-like, N-terminal [PF08240] (29-137)
  IPR020843 Enoylreductase domain [SM00829] (11-343)
  IPR036291 NAD(P)-binding domain superfamily [SSF51735] (139-312)
  IPR050129 Zinc-containing alcohol dehydrogenase [PTHR43401] (1-344)

Radius of gyration: 28.78 Å; Cα contacts (8 Å, |Δi|>4): 1925; chains: 2; bounding box: 49×86×64 Å

Solvent-accessible surface area (backbone atoms only — not comparable to full-atom values): 33233 Å² total; per-residue (Å²): 66,51,29,34,36,31,69,44,67,71,47,70,51,40,72,42,80,46,82,71,82,74,44,43,75,30,8,19,24,32,36,35,54,13,19,31,65,49,67,67,44,35,38,46,44,59,57,75,47,86,54,50,78,63,71,64,38,27,37,23,44,19,28,10,28,27,31,63,37,66,14,59,85,44,78,79,68,54,68,64,44,44,31,32,37,36,34,42,24,26,61,49,69,50,72,38,31,69,70,62,39,15,36,51,29,93,62,48,43,27,42,27,37,58,43,54,12,42,40,15,36,53,29,61,42,66,28,32,70,55,22,53,30,82,51,57,89,80,50,52,41,63,42,44,6,51,39,14,47,36,35,28,35,20,44,29,32,44,53,70,67,61,51,68,47,64,71,36,38,32,34,31,34,27,45,50,69,37,20,37,34,32,40,30,50,40,38,56,50,46,26,41,30,37,38,29,28,74,43,69,68,36,44,52,52,30,44,74,44,53,28,75,41,71,43,72,53,79,84,58,65,57,25,63,54,41,20,61,75,56,71,62,21,18,48,30,18,33,21,46,54,26,45,48,63,48,46,36,37,29,57,61,19,36,20,74,59,13,33,29,31,41,55,26,64,61,74,93,48,86,59,30,48,40,35,51,51,66,58,29,17,53,31,32,22,37,41,29,25,36,62,40,33,24,37,84,60,43,61,66,56,50,50,32,40,60,74,56,60,34,60,63,60,77,47,50,63,50,77,38,13,50,63,59,45,32,63,44,46,86,44,53,89,74,47,82,82,87,45,42,42,32,31,20,50,83,42,116,66,51,28,34,35,30,69,44,68,71,48,69,51,39,74,42,80,45,81,71,82,73,43,45,76,30,9,20,24,30,36,35,55,13,20,31,64,50,69,66,45,35,36,46,42,59,57,74,47,87,53,50,79,63,71,64,37,27,38,23,42,17,30,9,28,28,31,63,40,66,14,62,84,45,78,79,68,52,68,65,44,44,30,31,36,35,35,42,24,24,61,49,69,50,72,38,30,70,70,63,40,14,39,52,29,93,60,49,43,26,42,28,38,59,44,54,12,40,42,16,38,53,29,61,41,65,29,30,70,55,23,53,31,81,51,58,89,79,49,52,43,64,44,42,6,50,39,13,47,36,36,27,35,20,45,28,35,44,53,68,67,61,52,67,47,64,71,36,38,34,35,31,36,29,45,50,68,37,18,35,33,32,39,31,51,40,38,56,51,46,27,42,30,36,37,28,27,76,44,70,68,36,43,52,52,29,42,74,43,51,28,74,42,71,43,73,53,79,83,60,63,58,24,62,54,41,21,62,75,56,70,61,22,19,48,30,19,33,21,47,55,26,44,49,65,48,45,37,38,30,56,61,18,34,21,74,59,13,34,31,31,41,55,26,64,61,75,94,47,86,57,29,49,40,36,50,52,66,56,29,17,54,30,32,20,38,40,29,26,35,61,40,33,24,37,84,59,42,61,66,58,49,48,32,39,58,73,56,60,34,59,63,60,77,45,48,62,48,76,40,14,49,64,58,46,32,64,42,46,85,42,53,89,74,46,82,82,85,46,40,42,31,34,21,50,85,42,117